Protein AF-A0A349L110-F1 (afdb_monomer)

Mean predicted aligned error: 9.21 Å

Structure (mmCIF, N/CA/C/O backbone):
data_AF-A0A349L110-F1
#
_entry.id   AF-A0A349L110-F1
#
loop_
_atom_site.group_PDB
_atom_site.id
_atom_site.type_symbol
_atom_site.label_atom_id
_atom_site.label_alt_id
_atom_site.label_comp_id
_atom_site.label_asym_id
_atom_site.label_entity_id
_atom_site.label_seq_id
_atom_site.pdbx_PDB_ins_code
_atom_site.Cartn_x
_atom_site.Cartn_y
_atom_site.Cartn_z
_atom_site.occupancy
_atom_site.B_iso_or_equiv
_atom_site.auth_seq_id
_atom_site.auth_comp_id
_atom_site.auth_asym_id
_atom_site.auth_atom_id
_atom_site.pdbx_PDB_model_num
ATOM 1 N N . PHE A 1 1 ? -1.534 -14.654 13.636 1.00 89.44 1 PHE A N 1
ATOM 2 C CA . PHE A 1 1 ? -1.967 -13.451 12.899 1.00 89.44 1 PHE A CA 1
ATOM 3 C C . PHE A 1 1 ? -1.591 -13.484 11.423 1.00 89.44 1 PHE A C 1
ATOM 5 O O . PHE A 1 1 ? -2.491 -13.697 10.633 1.00 89.44 1 PHE A O 1
ATOM 12 N N . VAL A 1 2 ? -0.316 -13.390 11.018 1.00 93.31 2 VAL A N 1
ATOM 13 C CA . VAL A 1 2 ? 0.060 -13.383 9.576 1.00 93.31 2 VAL A CA 1
ATOM 14 C C . VAL A 1 2 ? -0.458 -14.611 8.813 1.00 93.31 2 VAL A C 1
ATOM 16 O O . VAL A 1 2 ? -1.078 -14.467 7.767 1.00 93.31 2 VAL A O 1
ATOM 19 N N . ARG A 1 3 ? -0.292 -15.816 9.376 1.00 94.75 3 ARG A N 1
ATOM 20 C CA . ARG A 1 3 ? -0.841 -17.055 8.791 1.00 94.75 3 ARG A CA 1
ATOM 21 C C . ARG A 1 3 ? -2.373 -17.026 8.672 1.00 94.75 3 ARG A C 1
ATOM 23 O O . ARG A 1 3 ? -2.894 -17.408 7.639 1.00 94.75 3 ARG A O 1
ATOM 30 N N . LEU A 1 4 ? -3.063 -16.496 9.686 1.00 94.38 4 LEU A N 1
ATOM 31 C CA . LEU A 1 4 ? -4.521 -16.337 9.675 1.00 94.38 4 LEU A CA 1
ATOM 32 C C . LEU A 1 4 ? -4.963 -15.340 8.597 1.00 94.38 4 LEU A C 1
ATOM 34 O O . LEU A 1 4 ? -5.902 -15.615 7.868 1.00 94.38 4 LEU A O 1
ATOM 38 N N . MET A 1 5 ? -4.269 -14.206 8.462 1.00 94.25 5 MET A N 1
ATOM 39 C CA . MET A 1 5 ? -4.570 -13.211 7.430 1.00 94.25 5 MET A CA 1
ATOM 40 C C . MET A 1 5 ? -4.403 -13.793 6.026 1.00 94.25 5 MET A C 1
ATOM 42 O O . MET A 1 5 ? -5.220 -13.519 5.156 1.00 94.25 5 MET A O 1
ATOM 46 N N . ARG A 1 6 ? -3.394 -14.647 5.816 1.00 93.94 6 ARG A N 1
ATOM 47 C CA . ARG A 1 6 ? -3.259 -15.414 4.574 1.00 93.94 6 ARG A CA 1
ATOM 48 C C . ARG A 1 6 ? -4.476 -16.303 4.326 1.00 93.94 6 ARG A C 1
ATOM 50 O O . ARG A 1 6 ? -4.965 -16.346 3.204 1.00 93.94 6 ARG A O 1
ATOM 57 N N . ASP A 1 7 ? -4.965 -17.003 5.343 1.00 94.00 7 ASP A N 1
ATOM 58 C CA . ASP A 1 7 ? -6.114 -17.899 5.189 1.00 94.00 7 ASP A CA 1
ATOM 59 C C . ASP A 1 7 ? -7.417 -17.108 4.937 1.00 94.00 7 ASP A C 1
ATOM 61 O O . ASP A 1 7 ? -8.207 -17.496 4.080 1.00 94.00 7 ASP A O 1
ATOM 65 N N . VAL A 1 8 ? -7.594 -15.944 5.577 1.00 92.94 8 VAL A N 1
ATOM 66 C CA . VAL A 1 8 ? -8.698 -14.999 5.308 1.00 92.94 8 VAL A CA 1
ATOM 67 C C . VAL A 1 8 ? -8.614 -14.423 3.891 1.00 92.94 8 VAL A C 1
ATOM 69 O O . VAL A 1 8 ? -9.616 -14.393 3.181 1.00 92.94 8 VAL A O 1
ATOM 72 N N . ALA A 1 9 ? -7.431 -13.996 3.444 1.00 91.50 9 ALA A N 1
ATOM 73 C CA . ALA A 1 9 ? -7.234 -13.512 2.080 1.00 91.50 9 ALA A CA 1
ATOM 74 C C . ALA A 1 9 ? -7.568 -14.610 1.062 1.00 91.50 9 ALA A C 1
ATOM 76 O O . ALA A 1 9 ? -8.348 -14.375 0.145 1.00 91.50 9 ALA A O 1
ATOM 77 N N . ARG A 1 10 ? -7.073 -15.836 1.279 1.00 90.44 10 ARG A N 1
ATOM 78 C CA . ARG A 1 10 ? -7.383 -17.004 0.439 1.00 90.44 10 ARG A CA 1
ATOM 79 C C . ARG A 1 10 ? -8.869 -17.326 0.403 1.00 90.44 10 ARG A C 1
ATOM 81 O O . ARG A 1 10 ? -9.389 -17.628 -0.665 1.00 90.44 10 ARG A O 1
ATOM 88 N N . PHE A 1 11 ? -9.557 -17.244 1.537 1.00 90.62 11 PHE A N 1
ATOM 89 C CA . PHE A 1 11 ? -11.004 -17.418 1.582 1.00 90.62 11 PHE A CA 1
ATOM 90 C C . PHE A 1 11 ? -11.700 -16.468 0.595 1.00 90.62 11 PHE A C 1
ATOM 92 O O . PHE A 1 11 ? -12.427 -16.933 -0.281 1.00 90.62 11 PHE A O 1
ATOM 99 N N . TYR A 1 12 ? -11.386 -15.171 0.631 1.00 87.75 12 TYR A N 1
ATOM 100 C CA . TYR A 1 12 ? -11.969 -14.207 -0.309 1.00 87.75 12 TYR A CA 1
ATOM 101 C C . TYR A 1 12 ? -11.495 -14.393 -1.758 1.00 87.75 12 TYR A C 1
ATOM 103 O O . TYR A 1 12 ? -12.297 -14.254 -2.685 1.00 87.75 12 TYR A O 1
ATOM 111 N N . MET A 1 13 ? -10.232 -14.785 -1.966 1.00 85.62 13 MET A N 1
ATOM 112 C CA . MET A 1 13 ? -9.698 -15.112 -3.295 1.00 85.62 13 MET A CA 1
ATOM 113 C C . MET A 1 13 ? -10.499 -16.223 -3.990 1.00 85.62 13 MET A C 1
ATOM 115 O O . MET A 1 13 ? -10.658 -16.180 -5.211 1.00 85.62 13 MET A O 1
ATOM 119 N N . PHE A 1 14 ? -10.995 -17.217 -3.242 1.00 82.38 14 PHE A N 1
ATOM 120 C CA . PHE A 1 14 ? -11.610 -18.422 -3.813 1.00 82.38 14 PHE A CA 1
ATOM 121 C C . PHE A 1 14 ? -13.139 -18.503 -3.682 1.00 82.38 14 PHE A C 1
ATOM 123 O O . PHE A 1 14 ? -13.755 -19.227 -4.467 1.00 82.38 14 PHE A O 1
ATOM 130 N N . GLN A 1 15 ? -13.758 -17.770 -2.750 1.00 76.25 15 GLN A N 1
ATOM 131 C CA . GLN A 1 15 ? -15.204 -17.839 -2.484 1.00 76.25 15 GLN A CA 1
ATOM 132 C C . GLN A 1 15 ? -16.051 -16.857 -3.323 1.00 76.25 15 GLN A C 1
ATOM 134 O O . GLN A 1 15 ? -17.269 -17.006 -3.401 1.00 76.25 15 GLN A O 1
ATOM 139 N N . THR A 1 16 ? -15.440 -15.858 -3.968 1.00 63.75 16 THR A N 1
ATOM 140 C CA . THR A 1 16 ? -16.182 -14.840 -4.736 1.00 63.75 16 THR A CA 1
ATOM 141 C C . THR A 1 16 ? -16.896 -15.464 -5.961 1.00 63.75 16 THR A C 1
ATOM 143 O O . THR A 1 16 ? -16.294 -16.340 -6.594 1.00 63.75 16 THR A O 1
ATOM 146 N N . PRO A 1 17 ? -18.140 -15.052 -6.328 1.00 52.47 17 PRO A N 1
ATOM 147 C CA . PRO A 1 17 ? -18.959 -15.628 -7.417 1.00 52.47 17 PRO A CA 1
ATOM 148 C C . PRO A 1 17 ? -18.411 -15.380 -8.839 1.00 52.47 17 PRO A C 1
ATOM 150 O O . PRO A 1 17 ? -19.020 -14.730 -9.678 1.00 52.47 17 PRO A O 1
ATOM 153 N N . SER A 1 18 ? -17.216 -15.887 -9.102 1.00 54.91 18 SER A N 1
ATOM 154 C CA . SER A 1 18 ? -16.535 -15.986 -10.397 1.00 54.91 18 SER A CA 1
ATOM 155 C C . SER A 1 18 ? -15.312 -16.906 -10.261 1.00 54.91 18 SER A C 1
ATOM 157 O O . SER A 1 18 ? -14.323 -16.720 -10.967 1.00 54.91 18 SER A O 1
ATOM 159 N N . SER A 1 19 ? -15.383 -17.856 -9.311 1.00 56.88 19 SER A N 1
ATOM 160 C CA . SER A 1 19 ? -14.271 -18.503 -8.603 1.00 56.88 19 SER A CA 1
ATOM 161 C C . SER A 1 19 ? -12.951 -18.537 -9.367 1.00 56.88 19 SER A C 1
ATOM 163 O O . SER A 1 19 ? -12.760 -19.286 -10.328 1.00 56.88 19 SER A O 1
ATOM 165 N N . SER A 1 20 ? -12.006 -17.763 -8.857 1.00 63.50 20 SER A N 1
ATOM 166 C CA . SER A 1 20 ? -10.619 -17.674 -9.293 1.00 63.50 20 SER A CA 1
ATOM 167 C C . SER A 1 20 ? -9.863 -19.007 -9.226 1.00 63.50 20 SER A C 1
ATOM 169 O O . SER A 1 20 ? -8.811 -19.153 -9.841 1.00 63.50 20 SER A O 1
ATOM 171 N N . ALA A 1 21 ? -10.399 -20.002 -8.509 1.00 65.19 21 ALA A N 1
ATOM 172 C CA . ALA A 1 21 ? -9.855 -21.357 -8.496 1.00 65.19 21 ALA A CA 1
ATOM 173 C C . ALA A 1 21 ? -9.944 -22.016 -9.883 1.00 65.19 21 ALA A C 1
ATOM 175 O O . ALA A 1 21 ? -8.985 -22.647 -10.318 1.00 65.19 21 ALA A O 1
ATOM 176 N N . SER A 1 22 ? -11.056 -21.807 -10.603 1.00 70.56 22 SER A N 1
ATOM 177 C CA . SER A 1 22 ? -11.208 -22.289 -11.987 1.00 70.56 22 SER A CA 1
ATOM 178 C C . SER A 1 22 ? -10.214 -21.615 -12.937 1.00 70.56 22 SER A C 1
ATOM 180 O O . SER A 1 22 ? -9.590 -22.293 -13.744 1.00 70.56 22 SER A O 1
ATOM 182 N N . LEU A 1 23 ? -9.970 -20.313 -12.741 1.00 78.56 23 LEU A N 1
ATOM 183 C CA . LEU A 1 23 ? -9.019 -19.521 -13.523 1.00 78.56 23 LEU A CA 1
ATOM 184 C C . LEU A 1 23 ? -7.575 -20.033 -13.408 1.00 78.56 23 LEU A C 1
ATOM 186 O O . LEU A 1 23 ? -6.812 -19.952 -14.366 1.00 78.56 23 LEU A O 1
ATOM 190 N N . LEU A 1 24 ? -7.179 -20.510 -12.224 1.00 81.81 24 LEU A N 1
ATOM 191 C CA . LEU A 1 24 ? -5.843 -21.065 -11.987 1.00 81.81 24 LEU A CA 1
ATOM 192 C C . LEU A 1 24 ? -5.737 -22.535 -12.425 1.00 81.81 24 LEU A C 1
ATOM 194 O O . LEU A 1 24 ? -4.646 -22.986 -12.783 1.00 81.81 24 LEU A O 1
ATOM 198 N N . ALA A 1 25 ? -6.840 -23.285 -12.395 1.00 82.00 25 ALA A N 1
ATOM 199 C CA . ALA A 1 25 ? -6.871 -24.692 -12.785 1.00 82.00 25 ALA A CA 1
ATOM 200 C C . ALA A 1 25 ? -6.833 -24.876 -14.311 1.00 82.00 25 ALA A C 1
ATOM 202 O O . ALA A 1 25 ? -6.045 -25.683 -14.804 1.00 82.00 25 ALA A O 1
ATOM 203 N N . ASP A 1 26 ? -7.636 -24.105 -15.042 1.00 81.94 26 ASP A N 1
ATOM 204 C CA . ASP A 1 26 ? -7.759 -24.175 -16.497 1.00 81.94 26 ASP A CA 1
ATOM 205 C C . ASP A 1 26 ? -6.777 -23.205 -17.173 1.00 81.94 26 ASP A C 1
ATOM 207 O O . ASP A 1 26 ? -6.764 -22.014 -16.872 1.00 81.94 26 ASP A O 1
ATOM 211 N N . ALA A 1 27 ? -5.919 -23.709 -18.064 1.00 82.50 27 ALA A N 1
ATOM 212 C CA . ALA A 1 27 ? -4.953 -22.889 -18.797 1.00 82.50 27 ALA A CA 1
ATOM 213 C C . ALA A 1 27 ? -5.584 -22.130 -19.975 1.00 82.50 27 ALA A C 1
ATOM 215 O O . ALA A 1 27 ? -5.040 -21.100 -20.380 1.00 82.50 27 ALA A O 1
ATOM 216 N N . ASP A 1 28 ? -6.720 -22.615 -20.479 1.00 83.12 28 ASP A N 1
ATOM 217 C CA . ASP A 1 28 ? -7.399 -22.103 -21.670 1.00 83.12 28 ASP A CA 1
ATOM 218 C C . ASP A 1 28 ? -8.573 -21.173 -21.321 1.00 83.12 28 ASP A C 1
ATOM 220 O O . ASP A 1 28 ? -9.251 -20.651 -22.208 1.00 83.12 28 ASP A O 1
ATOM 224 N N . ASP A 1 29 ? -8.787 -20.895 -20.029 1.00 85.00 29 ASP A N 1
ATOM 225 C CA . ASP A 1 29 ? -9.831 -19.981 -19.576 1.00 85.00 29 ASP A CA 1
ATOM 226 C C . ASP A 1 29 ? -9.618 -18.568 -20.169 1.00 85.00 29 ASP A C 1
ATOM 228 O O . ASP A 1 29 ? -8.615 -17.901 -19.869 1.00 85.00 29 ASP A O 1
ATOM 232 N N . PRO A 1 30 ? -10.575 -18.041 -20.959 1.00 85.06 30 PRO A N 1
ATOM 233 C CA . PRO A 1 30 ? -10.424 -16.763 -21.656 1.00 85.06 30 PRO A CA 1
ATOM 234 C C . PRO A 1 30 ? -10.270 -15.571 -20.701 1.00 85.06 30 PRO A C 1
ATOM 236 O O . PRO A 1 30 ? -9.728 -14.525 -21.072 1.00 85.06 30 PRO A O 1
ATOM 239 N N . ARG A 1 31 ? -10.701 -15.703 -19.442 1.00 85.69 31 ARG A N 1
ATOM 240 C CA . ARG A 1 31 ? -10.555 -14.657 -18.423 1.00 85.69 31 ARG A CA 1
ATOM 241 C C . ARG A 1 31 ? -9.091 -14.438 -18.039 1.00 85.69 31 ARG A C 1
ATOM 243 O O . ARG A 1 31 ? -8.759 -13.336 -17.595 1.00 85.69 31 ARG A O 1
ATOM 250 N N . ARG A 1 32 ? -8.200 -15.420 -18.248 1.00 88.19 32 ARG A N 1
ATOM 251 C CA . ARG A 1 32 ? -6.760 -15.296 -17.947 1.00 88.19 32 ARG A CA 1
ATOM 252 C C . ARG A 1 32 ? -6.149 -14.136 -18.709 1.00 88.19 32 ARG A C 1
ATOM 254 O O . ARG A 1 32 ? -5.486 -13.304 -18.100 1.00 88.19 32 ARG A O 1
ATOM 261 N N . ALA A 1 33 ? -6.460 -14.010 -19.998 1.00 87.81 33 ALA A N 1
ATOM 262 C CA . ALA A 1 33 ? -5.972 -12.912 -20.828 1.00 87.81 33 ALA A CA 1
ATOM 263 C C . ALA A 1 33 ? -6.324 -11.536 -20.232 1.00 87.81 33 ALA A C 1
ATOM 265 O O . ALA A 1 33 ? -5.477 -10.645 -20.192 1.00 87.81 33 ALA A O 1
ATOM 266 N N . LYS A 1 34 ? -7.534 -11.376 -19.676 1.00 88.62 34 LYS A N 1
ATOM 267 C CA . LYS A 1 34 ? -7.962 -10.130 -19.018 1.00 88.62 34 LYS A CA 1
ATOM 268 C C . LYS A 1 34 ? -7.175 -9.847 -17.734 1.00 88.62 34 LYS A C 1
ATOM 270 O O . LYS A 1 34 ? -6.810 -8.698 -17.489 1.00 88.62 34 LYS A O 1
ATOM 275 N N . TYR A 1 35 ? -6.912 -10.865 -16.915 1.00 88.25 35 TYR A N 1
ATOM 276 C CA . TYR A 1 35 ? -6.087 -10.710 -15.711 1.00 88.25 35 TYR A CA 1
ATOM 277 C C . TYR A 1 35 ? -4.635 -10.378 -16.061 1.00 88.25 35 TYR A C 1
ATOM 279 O O . TYR A 1 35 ? -4.074 -9.446 -15.494 1.00 88.25 35 TYR A O 1
ATOM 287 N N . LEU A 1 36 ? -4.050 -11.070 -17.038 1.00 90.44 36 LEU A N 1
ATOM 288 C CA . LEU A 1 36 ? -2.688 -10.803 -17.500 1.00 90.44 36 LEU A CA 1
ATOM 289 C C . LEU A 1 36 ? -2.553 -9.397 -18.097 1.00 90.44 36 LEU A C 1
ATOM 291 O O . LEU A 1 36 ? -1.580 -8.709 -17.805 1.00 90.44 36 LEU A O 1
ATOM 295 N N . ALA A 1 37 ? -3.558 -8.920 -18.838 1.00 91.56 37 ALA A N 1
ATOM 296 C CA . ALA A 1 37 ? -3.570 -7.554 -19.358 1.00 91.56 37 ALA A CA 1
ATOM 297 C C . ALA A 1 37 ? -3.652 -6.493 -18.246 1.00 91.56 37 ALA A C 1
ATOM 299 O O . ALA A 1 37 ? -2.944 -5.484 -18.292 1.00 91.56 37 ALA A O 1
ATOM 300 N N . ARG A 1 38 ? -4.472 -6.729 -17.208 1.00 89.81 38 ARG A N 1
ATOM 301 C CA . ARG A 1 38 ? -4.528 -5.868 -16.009 1.00 89.81 38 ARG A CA 1
ATOM 302 C C . ARG A 1 38 ? -3.210 -5.881 -15.240 1.00 89.81 38 ARG A C 1
ATOM 304 O O . ARG A 1 38 ? -2.799 -4.843 -14.732 1.00 89.81 38 ARG A O 1
ATOM 311 N N . PHE A 1 39 ? -2.563 -7.041 -15.151 1.00 90.44 39 PHE A N 1
ATOM 312 C CA . PHE A 1 39 ? -1.262 -7.187 -14.512 1.00 90.44 39 PHE A CA 1
ATOM 313 C C . PHE A 1 39 ? -0.200 -6.377 -15.265 1.00 90.44 39 PHE A C 1
ATOM 315 O O . PHE A 1 39 ? 0.447 -5.526 -14.661 1.00 90.44 39 PHE A O 1
ATOM 322 N N . ALA A 1 40 ? -0.103 -6.570 -16.584 1.00 91.62 40 ALA A N 1
ATOM 323 C CA . ALA A 1 40 ? 0.817 -5.847 -17.457 1.00 91.62 40 ALA A CA 1
ATOM 324 C C . ALA A 1 40 ? 0.621 -4.324 -17.374 1.00 91.62 40 ALA A C 1
ATOM 326 O O . ALA A 1 40 ? 1.592 -3.572 -17.279 1.00 91.62 40 ALA A O 1
ATOM 327 N N . ASP A 1 41 ? -0.633 -3.857 -17.342 1.00 92.25 41 ASP A N 1
ATOM 328 C CA . ASP A 1 41 ? -0.944 -2.435 -17.180 1.00 92.25 41 ASP A CA 1
ATOM 329 C C . ASP A 1 41 ? -0.518 -1.907 -15.803 1.00 92.25 41 ASP A C 1
ATOM 331 O O . ASP A 1 41 ? 0.147 -0.872 -15.723 1.00 92.25 41 ASP A O 1
ATOM 335 N N . LYS A 1 42 ? -0.846 -2.626 -14.721 1.00 90.38 42 LYS A N 1
ATOM 336 C CA . LYS A 1 42 ? -0.484 -2.234 -13.352 1.00 90.38 42 LYS A CA 1
ATOM 337 C C . LYS A 1 42 ? 1.034 -2.179 -13.167 1.00 90.38 42 LYS A C 1
ATOM 339 O O . LYS A 1 42 ? 1.559 -1.129 -12.802 1.00 90.38 42 LYS A O 1
ATOM 344 N N . GLU A 1 43 ? 1.732 -3.279 -13.443 1.00 90.19 43 GLU A N 1
ATOM 345 C CA . GLU A 1 43 ? 3.187 -3.372 -13.282 1.00 90.19 43 GLU A CA 1
ATOM 346 C C . GLU A 1 43 ? 3.895 -2.381 -14.217 1.00 90.19 43 GLU A C 1
ATOM 348 O O . GLU A 1 43 ? 4.796 -1.649 -13.804 1.00 90.19 43 GLU A O 1
ATOM 353 N N . GLY A 1 44 ? 3.430 -2.266 -15.465 1.00 93.81 44 GLY A N 1
ATOM 354 C CA . GLY A 1 44 ? 3.956 -1.296 -16.416 1.00 93.81 44 GLY A CA 1
ATOM 355 C C . GLY A 1 44 ? 3.847 0.148 -15.915 1.00 93.81 44 GLY A C 1
ATOM 356 O O . GLY A 1 44 ? 4.814 0.901 -16.021 1.00 93.81 44 GLY A O 1
ATOM 357 N N . ARG A 1 45 ? 2.720 0.544 -15.307 1.00 95.31 45 ARG A N 1
ATOM 358 C CA . ARG A 1 45 ? 2.553 1.883 -14.707 1.00 95.31 45 ARG A CA 1
ATOM 359 C C . ARG A 1 45 ? 3.489 2.120 -13.524 1.00 95.31 45 ARG A C 1
ATOM 361 O O . ARG A 1 45 ? 4.014 3.224 -13.403 1.00 95.31 45 ARG A O 1
ATOM 368 N N . GLU A 1 46 ? 3.727 1.116 -12.683 1.00 92.94 46 GLU A N 1
ATOM 369 C CA . GLU A 1 46 ? 4.666 1.217 -11.555 1.00 92.94 46 GLU A CA 1
ATOM 370 C C . GLU A 1 46 ? 6.109 1.437 -12.042 1.00 92.94 46 GLU A C 1
ATOM 372 O O . GLU A 1 46 ? 6.815 2.325 -11.549 1.00 92.94 46 GLU A O 1
ATOM 377 N N . PHE A 1 47 ? 6.537 0.691 -13.066 1.00 94.12 47 PHE A N 1
ATOM 378 C CA . PHE A 1 47 ? 7.828 0.909 -13.722 1.00 94.12 47 PHE A CA 1
ATOM 379 C C . PHE A 1 47 ? 7.918 2.304 -14.347 1.00 94.12 47 PHE A C 1
ATOM 381 O O . PHE A 1 47 ? 8.878 3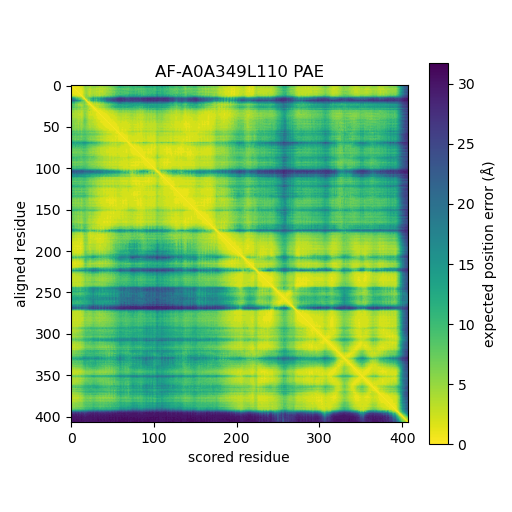.029 -14.078 1.00 94.12 47 PHE A O 1
ATOM 388 N N . LEU A 1 48 ? 6.906 2.719 -15.118 1.00 96.25 48 LEU A N 1
ATOM 389 C CA . LEU A 1 48 ? 6.865 4.057 -15.712 1.00 96.25 48 LEU A CA 1
ATOM 390 C C . LEU A 1 48 ? 6.931 5.144 -14.640 1.00 96.25 48 LEU A C 1
ATOM 392 O O . LEU A 1 48 ? 7.659 6.113 -14.809 1.00 96.25 48 LEU A O 1
ATOM 396 N N . GLN A 1 49 ? 6.230 4.998 -13.515 1.00 95.69 49 GLN A N 1
ATOM 397 C CA . GLN A 1 49 ? 6.282 5.985 -12.440 1.00 95.69 49 GLN A CA 1
ATOM 398 C C . GLN A 1 49 ? 7.706 6.131 -11.901 1.00 95.69 49 GLN A C 1
ATOM 400 O O . GLN A 1 49 ? 8.193 7.252 -11.749 1.00 95.69 49 GLN A O 1
ATOM 405 N N . ARG A 1 50 ? 8.402 5.019 -11.648 1.00 92.94 50 ARG A N 1
ATOM 406 C CA . ARG A 1 50 ? 9.801 5.036 -11.197 1.00 92.94 50 ARG A CA 1
ATOM 407 C C . ARG A 1 50 ? 10.726 5.703 -12.215 1.00 92.94 50 ARG A C 1
ATOM 409 O O . ARG A 1 50 ? 11.515 6.567 -11.835 1.00 92.94 50 ARG A O 1
ATOM 416 N N . PHE A 1 51 ? 10.618 5.342 -13.493 1.00 95.12 51 PHE A N 1
ATOM 417 C CA . PHE A 1 51 ? 11.435 5.945 -14.550 1.00 95.12 51 PHE A CA 1
ATOM 418 C C . PHE A 1 51 ? 11.111 7.431 -14.732 1.00 95.12 51 PHE A C 1
ATOM 420 O O . PHE A 1 51 ? 12.019 8.249 -14.829 1.00 95.12 51 PHE A O 1
ATOM 427 N N . TYR A 1 52 ? 9.843 7.826 -14.644 1.00 95.00 52 TYR A N 1
ATOM 428 C CA . TYR A 1 52 ? 9.456 9.229 -14.737 1.00 95.00 52 TYR A CA 1
ATOM 429 C C . TYR A 1 52 ? 10.135 10.071 -13.653 1.00 95.00 52 TYR A C 1
ATOM 431 O O . TYR A 1 52 ? 10.683 11.124 -13.956 1.00 95.00 52 TYR A O 1
ATOM 439 N N . HIS A 1 53 ? 10.197 9.588 -12.408 1.00 94.12 53 HIS A N 1
ATOM 440 C CA . HIS A 1 53 ? 10.940 10.280 -11.347 1.00 94.12 53 HIS A CA 1
ATOM 441 C C . HIS A 1 53 ? 12.452 10.343 -11.621 1.00 94.12 53 HIS A C 1
ATOM 443 O O . HIS A 1 53 ? 13.086 11.328 -11.253 1.00 94.12 53 HIS A O 1
ATOM 449 N N . LYS A 1 54 ? 13.024 9.330 -12.288 1.00 93.38 54 LYS A N 1
ATOM 450 C CA . LYS A 1 54 ? 14.440 9.304 -12.700 1.00 93.38 54 LYS A CA 1
ATOM 451 C C . LYS A 1 54 ? 14.758 10.367 -13.766 1.00 93.38 54 LYS A C 1
ATOM 453 O O . LYS A 1 54 ? 15.848 10.938 -13.728 1.00 93.38 54 LYS A O 1
ATOM 458 N N . TYR A 1 55 ? 13.828 10.654 -14.683 1.00 94.81 55 TYR A N 1
ATOM 459 C CA . TYR A 1 55 ? 14.071 11.506 -15.861 1.00 94.81 55 TYR A CA 1
ATOM 460 C C . TYR A 1 55 ? 13.394 12.886 -15.845 1.00 94.81 55 TYR A C 1
ATOM 462 O O . TYR A 1 55 ? 13.815 13.774 -16.586 1.00 94.81 55 TYR A O 1
ATOM 470 N N . LYS A 1 56 ? 12.362 13.108 -15.021 1.00 91.75 56 LYS A N 1
ATOM 471 C CA . LYS A 1 56 ? 11.611 14.374 -14.983 1.00 91.75 56 LYS A CA 1
ATOM 472 C C . LYS A 1 56 ? 12.537 15.568 -14.722 1.00 91.75 56 LYS A C 1
ATOM 474 O O . LYS A 1 56 ? 13.302 15.572 -13.763 1.00 91.75 56 LYS A O 1
ATOM 479 N N . GLY A 1 57 ? 12.398 16.605 -15.549 1.00 90.06 57 GLY A N 1
ATOM 480 C CA . GLY A 1 57 ? 13.156 17.855 -15.435 1.00 90.06 57 GLY A CA 1
ATOM 481 C C . GLY A 1 57 ? 14.556 17.817 -16.052 1.00 90.06 57 GLY A C 1
ATOM 482 O O . GLY A 1 57 ? 15.248 18.824 -15.982 1.00 90.06 57 GLY A O 1
ATOM 483 N N . LYS A 1 58 ? 14.963 16.691 -16.655 1.00 94.31 58 LYS A N 1
ATOM 484 C CA . LYS A 1 58 ? 16.249 16.548 -17.349 1.00 94.31 58 LYS A CA 1
ATOM 485 C C . LYS A 1 58 ? 16.141 16.906 -18.828 1.00 94.31 58 LYS A C 1
ATOM 487 O O . LYS A 1 58 ? 15.126 16.588 -19.454 1.00 94.31 58 LYS A O 1
ATOM 492 N N . THR A 1 59 ? 17.193 17.496 -19.389 1.00 94.38 59 THR A N 1
ATOM 493 C CA . THR A 1 59 ? 17.326 17.732 -20.838 1.00 94.38 59 THR A CA 1
ATOM 494 C C . THR A 1 59 ? 17.546 16.421 -21.602 1.00 94.38 59 THR A C 1
ATOM 496 O O . THR A 1 59 ? 17.864 15.391 -21.009 1.00 94.38 59 THR A O 1
ATOM 499 N N . THR A 1 60 ? 17.397 16.439 -22.929 1.00 92.00 60 THR A N 1
ATOM 500 C CA . THR A 1 60 ? 17.620 15.264 -23.792 1.00 92.00 60 THR A CA 1
ATOM 501 C C . THR A 1 60 ? 18.993 14.612 -23.583 1.00 92.00 60 THR A C 1
ATOM 503 O O . THR A 1 60 ? 19.081 13.383 -23.488 1.00 92.00 60 THR A O 1
ATOM 506 N N . ASP A 1 61 ? 20.044 15.422 -23.451 1.00 91.94 61 ASP A N 1
ATOM 507 C CA . ASP A 1 61 ? 21.419 14.948 -23.256 1.00 91.94 61 ASP A CA 1
ATOM 508 C C . ASP A 1 61 ? 21.616 14.370 -21.851 1.00 91.94 61 ASP A C 1
ATOM 510 O O . ASP A 1 61 ? 22.273 13.346 -21.660 1.00 91.94 61 ASP A O 1
ATOM 514 N N . GLU A 1 62 ? 21.011 14.994 -20.839 1.00 94.69 62 GLU A N 1
ATOM 515 C CA . GLU A 1 62 ? 21.040 14.483 -19.469 1.00 94.69 62 GLU A CA 1
ATOM 516 C C . GLU A 1 62 ? 20.290 13.154 -19.341 1.00 94.69 62 GLU A C 1
ATOM 518 O O . GLU A 1 62 ? 20.745 12.258 -18.630 1.00 94.69 62 GLU A O 1
ATOM 523 N N . GLN A 1 63 ? 19.154 13.001 -20.029 1.00 94.44 63 GLN A N 1
ATOM 524 C CA . GLN A 1 63 ? 18.408 11.743 -20.070 1.00 94.44 63 GLN A CA 1
ATOM 525 C C . GLN A 1 63 ? 19.243 10.626 -20.708 1.00 94.44 63 GLN A C 1
ATOM 527 O O . GLN A 1 63 ? 19.267 9.516 -20.176 1.00 94.44 63 GLN A O 1
ATOM 532 N N . GLU A 1 64 ? 19.970 10.919 -21.793 1.00 94.62 64 GLU A N 1
ATOM 533 C CA . GLU A 1 64 ? 20.882 9.960 -22.429 1.00 94.62 64 GLU A CA 1
ATOM 534 C C . GLU A 1 64 ? 21.976 9.508 -21.466 1.00 94.62 64 GLU A C 1
ATOM 536 O O . GLU A 1 64 ? 22.124 8.315 -21.204 1.00 94.62 64 GLU A O 1
ATOM 541 N N . LYS A 1 65 ? 22.683 10.464 -20.855 1.00 94.31 65 LYS A N 1
ATOM 542 C CA . LYS A 1 65 ? 23.755 10.182 -19.893 1.00 94.31 65 LYS A CA 1
ATOM 543 C C . LYS A 1 65 ? 23.255 9.338 -18.725 1.00 94.31 65 LYS A C 1
ATOM 545 O O . LYS A 1 65 ? 23.909 8.381 -18.324 1.00 94.31 65 LYS A O 1
ATOM 550 N N . VAL A 1 66 ? 22.074 9.657 -18.194 1.00 94.88 66 VAL A N 1
ATOM 551 C CA . VAL A 1 66 ? 21.452 8.911 -17.092 1.00 94.88 66 VAL A CA 1
ATOM 552 C C . VAL A 1 66 ? 21.041 7.494 -17.508 1.00 94.88 66 VAL A C 1
ATOM 554 O O . VAL A 1 66 ? 21.121 6.575 -16.691 1.00 94.88 66 VAL A O 1
ATOM 557 N N . LEU A 1 67 ? 20.601 7.295 -18.752 1.00 94.31 67 LEU A N 1
ATOM 558 C CA . LEU A 1 67 ? 20.303 5.967 -19.289 1.00 94.31 67 LEU A CA 1
ATOM 559 C C . LEU A 1 67 ? 21.583 5.126 -19.442 1.00 94.31 67 LEU A C 1
ATOM 561 O O . LEU A 1 67 ? 21.622 3.971 -19.011 1.00 94.31 67 LEU A O 1
ATOM 565 N N . LEU A 1 68 ? 22.643 5.724 -19.989 1.00 94.38 68 LEU A N 1
ATOM 566 C CA . LEU A 1 68 ? 23.926 5.061 -20.230 1.00 94.38 68 LEU A CA 1
ATOM 567 C C . LEU A 1 68 ? 24.720 4.784 -18.948 1.00 94.38 68 LEU A C 1
ATOM 569 O O . LEU A 1 68 ? 25.413 3.776 -18.869 1.00 94.38 68 LEU A O 1
ATOM 573 N N . ALA A 1 69 ? 24.571 5.601 -17.904 1.00 91.19 69 ALA A N 1
ATOM 574 C CA . ALA A 1 69 ? 25.262 5.394 -16.628 1.00 91.19 69 ALA A CA 1
ATOM 575 C C . ALA A 1 69 ? 24.931 4.045 -15.957 1.00 91.19 69 ALA A C 1
ATOM 577 O O . ALA A 1 69 ? 25.711 3.544 -15.149 1.00 91.19 69 ALA A O 1
ATOM 578 N N . SER A 1 70 ? 23.776 3.452 -16.275 1.00 79.44 70 SER A N 1
ATOM 579 C CA . SER A 1 70 ? 23.326 2.167 -15.723 1.00 79.44 70 SER A CA 1
ATOM 580 C C . SER A 1 70 ? 23.737 0.934 -16.536 1.00 79.44 70 SER A C 1
ATOM 582 O O . SER A 1 70 ? 23.415 -0.181 -16.124 1.00 79.44 70 SER A O 1
ATOM 584 N N . ILE A 1 71 ? 24.425 1.095 -17.672 1.00 89.88 71 ILE A N 1
ATOM 585 C CA . ILE A 1 71 ? 24.750 -0.020 -18.572 1.00 89.88 71 ILE A CA 1
ATOM 586 C C . ILE A 1 71 ? 26.246 -0.119 -18.851 1.00 89.88 71 ILE A C 1
ATOM 588 O O . ILE A 1 71 ? 26.964 0.872 -18.886 1.00 89.88 71 ILE A O 1
ATOM 592 N N . HIS A 1 72 ? 26.720 -1.341 -19.095 1.00 90.12 72 HIS A N 1
ATOM 593 C CA . HIS A 1 72 ? 28.066 -1.548 -19.624 1.00 90.12 72 HIS A CA 1
ATOM 594 C C . HIS A 1 72 ? 28.047 -1.381 -21.157 1.00 90.12 72 HIS A C 1
ATOM 596 O O . HIS A 1 72 ? 27.358 -2.181 -21.815 1.00 90.12 72 HIS A O 1
ATOM 602 N N . PRO A 1 73 ? 28.750 -0.377 -21.725 1.00 92.44 73 PRO A N 1
ATOM 603 C CA . PRO A 1 73 ? 28.674 -0.052 -23.147 1.00 92.44 73 PR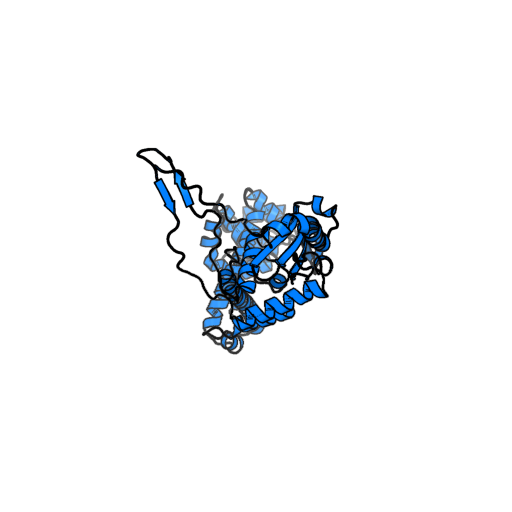O A CA 1
ATOM 604 C C . PRO A 1 73 ? 29.255 -1.157 -24.030 1.00 92.44 73 PRO A C 1
ATOM 606 O O . PRO A 1 73 ? 30.378 -1.610 -23.837 1.00 92.44 73 PRO A O 1
ATOM 609 N N . THR A 1 74 ? 28.483 -1.577 -25.029 1.00 94.12 74 THR A N 1
ATOM 610 C CA . THR A 1 74 ? 28.930 -2.478 -26.102 1.00 94.12 74 THR A CA 1
ATOM 611 C C . THR A 1 74 ? 28.304 -2.012 -27.412 1.00 94.12 74 THR A C 1
ATOM 613 O O . THR A 1 74 ? 27.240 -1.380 -27.357 1.00 94.12 74 THR A O 1
ATOM 616 N N . PRO A 1 75 ? 28.875 -2.355 -28.582 1.00 94.38 75 PRO A N 1
ATOM 617 C CA . PRO A 1 75 ? 28.310 -1.950 -29.866 1.00 94.38 75 PRO A CA 1
ATOM 618 C C . PRO A 1 75 ? 26.827 -2.306 -29.997 1.00 94.38 75 PRO A C 1
ATOM 620 O O . PRO A 1 75 ? 26.020 -1.452 -30.340 1.00 94.38 75 PRO A O 1
ATOM 623 N N . VAL A 1 76 ? 26.436 -3.532 -29.630 1.00 94.44 76 VAL A N 1
ATOM 624 C CA . VAL A 1 76 ? 25.038 -3.995 -29.700 1.00 94.44 76 VAL A CA 1
ATOM 625 C C . VAL A 1 76 ? 24.123 -3.192 -28.775 1.00 94.44 76 VAL A C 1
ATOM 627 O O . VAL A 1 76 ? 23.065 -2.738 -29.211 1.00 94.44 76 VAL A O 1
ATOM 630 N N . ARG A 1 77 ? 24.525 -2.983 -27.515 1.00 95.88 77 ARG A N 1
ATOM 631 C CA . ARG A 1 77 ? 23.695 -2.269 -26.531 1.00 95.88 77 ARG A CA 1
ATOM 632 C C . ARG A 1 77 ? 23.486 -0.816 -26.921 1.00 95.88 77 ARG A C 1
ATOM 634 O O . ARG A 1 77 ? 22.352 -0.357 -26.954 1.00 95.88 77 ARG A O 1
ATOM 641 N N . LEU A 1 78 ? 24.569 -0.120 -27.256 1.00 96.19 78 LEU A N 1
ATOM 642 C CA . LEU A 1 78 ? 24.515 1.276 -27.678 1.00 96.19 78 LEU A CA 1
ATOM 643 C C . LEU A 1 78 ? 23.711 1.440 -28.971 1.00 96.19 78 LEU A C 1
ATOM 645 O O . LEU A 1 78 ? 22.907 2.363 -29.063 1.00 96.19 78 LEU A O 1
ATOM 649 N N . SER A 1 79 ? 23.844 0.500 -29.914 1.00 96.44 79 SER A N 1
ATOM 650 C CA . SER A 1 79 ? 23.022 0.477 -31.129 1.00 96.44 79 SER A CA 1
ATOM 651 C C . SER A 1 79 ? 21.534 0.389 -30.810 1.00 96.44 79 SER A C 1
ATOM 653 O O . SER A 1 79 ? 20.762 1.232 -31.254 1.00 96.44 79 SER A O 1
ATOM 655 N N . ASN A 1 80 ? 21.132 -0.579 -29.983 1.00 97.12 80 ASN A N 1
ATOM 656 C CA . ASN A 1 80 ? 19.730 -0.744 -29.596 1.00 97.12 80 ASN A CA 1
ATOM 657 C C . ASN A 1 80 ? 19.197 0.454 -28.806 1.00 97.12 80 ASN A C 1
ATOM 659 O O . ASN A 1 80 ? 18.052 0.854 -29.016 1.00 97.12 80 ASN A O 1
ATOM 663 N N . ILE A 1 81 ? 20.013 1.041 -27.924 1.00 96.88 81 ILE A N 1
ATOM 664 C CA . ILE A 1 81 ? 19.632 2.229 -27.157 1.00 96.88 81 ILE A CA 1
ATOM 665 C C . ILE A 1 81 ? 19.385 3.399 -28.106 1.00 96.88 81 ILE A C 1
ATOM 667 O O . ILE A 1 81 ? 18.265 3.905 -28.162 1.00 96.88 81 ILE A O 1
ATOM 671 N N . TYR A 1 82 ? 20.392 3.791 -28.887 1.00 96.81 82 TYR A N 1
ATOM 672 C CA . TYR A 1 82 ? 20.325 4.995 -29.712 1.00 96.81 82 TYR A CA 1
ATOM 673 C C . TYR A 1 82 ? 19.252 4.902 -30.791 1.00 96.81 82 TYR A C 1
ATOM 675 O O . TYR A 1 82 ? 18.427 5.803 -30.918 1.00 96.81 82 TYR A O 1
ATOM 683 N N . ARG A 1 83 ? 19.185 3.769 -31.502 1.00 97.00 83 ARG A N 1
ATOM 684 C CA . ARG A 1 83 ? 18.172 3.541 -32.543 1.00 97.00 83 ARG A CA 1
ATOM 685 C C . ARG A 1 83 ? 16.749 3.432 -31.982 1.00 97.00 83 ARG A C 1
ATOM 687 O O . ARG A 1 83 ? 15.793 3.563 -32.739 1.00 97.00 83 ARG A O 1
ATOM 694 N N . SER A 1 84 ? 16.589 3.240 -30.668 1.00 96.12 84 SER A N 1
ATOM 695 C CA . SER A 1 84 ? 15.281 3.280 -30.002 1.00 96.12 84 SER A CA 1
ATOM 696 C C . SER A 1 84 ? 14.885 4.669 -29.514 1.00 96.12 84 SER A C 1
ATOM 698 O O . SER A 1 84 ? 13.713 5.021 -29.611 1.00 96.12 84 SER A O 1
ATOM 700 N N . ILE A 1 85 ? 15.826 5.445 -28.966 1.00 95.75 85 ILE A N 1
ATOM 701 C CA . ILE A 1 85 ? 15.532 6.770 -28.395 1.00 95.75 85 ILE A CA 1
ATOM 702 C C . ILE A 1 85 ? 15.618 7.898 -29.432 1.00 95.75 85 ILE A C 1
ATOM 704 O O . ILE A 1 85 ? 15.051 8.966 -29.222 1.00 95.75 85 ILE A O 1
ATOM 708 N N . ALA A 1 86 ? 16.316 7.673 -30.544 1.00 95.19 86 ALA A N 1
ATOM 709 C CA . ALA A 1 86 ? 16.457 8.600 -31.662 1.00 95.19 86 ALA A CA 1
ATOM 710 C C . ALA A 1 86 ? 16.296 7.853 -33.005 1.00 95.19 86 ALA A C 1
ATOM 712 O O . ALA A 1 86 ? 17.262 7.714 -33.758 1.00 95.19 86 ALA A O 1
ATOM 713 N N . PRO A 1 87 ? 15.089 7.339 -33.317 1.00 94.00 87 PRO A N 1
ATOM 714 C CA . PRO A 1 87 ? 14.861 6.531 -34.520 1.00 94.00 87 PRO A CA 1
ATOM 715 C C . PRO A 1 87 ? 15.142 7.288 -35.829 1.00 94.00 87 PRO A C 1
ATOM 717 O O . PRO A 1 87 ? 15.620 6.684 -36.787 1.00 94.00 87 PRO A O 1
ATOM 720 N N . GLU A 1 88 ? 14.927 8.606 -35.835 1.00 93.38 88 GLU A N 1
ATOM 721 C CA . GLU A 1 88 ? 15.138 9.487 -36.995 1.00 93.38 88 GLU A CA 1
ATOM 722 C C . GLU A 1 88 ? 16.582 10.009 -37.124 1.00 93.38 88 GLU A C 1
ATOM 724 O O . GLU A 1 88 ? 16.885 10.769 -38.043 1.00 93.38 88 GLU A O 1
ATOM 729 N N . ALA A 1 89 ? 17.482 9.653 -36.198 1.00 95.00 89 ALA A N 1
ATOM 730 C CA . ALA A 1 89 ? 18.869 10.104 -36.262 1.00 95.00 89 ALA A CA 1
ATOM 731 C C . ALA A 1 89 ? 19.590 9.497 -37.469 1.00 95.00 89 ALA A C 1
ATOM 733 O O . ALA A 1 89 ? 19.416 8.313 -37.762 1.00 95.00 89 ALA A O 1
ATOM 734 N N . THR A 1 90 ? 20.430 10.295 -38.129 1.00 96.94 90 THR A N 1
ATOM 735 C CA . THR A 1 90 ? 21.187 9.877 -39.313 1.00 96.94 90 THR A CA 1
ATOM 736 C C . THR A 1 90 ? 22.294 8.882 -38.961 1.00 96.94 90 THR A C 1
ATOM 738 O O . THR A 1 90 ? 22.721 8.772 -37.807 1.00 96.94 90 THR A O 1
ATOM 741 N N . LEU A 1 91 ? 22.813 8.175 -39.971 1.00 96.19 91 LEU A N 1
ATOM 742 C CA . LEU A 1 91 ? 23.972 7.292 -39.803 1.00 96.19 91 LEU A CA 1
ATOM 743 C C . LEU A 1 91 ? 25.192 8.040 -39.237 1.00 96.19 91 LEU A C 1
ATOM 745 O O . LEU A 1 91 ? 25.910 7.493 -38.405 1.00 96.19 91 LEU A O 1
ATOM 749 N N . GLU A 1 92 ? 25.390 9.298 -39.636 1.00 95.69 92 GLU A N 1
ATOM 750 C CA . GLU A 1 92 ? 26.468 10.152 -39.127 1.00 95.69 92 GLU A CA 1
ATOM 751 C C . GLU A 1 92 ? 26.307 10.433 -37.630 1.00 95.69 92 GLU A C 1
ATOM 753 O O . GLU A 1 92 ? 27.229 10.195 -36.854 1.00 95.69 92 GLU A O 1
ATOM 758 N N . GLN A 1 93 ? 25.109 10.843 -37.199 1.00 96.19 93 GLN A N 1
ATOM 759 C CA . GLN A 1 93 ? 24.809 11.083 -35.782 1.00 96.19 93 GLN A CA 1
ATOM 760 C C . GLN A 1 93 ? 24.974 9.809 -34.943 1.00 96.19 93 GLN A C 1
ATOM 762 O O . GLN A 1 93 ? 25.516 9.844 -33.839 1.00 96.19 93 GLN A O 1
ATOM 767 N N . PHE A 1 94 ? 24.561 8.665 -35.492 1.00 96.81 94 PHE A N 1
ATOM 768 C CA . PHE A 1 94 ? 24.763 7.368 -34.863 1.00 96.81 94 PHE A CA 1
ATOM 769 C C . PHE A 1 94 ? 26.243 6.983 -34.742 1.00 96.81 94 PHE A C 1
ATOM 771 O O . PHE A 1 94 ? 26.658 6.471 -33.700 1.00 96.81 94 PHE A O 1
ATOM 778 N N . ARG A 1 95 ? 27.053 7.243 -35.778 1.00 95.12 95 ARG A N 1
ATOM 779 C CA . ARG A 1 95 ? 28.501 6.998 -35.744 1.00 95.12 95 ARG A CA 1
ATOM 780 C C . ARG A 1 95 ? 29.161 7.835 -34.654 1.00 95.12 95 ARG A C 1
ATOM 782 O O . ARG A 1 95 ? 29.915 7.280 -33.857 1.00 95.12 95 ARG A O 1
ATOM 789 N N . THR A 1 96 ? 28.842 9.128 -34.587 1.00 94.62 96 THR A N 1
ATOM 790 C CA . THR A 1 96 ? 29.337 10.028 -33.536 1.00 94.62 96 THR A CA 1
ATOM 791 C C . THR A 1 96 ? 28.966 9.504 -32.153 1.00 94.62 96 THR A C 1
ATOM 793 O O . THR A 1 96 ? 29.842 9.339 -31.308 1.00 94.62 96 THR A O 1
ATOM 796 N N . PHE A 1 97 ? 27.703 9.122 -31.949 1.00 95.19 97 PHE A N 1
ATOM 797 C CA . PHE A 1 97 ? 27.249 8.559 -30.680 1.00 95.19 97 PHE A CA 1
ATOM 798 C C . PHE A 1 97 ? 28.022 7.294 -30.272 1.00 95.19 97 PHE A C 1
ATOM 800 O O . PHE A 1 97 ? 28.410 7.156 -29.111 1.00 95.19 97 PHE A O 1
ATOM 807 N N . LEU A 1 98 ? 28.263 6.361 -31.201 1.00 94.62 98 LEU A N 1
ATOM 808 C CA . LEU A 1 98 ? 29.050 5.163 -30.900 1.00 94.62 98 LEU A CA 1
ATOM 809 C C . LEU A 1 98 ? 30.498 5.507 -30.536 1.00 94.62 98 LEU A C 1
ATOM 811 O O . LEU A 1 98 ? 31.014 4.941 -29.576 1.00 94.62 98 LEU A O 1
ATOM 815 N N . ALA A 1 99 ? 31.134 6.424 -31.267 1.00 91.25 99 ALA A N 1
ATOM 816 C CA . ALA A 1 99 ? 32.516 6.831 -31.015 1.00 91.25 99 ALA A CA 1
ATOM 817 C C . ALA A 1 99 ? 32.686 7.515 -29.647 1.00 91.25 99 ALA A C 1
ATOM 819 O O . ALA A 1 99 ? 33.672 7.277 -28.959 1.00 91.25 99 ALA A O 1
ATOM 820 N N . GLU A 1 100 ? 31.706 8.316 -29.222 1.00 92.12 100 GLU A N 1
ATOM 821 C CA . GLU A 1 100 ? 31.735 9.016 -27.931 1.00 92.12 100 GLU A CA 1
ATOM 822 C C . GLU A 1 100 ? 31.490 8.094 -26.726 1.00 92.12 100 GLU A C 1
ATOM 824 O O . GLU A 1 100 ? 31.928 8.396 -25.616 1.00 92.12 100 GLU A O 1
ATOM 829 N N . ASN A 1 101 ? 30.782 6.976 -26.924 1.00 92.00 101 ASN A N 1
ATOM 830 C CA . ASN A 1 101 ? 30.289 6.134 -25.828 1.00 92.00 101 ASN A CA 1
ATOM 831 C C . ASN A 1 101 ? 30.919 4.731 -25.771 1.00 92.00 101 ASN A C 1
ATOM 833 O O . ASN A 1 101 ? 30.699 3.996 -24.802 1.00 92.00 101 ASN A O 1
ATOM 837 N N . LEU A 1 102 ? 31.702 4.333 -26.777 1.00 90.75 102 LEU A N 1
ATOM 838 C CA . LEU A 1 102 ? 32.518 3.119 -26.742 1.00 90.75 102 LEU A CA 1
ATOM 839 C C . LEU A 1 102 ? 33.922 3.438 -26.226 1.00 90.75 102 LEU A C 1
ATOM 841 O O . LEU A 1 102 ? 34.552 4.405 -26.633 1.00 90.75 102 LEU A O 1
ATOM 845 N N . GLY A 1 103 ? 34.446 2.583 -25.345 1.00 81.19 103 GLY A N 1
ATOM 846 C CA . GLY A 1 103 ? 35.873 2.615 -25.024 1.00 81.19 103 GLY A CA 1
ATOM 847 C C . GLY A 1 103 ? 36.712 2.173 -26.228 1.00 81.19 103 GLY A C 1
ATOM 848 O O . GLY A 1 103 ? 36.248 1.361 -27.028 1.00 81.19 103 GLY A O 1
ATOM 849 N N . SER A 1 104 ? 37.963 2.632 -26.305 1.00 73.06 104 SER A N 1
ATOM 850 C CA . SER A 1 104 ? 38.894 2.363 -27.420 1.00 73.06 104 SER A CA 1
ATOM 851 C C . SER A 1 104 ? 39.065 0.878 -27.774 1.00 73.06 104 SER A C 1
ATOM 853 O O . SER A 1 104 ? 39.338 0.529 -28.915 1.00 73.06 104 SER A O 1
ATOM 855 N N . GLN A 1 105 ? 38.853 -0.032 -26.819 1.00 68.25 105 GLN A N 1
ATOM 856 C CA . GLN A 1 105 ? 38.950 -1.482 -27.047 1.00 68.25 105 GLN A CA 1
ATOM 857 C C . GLN A 1 105 ? 37.726 -2.095 -27.752 1.00 68.25 105 GLN A C 1
ATOM 859 O O . GLN A 1 105 ? 37.758 -3.262 -28.132 1.00 68.25 105 GLN A O 1
ATOM 864 N N . ASN A 1 106 ? 36.646 -1.327 -27.917 1.00 75.44 106 ASN A N 1
ATOM 865 C CA . ASN A 1 106 ? 35.395 -1.748 -28.547 1.00 75.44 106 ASN A CA 1
ATOM 866 C C . ASN A 1 106 ? 35.087 -0.946 -29.822 1.00 75.44 106 ASN A C 1
ATOM 868 O O . ASN A 1 106 ? 33.927 -0.901 -30.238 1.00 75.44 106 ASN A O 1
ATOM 872 N N . GLU A 1 107 ? 36.094 -0.307 -30.427 1.00 77.25 107 GLU A N 1
ATOM 873 C CA . GLU A 1 107 ? 35.928 0.422 -31.684 1.00 77.25 107 GLU A CA 1
ATOM 874 C C . GLU A 1 107 ? 35.365 -0.481 -32.788 1.00 77.25 107 GLU A C 1
ATOM 876 O O . GLU A 1 107 ? 35.693 -1.664 -32.921 1.00 77.25 107 GLU A O 1
ATOM 881 N N . VAL A 1 108 ? 34.459 0.091 -33.576 1.00 83.19 108 VAL A N 1
ATOM 882 C CA . VAL A 1 108 ? 33.713 -0.625 -34.606 1.00 83.19 108 VAL A CA 1
ATOM 883 C C . VAL A 1 108 ? 34.132 -0.073 -35.967 1.00 83.19 108 VAL A C 1
ATOM 885 O O . VAL A 1 108 ? 33.971 1.127 -36.183 1.00 83.19 108 VAL A O 1
ATOM 888 N N . PRO A 1 109 ? 34.616 -0.913 -36.904 1.00 87.75 109 PRO A N 1
ATOM 889 C CA . PRO A 1 109 ? 34.922 -0.471 -38.265 1.00 87.75 109 PRO A CA 1
ATOM 890 C C . PRO A 1 109 ? 33.702 0.162 -38.942 1.00 87.75 109 PRO A C 1
ATOM 892 O O . PRO A 1 109 ? 32.575 -0.287 -38.712 1.00 87.75 109 PRO A O 1
ATOM 895 N N . GLU A 1 110 ? 33.909 1.145 -39.821 1.00 85.00 110 GLU A N 1
ATOM 896 C CA . GLU A 1 110 ? 32.817 1.907 -40.451 1.00 85.00 110 GLU A CA 1
ATOM 897 C C . GLU A 1 110 ? 31.772 1.020 -41.144 1.00 85.00 110 GLU A C 1
ATOM 899 O O . GLU A 1 110 ? 30.568 1.216 -40.965 1.00 85.00 110 GLU A O 1
ATOM 904 N N . GLU A 1 111 ? 32.213 -0.023 -41.852 1.00 86.88 111 GLU A N 1
ATOM 905 C CA . GLU A 1 111 ? 31.318 -0.992 -42.499 1.00 86.88 111 GLU A CA 1
ATOM 906 C C . GLU A 1 111 ? 30.395 -1.705 -41.501 1.00 86.88 111 GLU A C 1
ATOM 908 O O . GLU A 1 111 ? 29.243 -2.028 -41.804 1.00 86.88 111 GLU A O 1
ATOM 913 N N . ARG A 1 112 ? 30.889 -1.967 -40.286 1.00 91.94 112 ARG A N 1
ATOM 914 C CA . ARG A 1 112 ? 30.111 -2.612 -39.226 1.00 91.94 112 ARG A CA 1
ATOM 915 C C . ARG A 1 112 ? 29.182 -1.617 -38.531 1.00 91.94 112 ARG A C 1
ATOM 917 O O . ARG A 1 112 ? 28.103 -2.034 -38.121 1.00 91.94 112 ARG A O 1
ATOM 924 N N . VAL A 1 113 ? 29.535 -0.332 -38.452 1.00 93.69 113 VAL A N 1
ATOM 925 C CA . VAL A 1 113 ? 28.633 0.725 -37.952 1.00 93.69 113 VAL A CA 1
ATOM 926 C C . VAL A 1 113 ? 27.377 0.819 -38.820 1.00 93.69 113 VAL A C 1
ATOM 928 O O . VAL A 1 113 ? 26.273 0.790 -38.278 1.00 93.69 113 VAL A O 1
ATOM 931 N N . ALA A 1 114 ? 27.524 0.835 -40.149 1.00 94.06 114 ALA A N 1
ATOM 932 C CA . ALA A 1 114 ? 26.383 0.845 -41.071 1.00 94.06 114 ALA A CA 1
ATOM 933 C C . ALA A 1 114 ? 25.479 -0.389 -40.884 1.00 94.06 114 ALA A C 1
ATOM 935 O O . ALA A 1 114 ? 24.268 -0.258 -40.727 1.00 94.06 114 ALA A O 1
ATOM 936 N N . LYS A 1 115 ? 26.069 -1.589 -40.766 1.00 95.94 115 LYS A N 1
ATOM 937 C CA . LYS A 1 115 ? 25.305 -2.822 -40.492 1.00 95.94 115 LYS A CA 1
ATOM 938 C C . LYS A 1 115 ? 24.525 -2.755 -39.178 1.00 95.94 115 LYS A C 1
ATOM 940 O O . LYS A 1 115 ? 23.378 -3.185 -39.137 1.00 95.94 115 LYS A O 1
ATOM 945 N N . LEU A 1 116 ? 25.128 -2.234 -38.107 1.00 95.88 116 LEU A N 1
ATOM 946 C CA . LEU A 1 116 ? 24.459 -2.083 -36.809 1.00 95.88 116 LEU A CA 1
ATOM 947 C C . LEU A 1 116 ? 23.303 -1.072 -36.873 1.00 95.88 116 LEU A C 1
ATOM 949 O O . LEU A 1 116 ? 22.258 -1.308 -36.266 1.00 95.88 116 LEU A O 1
ATOM 953 N N . TYR A 1 117 ? 23.484 0.028 -37.610 1.00 96.69 117 TYR A N 1
ATOM 954 C CA . TYR A 1 117 ? 22.470 1.064 -37.808 1.00 96.69 117 TYR A CA 1
ATOM 955 C C . TYR A 1 117 ? 21.198 0.506 -38.459 1.00 96.69 117 TYR A C 1
ATOM 957 O O . TYR A 1 117 ? 20.091 0.758 -37.964 1.00 96.69 117 TYR A O 1
ATOM 965 N N . ASP A 1 118 ? 21.371 -0.288 -39.519 1.00 95.81 118 ASP A N 1
ATOM 966 C CA . ASP A 1 118 ? 20.272 -0.931 -40.239 1.00 95.81 118 ASP A CA 1
ATOM 967 C C . ASP A 1 118 ? 19.669 -2.077 -39.426 1.00 95.81 118 ASP A C 1
ATOM 969 O O . ASP A 1 118 ? 18.454 -2.145 -39.255 1.00 95.81 118 ASP A O 1
ATOM 973 N N . GLN A 1 119 ? 20.508 -2.956 -38.866 1.00 96.62 119 GLN A N 1
ATOM 974 C CA . GLN A 1 119 ? 20.066 -4.134 -38.118 1.00 96.62 119 GLN A CA 1
ATOM 975 C C . GLN A 1 119 ? 19.186 -3.764 -36.920 1.00 96.62 119 GLN A C 1
ATOM 977 O O . GLN A 1 119 ? 18.188 -4.443 -36.667 1.00 96.62 119 GLN A O 1
ATOM 982 N N . TYR A 1 120 ? 19.539 -2.704 -36.189 1.00 96.69 120 TYR A N 1
ATOM 983 C CA . TYR A 1 120 ? 18.841 -2.284 -34.972 1.00 96.69 120 TYR A CA 1
ATOM 984 C C . TYR A 1 120 ? 17.886 -1.107 -35.183 1.00 96.69 120 TYR A C 1
ATOM 986 O O . TYR A 1 120 ? 17.509 -0.450 -34.214 1.00 96.69 120 TYR A O 1
ATOM 994 N N . ALA A 1 121 ? 17.458 -0.843 -36.422 1.00 95.06 121 ALA A N 1
ATOM 995 C CA . ALA A 1 121 ? 16.371 0.094 -36.682 1.00 95.06 121 ALA A CA 1
ATOM 996 C C . ALA A 1 121 ? 15.114 -0.265 -35.864 1.00 95.06 121 ALA A C 1
ATOM 998 O O . ALA A 1 121 ? 14.800 -1.439 -35.652 1.00 95.06 121 ALA A O 1
ATOM 999 N N . ILE A 1 122 ? 14.380 0.760 -35.416 1.00 93.00 122 ILE A N 1
ATOM 1000 C CA . ILE A 1 122 ? 13.290 0.638 -34.435 1.00 93.00 122 ILE A CA 1
ATOM 1001 C C . ILE A 1 122 ? 12.202 -0.384 -34.808 1.00 93.00 122 ILE A C 1
ATOM 1003 O O . ILE A 1 122 ? 11.623 -0.997 -33.916 1.00 93.00 122 ILE A O 1
ATOM 1007 N N . GLY A 1 123 ? 11.940 -0.584 -36.104 1.00 92.06 123 GLY A N 1
ATOM 1008 C CA . GLY A 1 123 ? 10.915 -1.504 -36.608 1.00 92.06 123 GLY A CA 1
ATOM 1009 C C . GLY A 1 123 ? 11.349 -2.969 -36.732 1.00 92.06 123 GLY A C 1
ATOM 1010 O O . GLY A 1 123 ? 10.495 -3.829 -36.921 1.00 92.06 123 GLY A O 1
ATOM 1011 N N . ASN A 1 124 ? 12.646 -3.273 -36.618 1.00 95.44 124 ASN A N 1
ATOM 1012 C CA . ASN A 1 124 ? 13.160 -4.631 -36.837 1.00 95.44 124 ASN A CA 1
ATOM 1013 C C . ASN A 1 124 ? 12.987 -5.548 -35.621 1.00 95.44 124 ASN A C 1
ATOM 1015 O O . ASN A 1 124 ? 13.015 -6.769 -35.758 1.00 95.44 124 ASN A O 1
ATOM 1019 N N . TRP A 1 125 ? 12.835 -4.963 -34.434 1.00 93.94 125 TRP A N 1
ATOM 1020 C CA . TRP A 1 125 ? 12.810 -5.674 -33.160 1.00 93.94 125 TRP A CA 1
ATOM 1021 C C . TRP A 1 125 ? 11.673 -5.148 -32.292 1.00 93.94 125 TRP A C 1
ATOM 1023 O O . TRP A 1 125 ? 11.441 -3.937 -32.225 1.00 93.94 125 TRP A O 1
ATOM 1033 N N . SER A 1 126 ? 10.989 -6.047 -31.580 1.00 94.25 126 SER A N 1
ATOM 1034 C CA . SER A 1 126 ? 9.954 -5.637 -30.626 1.00 94.25 126 SER A CA 1
ATOM 1035 C C . SER A 1 126 ? 10.551 -4.776 -29.510 1.00 94.25 126 SER A C 1
ATOM 1037 O O . SER A 1 126 ? 11.757 -4.804 -29.252 1.00 94.25 126 SER A O 1
ATOM 1039 N N . LEU A 1 127 ? 9.725 -4.007 -28.803 1.00 95.44 127 LEU A N 1
ATOM 1040 C CA . LEU A 1 127 ? 10.191 -3.215 -27.665 1.00 95.44 127 LEU A CA 1
ATOM 1041 C C . LEU A 1 127 ? 10.852 -4.094 -26.586 1.00 95.44 127 LEU A C 1
ATOM 1043 O O . LEU A 1 127 ? 11.859 -3.699 -25.994 1.00 95.44 127 LEU A O 1
ATOM 1047 N N . ALA A 1 128 ? 10.313 -5.296 -26.365 1.00 92.44 128 ALA A N 1
ATOM 1048 C CA . ALA A 1 128 ? 10.877 -6.273 -25.440 1.00 92.44 128 ALA A CA 1
ATOM 1049 C C . ALA A 1 128 ? 12.283 -6.726 -25.870 1.00 92.44 128 ALA A C 1
ATOM 1051 O O . ALA A 1 128 ? 13.205 -6.710 -25.051 1.00 92.44 128 ALA A O 1
ATOM 1052 N N . ASP A 1 129 ? 12.464 -7.054 -27.153 1.00 93.81 129 ASP A N 1
ATOM 1053 C CA . ASP A 1 129 ? 13.758 -7.478 -27.703 1.00 93.81 129 ASP A CA 1
ATOM 1054 C C . ASP A 1 129 ? 14.791 -6.351 -27.636 1.00 93.81 129 ASP A C 1
ATOM 1056 O O . ASP A 1 129 ? 15.926 -6.570 -27.213 1.00 93.81 129 ASP A O 1
ATOM 1060 N N . ARG A 1 130 ? 14.388 -5.120 -27.980 1.00 95.62 130 ARG A N 1
ATOM 1061 C CA . ARG A 1 130 ? 15.258 -3.937 -27.904 1.00 95.62 130 ARG A CA 1
ATOM 1062 C C . ARG A 1 130 ? 15.745 -3.692 -26.480 1.00 95.62 130 ARG A C 1
ATOM 1064 O O . ARG A 1 130 ? 16.935 -3.460 -26.279 1.00 95.62 130 ARG A O 1
ATOM 1071 N N . GLY A 1 131 ? 14.863 -3.800 -25.484 1.00 93.62 131 GLY A N 1
ATOM 1072 C CA . GLY A 1 131 ? 15.252 -3.703 -24.074 1.00 93.62 131 GLY A CA 1
ATOM 1073 C C . GLY A 1 131 ? 16.194 -4.832 -23.639 1.00 93.62 131 GLY A C 1
ATOM 1074 O O . GLY A 1 131 ? 17.217 -4.569 -23.006 1.00 93.62 131 GLY A O 1
ATOM 1075 N N . TYR A 1 132 ? 15.911 -6.076 -24.042 1.00 92.38 132 TYR A N 1
ATOM 1076 C CA . TYR A 1 132 ? 16.777 -7.225 -23.762 1.00 92.38 132 TYR A CA 1
ATOM 1077 C C . TYR A 1 132 ? 18.191 -7.037 -24.337 1.00 92.38 132 TYR A C 1
ATOM 1079 O O . TYR A 1 132 ? 19.176 -7.143 -23.606 1.00 92.38 132 TYR A O 1
ATOM 1087 N N . LEU A 1 133 ? 18.299 -6.682 -25.621 1.00 94.88 133 LEU A N 1
ATOM 1088 C CA . LEU A 1 133 ? 19.574 -6.451 -26.306 1.00 94.88 133 LEU A CA 1
ATOM 1089 C C . LEU A 1 133 ? 20.330 -5.236 -25.750 1.00 94.88 133 LEU A C 1
ATOM 1091 O O . LEU A 1 133 ? 21.559 -5.260 -25.678 1.00 94.88 133 LEU A O 1
ATOM 1095 N N . ALA A 1 134 ? 19.610 -4.195 -25.321 1.00 94.44 134 ALA A N 1
ATOM 1096 C CA . ALA A 1 134 ? 20.169 -3.029 -24.638 1.00 94.44 134 ALA A CA 1
ATOM 1097 C C . ALA A 1 134 ? 20.602 -3.314 -23.189 1.00 94.44 134 ALA A C 1
ATOM 1099 O O . ALA A 1 134 ? 21.397 -2.556 -22.633 1.00 94.44 134 ALA A O 1
ATOM 1100 N N . ASN A 1 135 ? 20.111 -4.400 -22.580 1.00 93.06 135 ASN A N 1
ATOM 1101 C CA . ASN A 1 135 ? 20.167 -4.643 -21.138 1.00 93.06 135 ASN A CA 1
ATOM 1102 C C . ASN A 1 135 ? 19.561 -3.476 -20.325 1.00 93.06 135 ASN A C 1
ATOM 1104 O O . ASN A 1 135 ? 20.116 -3.037 -19.318 1.00 93.06 135 ASN A O 1
ATOM 1108 N N . VAL A 1 136 ? 18.425 -2.965 -20.806 1.00 94.06 136 VAL A N 1
ATOM 1109 C CA . VAL A 1 136 ? 17.642 -1.860 -20.235 1.00 94.06 136 VAL A CA 1
ATOM 1110 C C . VAL A 1 136 ? 16.188 -2.309 -20.141 1.00 94.06 136 VAL A C 1
ATOM 1112 O O . VAL A 1 136 ? 15.706 -3.053 -20.995 1.00 94.06 136 VAL A O 1
ATOM 1115 N N . HIS A 1 137 ? 15.451 -1.847 -19.129 1.00 94.88 137 HIS A N 1
ATOM 1116 C CA . HIS A 1 137 ? 14.030 -2.164 -19.062 1.00 94.88 137 HIS A CA 1
ATOM 1117 C C . HIS A 1 137 ? 13.297 -1.611 -20.307 1.00 94.88 137 HIS A C 1
ATOM 1119 O O . HIS A 1 137 ? 13.384 -0.411 -20.571 1.00 94.88 137 HIS A O 1
ATOM 1125 N N . PRO A 1 138 ? 12.515 -2.418 -21.047 1.00 96.50 138 PRO A N 1
ATOM 1126 C CA . PRO A 1 138 ? 11.861 -1.978 -22.282 1.00 96.50 138 PRO A CA 1
ATOM 1127 C C . PRO A 1 138 ? 11.046 -0.674 -22.151 1.00 96.50 138 PRO A C 1
ATOM 1129 O O . PRO A 1 138 ? 11.183 0.235 -22.963 1.00 96.50 138 PRO A O 1
ATOM 1132 N N . LEU A 1 139 ? 10.258 -0.523 -21.077 1.00 97.44 139 LEU A N 1
ATOM 1133 C CA . LEU A 1 139 ? 9.495 0.713 -20.814 1.00 97.44 139 LEU A CA 1
A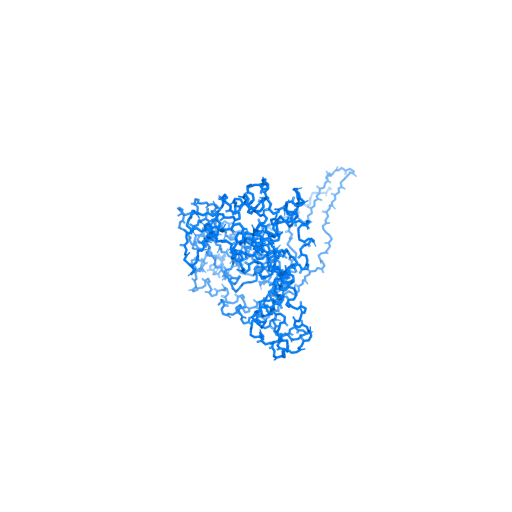TOM 1134 C C . LEU A 1 139 ? 10.364 1.930 -20.454 1.00 97.44 139 LEU A C 1
ATOM 1136 O O . LEU A 1 139 ? 9.933 3.058 -20.667 1.00 97.44 139 LEU A O 1
ATOM 1140 N N . GLU A 1 140 ? 11.566 1.724 -19.909 1.00 96.81 140 GLU A N 1
ATOM 1141 C CA . GLU A 1 140 ? 12.518 2.816 -19.674 1.00 96.81 140 GLU A CA 1
ATOM 1142 C C . GLU A 1 140 ? 13.045 3.337 -21.010 1.00 96.81 140 GLU A C 1
ATOM 1144 O O . GLU A 1 140 ? 13.034 4.540 -21.260 1.00 96.81 140 GLU A O 1
ATOM 1149 N N . LEU A 1 141 ? 13.416 2.411 -21.899 1.00 95.94 141 LEU A N 1
ATOM 1150 C CA . LEU A 1 141 ? 13.884 2.722 -23.242 1.00 95.94 141 LEU A CA 1
ATOM 1151 C C . LEU A 1 141 ? 12.814 3.457 -24.062 1.00 95.94 141 LEU A C 1
ATOM 1153 O O . LEU A 1 141 ? 13.100 4.493 -24.662 1.00 95.94 141 LEU A O 1
ATOM 1157 N N . TRP A 1 142 ? 11.571 2.964 -24.032 1.00 97.38 142 TRP A N 1
ATOM 1158 C CA . TRP A 1 142 ? 10.431 3.644 -24.651 1.00 97.38 142 TRP A CA 1
ATOM 1159 C C . TRP A 1 142 ? 10.209 5.041 -24.061 1.00 97.38 142 TRP A C 1
ATOM 1161 O O . TRP A 1 142 ? 10.050 5.998 -24.814 1.00 97.38 142 TRP A O 1
ATOM 1171 N N . MET A 1 143 ? 10.249 5.186 -22.729 1.00 96.62 143 MET A N 1
ATOM 1172 C CA . MET A 1 143 ? 9.998 6.469 -22.065 1.00 96.62 143 MET A CA 1
ATOM 1173 C C . MET A 1 143 ? 11.016 7.535 -22.468 1.00 96.62 143 MET A C 1
ATOM 1175 O O . MET A 1 143 ? 10.628 8.677 -22.708 1.00 96.62 143 MET A O 1
ATOM 1179 N N . VAL A 1 144 ? 12.303 7.186 -22.539 1.00 95.88 144 VAL A N 1
ATOM 1180 C CA . VAL A 1 144 ? 13.348 8.138 -22.945 1.00 95.88 144 VAL A CA 1
ATOM 1181 C C . VAL A 1 144 ? 13.145 8.570 -24.400 1.00 95.88 144 VAL A C 1
ATOM 1183 O O . VAL A 1 144 ? 13.216 9.762 -24.690 1.00 95.88 144 VAL A O 1
ATOM 1186 N N . GLY A 1 145 ? 12.808 7.645 -25.306 1.00 95.31 145 GLY A N 1
ATOM 1187 C CA . GLY A 1 145 ? 12.445 7.997 -26.684 1.00 95.31 145 GLY A CA 1
ATOM 1188 C C . GLY A 1 145 ? 11.208 8.900 -26.762 1.00 95.31 145 GLY A C 1
ATOM 1189 O O . GLY A 1 145 ? 11.211 9.909 -27.467 1.00 95.31 145 GLY A O 1
ATOM 1190 N N . PHE A 1 146 ? 10.175 8.599 -25.972 1.00 95.88 146 PHE A N 1
ATOM 1191 C CA . PHE A 1 146 ? 8.952 9.398 -25.906 1.00 95.88 146 PHE A CA 1
ATOM 1192 C C . PHE A 1 146 ? 9.215 10.824 -25.399 1.00 95.88 146 PHE A C 1
ATOM 1194 O O . PHE A 1 146 ? 8.727 11.787 -25.991 1.00 95.88 146 PHE A O 1
ATOM 1201 N N . LEU A 1 147 ? 10.024 10.974 -24.343 1.00 94.94 147 LEU A N 1
ATOM 1202 C CA . LEU A 1 147 ? 10.412 12.267 -23.767 1.00 94.94 147 LEU A CA 1
ATOM 1203 C C . LEU A 1 147 ? 11.200 13.152 -24.734 1.00 94.94 147 LEU A C 1
ATOM 1205 O O . LEU A 1 147 ? 11.046 14.372 -24.692 1.00 94.94 147 LEU A O 1
ATOM 1209 N N . ARG A 1 148 ? 12.018 12.554 -25.604 1.00 93.19 148 ARG A N 1
ATOM 1210 C CA . ARG A 1 148 ? 12.749 13.286 -26.648 1.00 93.19 148 ARG A CA 1
ATOM 1211 C C . ARG A 1 148 ? 11.817 13.907 -27.676 1.00 93.19 148 ARG A C 1
ATOM 1213 O O . ARG A 1 148 ? 12.016 15.050 -28.069 1.00 93.19 148 ARG A O 1
ATOM 1220 N N . GLN A 1 149 ? 10.802 13.157 -28.092 1.00 92.56 149 GLN A N 1
ATOM 1221 C CA . GLN A 1 149 ? 9.803 13.622 -29.056 1.00 92.56 149 GLN A CA 1
ATOM 1222 C C . GLN A 1 149 ? 8.778 14.573 -28.421 1.00 92.56 149 GLN A C 1
ATOM 1224 O O . GLN A 1 149 ? 8.220 15.424 -29.108 1.00 92.56 149 GLN A O 1
ATOM 1229 N N . HIS A 1 150 ? 8.553 14.454 -27.109 1.00 93.75 150 HIS A N 1
ATOM 1230 C CA . HIS A 1 150 ? 7.566 15.235 -26.363 1.00 93.75 150 HIS A CA 1
ATOM 1231 C C . HIS A 1 150 ? 8.203 15.893 -25.126 1.00 93.75 150 HIS A C 1
ATOM 1233 O O . HIS A 1 150 ? 7.925 15.483 -23.988 1.00 93.75 150 HIS A O 1
ATOM 1239 N N . PRO A 1 151 ? 9.057 16.921 -25.311 1.00 90.75 151 PRO A N 1
ATOM 1240 C CA . PRO A 1 151 ? 9.671 17.627 -24.195 1.00 90.75 151 PRO A CA 1
ATOM 1241 C C . PRO A 1 151 ? 8.614 18.175 -23.231 1.00 90.75 151 PRO A C 1
ATOM 1243 O O . PRO A 1 151 ? 7.649 18.819 -23.636 1.00 90.75 151 PRO A O 1
ATOM 1246 N N . GLY A 1 152 ? 8.787 17.910 -21.936 1.00 88.50 152 GLY A N 1
ATOM 1247 C CA . GLY A 1 152 ? 7.852 18.367 -20.903 1.00 88.50 152 GLY A CA 1
ATOM 1248 C C . GLY A 1 152 ? 6.582 17.522 -20.747 1.00 88.50 152 GLY A C 1
ATOM 1249 O O . GLY A 1 152 ? 5.702 17.916 -19.980 1.00 88.50 152 GLY A O 1
ATOM 1250 N N . ALA A 1 153 ? 6.482 16.359 -21.405 1.00 94.56 153 ALA A N 1
ATOM 1251 C CA . ALA A 1 153 ? 5.346 15.459 -21.228 1.00 94.56 153 ALA A CA 1
ATOM 1252 C C . ALA A 1 153 ? 5.086 15.123 -19.748 1.00 94.56 153 ALA A C 1
ATOM 1254 O O . ALA A 1 153 ? 5.982 14.806 -18.954 1.00 94.56 153 ALA A O 1
ATOM 1255 N N . THR A 1 154 ? 3.813 15.177 -19.373 1.00 95.25 154 THR A N 1
ATOM 1256 C CA . THR A 1 154 ? 3.353 14.812 -18.034 1.00 95.25 154 THR A CA 1
ATOM 1257 C C . THR A 1 154 ? 3.308 13.294 -17.869 1.00 95.25 154 THR A C 1
ATOM 1259 O O . THR A 1 154 ? 3.158 12.545 -18.836 1.00 95.25 154 THR A O 1
ATOM 1262 N N . PHE A 1 155 ? 3.363 12.823 -16.621 1.00 95.12 155 PHE A N 1
ATOM 1263 C CA . PHE A 1 155 ? 3.193 11.399 -16.324 1.00 95.12 155 PHE A CA 1
ATOM 1264 C C . PHE A 1 155 ? 1.868 10.842 -16.873 1.00 95.12 155 PHE A C 1
ATOM 1266 O O . PHE A 1 155 ? 1.840 9.744 -17.420 1.00 95.12 155 PHE A O 1
ATOM 1273 N N . ALA A 1 156 ? 0.781 11.617 -16.787 1.00 95.81 156 ALA A N 1
ATOM 1274 C CA . ALA A 1 156 ? -0.523 11.212 -17.308 1.00 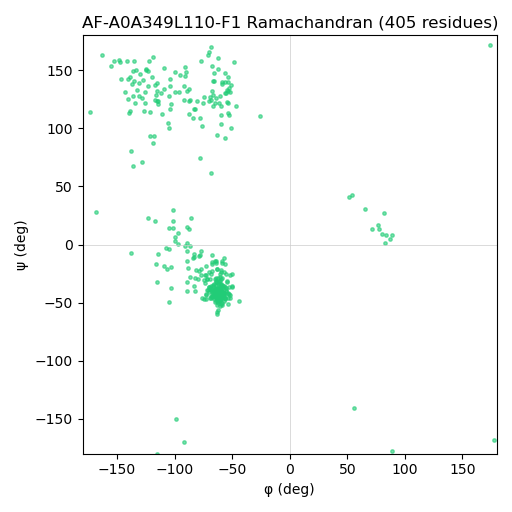95.81 156 ALA A CA 1
ATOM 1275 C C . ALA A 1 156 ? -0.496 10.986 -18.830 1.00 95.81 156 ALA A C 1
ATOM 1277 O O . ALA A 1 156 ? -1.018 9.979 -19.304 1.00 95.81 156 ALA A O 1
ATOM 1278 N N . GLN A 1 157 ? 0.164 11.871 -19.585 1.00 96.00 157 GLN A N 1
ATOM 1279 C CA . GLN A 1 157 ? 0.338 11.708 -21.033 1.00 96.00 157 GLN A CA 1
ATOM 1280 C C . GLN A 1 157 ? 1.174 10.469 -21.370 1.00 96.00 157 GLN A C 1
ATOM 1282 O O . GLN A 1 157 ? 0.813 9.734 -22.281 1.00 96.00 157 GLN A O 1
ATOM 1287 N N . MET A 1 158 ? 2.235 10.182 -20.608 1.00 95.25 158 MET A N 1
ATOM 1288 C CA . MET A 1 158 ? 3.029 8.964 -20.813 1.00 95.25 158 MET A CA 1
ATOM 1289 C C . MET A 1 158 ? 2.228 7.695 -20.545 1.00 95.25 158 MET A C 1
ATOM 1291 O O . MET A 1 158 ? 2.319 6.743 -21.315 1.00 95.25 158 MET A O 1
ATOM 1295 N N . VAL A 1 159 ? 1.438 7.665 -19.469 1.00 95.38 159 VAL A N 1
ATOM 1296 C CA . VAL A 1 159 ? 0.567 6.521 -19.160 1.00 95.38 159 VAL A CA 1
ATOM 1297 C C . VAL A 1 159 ? -0.488 6.340 -20.251 1.00 95.38 159 VAL A C 1
ATOM 1299 O O . VAL A 1 159 ? -0.747 5.211 -20.655 1.00 95.38 159 VAL A O 1
ATOM 1302 N N . ALA A 1 160 ? -1.064 7.418 -20.780 1.00 96.25 160 ALA A N 1
ATOM 1303 C CA . ALA A 1 160 ? -1.994 7.313 -21.900 1.00 96.25 160 ALA A CA 1
ATOM 1304 C C . ALA A 1 160 ? -1.306 6.784 -23.174 1.00 96.25 160 ALA A C 1
ATOM 1306 O O . ALA A 1 160 ? -1.831 5.886 -23.823 1.00 96.25 160 ALA A O 1
ATOM 1307 N N . ALA A 1 161 ? -0.117 7.298 -23.502 1.00 96.94 161 ALA A N 1
ATOM 1308 C CA . ALA A 1 161 ? 0.601 6.946 -24.726 1.00 96.94 161 ALA A CA 1
ATOM 1309 C C . ALA A 1 161 ? 1.199 5.529 -24.715 1.00 96.94 161 ALA A C 1
ATOM 1311 O O . ALA A 1 161 ? 1.283 4.923 -25.771 1.00 96.94 161 ALA A O 1
ATOM 1312 N N . SER A 1 162 ? 1.572 4.992 -23.547 1.00 96.69 162 SER A N 1
ATOM 1313 C CA . SER A 1 162 ? 2.218 3.669 -23.422 1.00 96.69 162 SER A CA 1
ATOM 1314 C C . SER A 1 162 ? 1.255 2.491 -23.257 1.00 96.69 162 SER A C 1
ATOM 1316 O O . SER A 1 162 ? 1.670 1.428 -22.795 1.00 96.69 162 SER A O 1
ATOM 1318 N N . ASP A 1 163 ? -0.042 2.656 -23.527 1.00 95.12 163 ASP A N 1
ATOM 1319 C CA . ASP A 1 163 ? -1.025 1.590 -23.289 1.00 95.12 163 ASP A CA 1
ATOM 1320 C C . ASP A 1 163 ? -0.662 0.285 -24.012 1.00 95.12 163 ASP A C 1
ATOM 1322 O O . ASP A 1 163 ? -0.615 -0.780 -23.392 1.00 95.12 163 ASP A O 1
ATOM 1326 N N . LYS A 1 164 ? -0.287 0.377 -25.292 1.00 95.25 164 LYS A N 1
ATOM 1327 C CA . LYS A 1 164 ? 0.108 -0.785 -26.098 1.00 95.25 164 LYS A CA 1
ATOM 1328 C C . LYS A 1 164 ? 1.459 -1.341 -25.669 1.00 95.25 164 LYS A C 1
ATOM 1330 O O . LYS A 1 164 ? 1.636 -2.551 -25.601 1.00 95.25 164 LYS A O 1
ATOM 1335 N N . GLU A 1 165 ? 2.391 -0.469 -25.331 1.00 96.06 165 GLU A N 1
ATOM 1336 C CA . GLU A 1 165 ? 3.764 -0.799 -24.976 1.00 96.06 165 GLU A CA 1
ATOM 1337 C C . GLU A 1 165 ? 3.829 -1.508 -23.629 1.00 96.06 165 GLU A C 1
ATOM 1339 O O . GLU A 1 165 ? 4.572 -2.476 -23.480 1.00 96.06 165 GLU A O 1
ATOM 1344 N N . ARG A 1 166 ? 2.982 -1.116 -22.668 1.00 95.12 166 ARG A N 1
ATOM 1345 C CA . ARG A 1 166 ? 2.806 -1.870 -21.420 1.00 95.12 166 ARG A CA 1
ATOM 1346 C C . ARG A 1 166 ? 2.327 -3.291 -21.689 1.00 95.12 166 ARG A C 1
ATOM 1348 O O . ARG A 1 166 ? 2.811 -4.201 -21.032 1.00 95.12 166 ARG A O 1
ATOM 1355 N N . GLN A 1 167 ? 1.439 -3.510 -22.658 1.00 94.12 167 GLN A N 1
ATOM 1356 C CA . GLN A 1 167 ? 1.009 -4.866 -23.026 1.00 94.12 167 GLN A CA 1
ATOM 1357 C C . GLN A 1 167 ? 2.108 -5.636 -23.778 1.00 94.12 167 GLN A C 1
ATOM 1359 O O . GLN A 1 167 ? 2.359 -6.806 -23.486 1.00 94.12 167 GLN A O 1
ATOM 1364 N N . GLU A 1 168 ? 2.799 -4.984 -24.718 1.00 91.75 168 GLU A N 1
ATOM 1365 C CA . GLU A 1 168 ? 3.831 -5.591 -25.569 1.00 91.75 168 GLU A CA 1
ATOM 1366 C C . GLU A 1 168 ? 5.012 -6.140 -24.761 1.00 91.75 168 GLU A C 1
ATOM 1368 O O . GLU A 1 168 ? 5.479 -7.250 -25.023 1.00 91.75 168 GLU A O 1
ATOM 1373 N N . VAL A 1 169 ? 5.464 -5.412 -23.738 1.00 91.31 169 VAL A N 1
ATOM 1374 C CA . VAL A 1 169 ? 6.590 -5.830 -22.882 1.00 91.31 169 VAL A CA 1
ATOM 1375 C C . VAL A 1 169 ? 6.308 -7.153 -22.162 1.00 91.31 169 VAL A C 1
ATOM 1377 O O . VAL A 1 169 ? 7.225 -7.938 -21.917 1.00 91.31 169 VAL A O 1
ATOM 1380 N N . TYR A 1 170 ? 5.034 -7.452 -21.903 1.00 88.62 170 TYR A N 1
ATOM 1381 C CA . TYR A 1 170 ? 4.589 -8.715 -21.320 1.00 88.62 170 TYR A CA 1
ATOM 1382 C C . TYR A 1 170 ? 4.008 -9.684 -22.353 1.00 88.62 170 TYR A C 1
ATOM 1384 O O . TYR A 1 170 ? 3.420 -10.686 -21.964 1.00 88.62 170 TYR A O 1
ATOM 1392 N N . LYS A 1 171 ? 4.202 -9.474 -23.665 1.00 86.62 171 LYS A N 1
ATOM 1393 C CA . LYS A 1 171 ? 3.674 -10.370 -24.715 1.00 86.62 171 LYS A CA 1
ATOM 1394 C C . LYS A 1 171 ? 4.067 -11.836 -24.492 1.00 86.62 171 LYS A C 1
ATOM 1396 O O . LYS A 1 171 ? 3.260 -12.736 -24.713 1.00 86.62 171 LYS A O 1
ATOM 1401 N N . TRP A 1 172 ? 5.278 -12.076 -23.988 1.00 82.75 172 TRP A N 1
ATOM 1402 C CA . TRP A 1 172 ? 5.771 -13.411 -23.635 1.00 82.75 172 TRP A CA 1
ATOM 1403 C C . TRP A 1 172 ? 4.903 -14.122 -22.578 1.00 82.75 172 TRP A C 1
ATOM 1405 O O . TRP A 1 172 ? 4.823 -15.352 -22.580 1.00 82.75 172 TRP A O 1
ATOM 1415 N N . LEU A 1 173 ? 4.237 -13.363 -21.700 1.00 83.25 173 LEU A N 1
ATOM 1416 C CA . LEU A 1 173 ? 3.380 -13.868 -20.628 1.00 83.25 173 LEU A CA 1
ATOM 1417 C C . LEU A 1 173 ? 2.063 -14.430 -21.169 1.00 83.25 173 LEU A C 1
ATOM 1419 O O . LEU A 1 173 ? 1.499 -15.328 -20.558 1.00 83.25 173 LEU A O 1
ATOM 1423 N N . PHE A 1 174 ? 1.590 -13.968 -22.328 1.00 82.00 174 PHE A N 1
ATOM 1424 C CA . PHE A 1 174 ? 0.341 -14.444 -22.934 1.00 82.00 174 PHE A CA 1
ATOM 1425 C C . PHE A 1 174 ? 0.475 -15.820 -23.616 1.00 82.00 174 PHE A C 1
ATOM 1427 O O . PHE A 1 174 ? -0.528 -16.395 -24.027 1.00 82.00 174 PHE A O 1
ATOM 1434 N N . SER A 1 175 ? 1.684 -16.387 -23.709 1.00 78.50 175 SER A N 1
ATOM 1435 C CA . SER A 1 175 ? 1.896 -17.740 -24.247 1.00 78.50 175 SER A CA 1
ATOM 1436 C C . SER A 1 175 ? 1.446 -18.826 -23.260 1.00 78.50 175 SER A C 1
ATOM 1438 O O . SER A 1 175 ? 1.912 -18.868 -22.121 1.00 78.50 175 SER A O 1
ATOM 1440 N N . THR A 1 176 ? 0.592 -19.751 -23.709 1.00 68.25 176 THR A N 1
ATOM 1441 C CA . THR A 1 176 ? -0.008 -20.835 -22.896 1.00 68.25 176 THR A CA 1
ATOM 1442 C C . THR A 1 176 ? 1.023 -21.785 -22.272 1.00 68.25 176 THR A C 1
ATOM 1444 O O . THR A 1 176 ? 0.843 -22.255 -21.149 1.00 68.25 176 THR A O 1
ATOM 1447 N N . HIS A 1 177 ? 2.179 -21.982 -22.915 1.00 79.94 177 HIS A N 1
ATOM 1448 C CA . HIS A 1 177 ? 3.287 -22.799 -22.393 1.00 79.94 177 HIS A CA 1
ATOM 1449 C C . HIS A 1 177 ? 3.960 -22.192 -21.144 1.00 79.94 177 HIS A C 1
ATOM 1451 O O . HIS A 1 177 ? 4.786 -22.836 -20.498 1.00 79.94 177 HIS A O 1
ATOM 1457 N N . ARG A 1 178 ? 3.620 -20.948 -20.777 1.00 82.75 178 ARG A N 1
ATOM 1458 C CA . ARG A 1 178 ? 4.099 -20.255 -19.570 1.00 82.75 178 ARG A CA 1
ATOM 1459 C C . ARG A 1 178 ? 3.064 -20.266 -18.441 1.00 82.75 178 ARG A C 1
ATOM 1461 O O . ARG A 1 178 ? 3.073 -19.361 -17.608 1.00 82.75 178 ARG A O 1
ATOM 1468 N N . LYS A 1 179 ? 2.211 -21.298 -18.371 1.00 84.50 179 LYS A N 1
ATOM 1469 C CA . LYS A 1 179 ? 1.131 -21.430 -17.376 1.00 84.50 179 LYS A CA 1
ATOM 1470 C C . LYS A 1 179 ? 1.568 -21.075 -15.951 1.00 84.50 179 LYS A C 1
ATOM 1472 O O . LYS A 1 179 ? 0.918 -20.262 -15.313 1.00 84.50 179 LYS A O 1
ATOM 1477 N N . HIS A 1 180 ? 2.696 -21.607 -15.474 1.00 87.00 180 HIS A N 1
ATOM 1478 C CA . HIS A 1 180 ? 3.172 -21.314 -14.117 1.00 87.00 180 HIS A CA 1
ATOM 1479 C C . HIS A 1 180 ? 3.464 -19.818 -13.890 1.00 87.00 180 HIS A C 1
ATOM 1481 O O . HIS A 1 180 ? 3.061 -19.262 -12.873 1.00 87.00 180 HIS A O 1
ATOM 1487 N N . ALA A 1 181 ? 4.113 -19.145 -14.847 1.00 86.12 181 ALA A N 1
ATOM 1488 C CA . ALA A 1 181 ? 4.384 -17.710 -14.748 1.00 86.12 181 ALA A CA 1
ATOM 1489 C C . ALA A 1 181 ? 3.085 -16.889 -14.768 1.00 86.12 181 ALA A C 1
ATOM 1491 O O . ALA A 1 181 ? 2.944 -15.944 -13.996 1.00 86.12 181 ALA A O 1
ATOM 1492 N N . GLN A 1 182 ? 2.118 -17.280 -15.603 1.00 87.56 182 GLN A N 1
ATOM 1493 C CA . GLN A 1 182 ? 0.787 -16.673 -15.621 1.00 87.56 182 GLN A CA 1
ATOM 1494 C C . GLN A 1 182 ? 0.058 -16.867 -14.286 1.00 87.56 182 GLN A C 1
ATOM 1496 O O . GLN A 1 182 ? -0.477 -15.905 -13.747 1.00 87.56 182 GLN A O 1
ATOM 1501 N N . ASP A 1 183 ? 0.068 -18.083 -13.734 1.00 89.19 183 ASP A N 1
ATOM 1502 C CA . ASP A 1 183 ? -0.621 -18.417 -12.484 1.00 89.19 183 ASP A CA 1
ATOM 1503 C C . ASP A 1 183 ? -0.104 -17.579 -11.313 1.00 89.19 183 ASP A C 1
ATOM 1505 O O . ASP A 1 183 ? -0.904 -17.105 -10.511 1.00 89.19 183 ASP A O 1
ATOM 1509 N N . VAL A 1 184 ? 1.210 -17.340 -11.237 1.00 88.38 184 VAL A N 1
ATOM 1510 C CA . VAL A 1 184 ? 1.802 -16.465 -10.213 1.00 88.38 184 VAL A CA 1
ATOM 1511 C C . VAL A 1 184 ? 1.242 -15.043 -10.324 1.00 88.38 184 VAL A C 1
ATOM 1513 O O . VAL A 1 184 ? 0.760 -14.502 -9.332 1.00 88.38 184 VAL A O 1
ATOM 1516 N N . ARG A 1 185 ? 1.221 -14.453 -11.527 1.00 88.06 185 ARG A N 1
ATOM 1517 C CA . ARG A 1 185 ? 0.732 -13.072 -11.733 1.00 88.06 185 ARG A CA 1
ATOM 1518 C C . ARG A 1 185 ? -0.769 -12.934 -11.542 1.00 88.06 185 ARG A C 1
ATOM 1520 O O . ARG A 1 185 ? -1.247 -11.954 -10.975 1.00 88.06 185 ARG A O 1
ATOM 1527 N N . ILE A 1 186 ? -1.519 -13.937 -11.986 1.00 87.38 186 ILE A N 1
ATOM 1528 C CA . ILE A 1 186 ? -2.954 -14.022 -11.738 1.00 87.38 186 ILE A CA 1
ATOM 1529 C C . ILE A 1 186 ? -3.193 -14.111 -10.228 1.00 87.38 186 ILE A C 1
ATOM 1531 O O . ILE A 1 186 ? -3.968 -13.323 -9.698 1.00 87.38 186 ILE A O 1
ATOM 1535 N N . SER A 1 187 ? -2.485 -14.991 -9.514 1.00 87.81 187 SER A N 1
ATOM 1536 C CA . SER A 1 187 ? -2.614 -15.136 -8.060 1.00 87.81 187 SER A CA 1
ATOM 1537 C C . SER A 1 187 ? -2.293 -13.844 -7.305 1.00 87.81 187 SER A C 1
ATOM 1539 O O . SER A 1 187 ? -2.975 -13.547 -6.328 1.00 87.81 187 SER A O 1
ATOM 1541 N N . GLU A 1 188 ? -1.303 -13.063 -7.746 1.00 86.19 188 GLU A N 1
ATOM 1542 C CA . GLU A 1 188 ? -0.994 -11.746 -7.167 1.00 86.19 188 GLU A CA 1
ATOM 1543 C C . GLU A 1 188 ? -2.177 -10.773 -7.296 1.00 86.19 188 GLU A C 1
ATOM 1545 O O . GLU A 1 188 ? -2.540 -10.101 -6.330 1.00 86.19 188 GLU A O 1
ATOM 1550 N N . LEU A 1 189 ? -2.825 -10.708 -8.466 1.00 86.31 189 LEU A N 1
ATOM 1551 C CA . LEU A 1 189 ? -4.011 -9.864 -8.650 1.00 86.31 189 LEU A CA 1
ATOM 1552 C C . LEU A 1 189 ? -5.213 -10.359 -7.845 1.00 86.31 189 LEU A C 1
ATOM 1554 O O . LEU A 1 189 ? -5.937 -9.547 -7.272 1.00 86.31 189 LEU A O 1
ATOM 1558 N N . LEU A 1 190 ? -5.413 -11.674 -7.781 1.00 87.44 190 LEU A N 1
ATOM 1559 C CA . LEU A 1 190 ? -6.477 -12.276 -6.982 1.00 87.44 190 LEU A CA 1
ATOM 1560 C C . LEU A 1 190 ? -6.296 -11.981 -5.496 1.00 87.44 190 LEU A C 1
ATOM 1562 O O . LEU A 1 190 ? -7.268 -11.683 -4.809 1.00 87.44 190 LEU A O 1
ATOM 1566 N N . GLU A 1 191 ? -5.061 -12.025 -4.998 1.00 89.25 191 GLU A N 1
ATOM 1567 C CA . GLU A 1 191 ? -4.762 -11.656 -3.617 1.00 89.25 191 GLU A CA 1
ATOM 1568 C C . GLU A 1 191 ? -5.124 -10.192 -3.346 1.00 89.25 191 GLU A C 1
ATOM 1570 O O . GLU A 1 191 ? -5.790 -9.903 -2.351 1.00 89.25 191 GLU A O 1
ATOM 1575 N N . VAL A 1 192 ? -4.777 -9.275 -4.257 1.00 88.06 192 VAL A N 1
ATOM 1576 C CA . VAL A 1 192 ? -5.189 -7.864 -4.162 1.00 88.06 192 VAL A CA 1
ATOM 1577 C C . VAL A 1 192 ? -6.714 -7.734 -4.114 1.00 88.06 192 VAL A C 1
ATOM 1579 O O . VAL A 1 192 ? -7.227 -7.000 -3.273 1.00 88.06 192 VAL A O 1
ATOM 1582 N N . GLU A 1 193 ? -7.448 -8.456 -4.962 1.00 86.06 193 GLU A N 1
ATOM 1583 C CA . GLU A 1 193 ? -8.919 -8.467 -4.950 1.00 86.06 193 GLU A CA 1
ATOM 1584 C C . GLU A 1 193 ? -9.483 -9.019 -3.631 1.00 86.06 193 GLU A C 1
ATOM 1586 O O . GLU A 1 193 ? -10.414 -8.440 -3.070 1.00 86.06 193 GLU A O 1
ATOM 1591 N N . GLY A 1 194 ? -8.868 -10.063 -3.069 1.00 89.50 194 GLY A N 1
ATOM 1592 C CA . GLY A 1 194 ? -9.208 -10.571 -1.738 1.00 89.50 194 GLY A CA 1
ATOM 1593 C C . GLY A 1 194 ? -9.035 -9.509 -0.647 1.00 89.50 194 GLY A C 1
ATOM 1594 O O . GLY A 1 194 ? -9.895 -9.355 0.221 1.00 89.50 194 GLY A O 1
ATOM 1595 N N . PHE A 1 195 ? -7.968 -8.710 -0.715 1.00 91.12 195 PHE A N 1
ATOM 1596 C CA . PHE A 1 195 ? -7.760 -7.590 0.205 1.00 91.12 195 PHE A CA 1
ATOM 1597 C C . PHE A 1 195 ? -8.742 -6.432 0.008 1.00 91.12 195 PHE A C 1
ATOM 1599 O O . PHE A 1 195 ? -9.070 -5.767 0.991 1.00 91.12 195 PHE A O 1
ATOM 1606 N N . LEU A 1 196 ? -9.251 -6.201 -1.207 1.00 88.69 196 LEU A N 1
ATOM 1607 C CA . LEU A 1 196 ? -10.329 -5.230 -1.434 1.00 88.69 196 LEU A CA 1
ATOM 1608 C C . LEU A 1 196 ? -11.618 -5.652 -0.719 1.00 88.69 196 LEU A C 1
ATOM 1610 O O . LEU A 1 196 ? -12.295 -4.810 -0.131 1.00 88.69 196 LEU A O 1
ATOM 1614 N N . GLU A 1 197 ? -11.932 -6.947 -0.700 1.00 89.06 197 GLU A N 1
ATOM 1615 C CA . GLU A 1 197 ? -13.097 -7.448 0.032 1.00 89.06 197 GLU A CA 1
ATOM 1616 C C . GLU A 1 197 ? -12.899 -7.364 1.556 1.00 89.06 197 GLU A C 1
ATOM 1618 O O . GLU A 1 197 ? -13.792 -6.904 2.271 1.00 89.06 197 GLU A O 1
ATOM 1623 N N . ILE A 1 198 ? -11.702 -7.695 2.061 1.00 91.50 198 ILE A N 1
ATOM 1624 C CA . ILE A 1 198 ? -11.343 -7.467 3.474 1.00 91.50 198 ILE A CA 1
ATOM 1625 C C . ILE A 1 198 ? -11.515 -5.986 3.834 1.00 91.50 198 ILE A C 1
ATOM 1627 O O . ILE A 1 198 ? -12.133 -5.657 4.849 1.00 91.50 198 ILE A O 1
ATOM 1631 N N . HIS A 1 199 ? -11.007 -5.084 2.991 1.00 90.56 199 HIS A N 1
ATOM 1632 C CA . HIS A 1 199 ? -11.121 -3.641 3.192 1.00 90.56 199 HIS A CA 1
ATOM 1633 C C . HIS A 1 199 ? -12.579 -3.183 3.217 1.00 90.56 199 HIS A C 1
ATOM 1635 O O . HIS A 1 199 ? -12.961 -2.434 4.116 1.00 90.56 199 HIS A O 1
ATOM 1641 N N . ARG A 1 200 ? -13.418 -3.684 2.302 1.00 88.50 200 ARG A N 1
ATOM 1642 C CA . ARG A 1 200 ? -14.857 -3.392 2.268 1.00 88.50 200 ARG A CA 1
ATOM 1643 C C . ARG A 1 200 ? -15.551 -3.768 3.578 1.00 88.50 200 ARG A C 1
ATOM 1645 O O . ARG A 1 200 ? -16.380 -3.001 4.064 1.00 88.50 200 ARG A O 1
ATOM 1652 N N . GLN A 1 201 ? -15.208 -4.914 4.166 1.00 88.81 201 GLN A N 1
ATOM 1653 C CA . GLN A 1 201 ? -15.740 -5.323 5.471 1.00 88.81 201 GLN A CA 1
ATOM 1654 C C . GLN A 1 201 ? -15.237 -4.408 6.594 1.00 88.81 201 GLN A C 1
ATOM 1656 O O . GLN A 1 201 ? -16.028 -3.940 7.408 1.00 88.81 201 GLN A O 1
ATOM 1661 N N . TRP A 1 202 ? -13.942 -4.078 6.610 1.00 89.94 202 TRP A N 1
ATOM 1662 C CA . TRP A 1 202 ? -13.353 -3.194 7.625 1.00 89.94 202 TRP A CA 1
ATOM 1663 C C . TRP A 1 202 ? -13.923 -1.770 7.570 1.00 89.94 202 TRP A C 1
ATOM 1665 O O . TRP A 1 202 ? -14.085 -1.125 8.605 1.00 89.94 202 TRP A O 1
ATOM 1675 N N . LYS A 1 203 ? -14.308 -1.268 6.390 1.00 89.19 203 LYS A N 1
ATOM 1676 C CA . LYS A 1 203 ? -14.986 0.036 6.273 1.00 89.19 203 LYS A CA 1
ATOM 1677 C C . LYS A 1 203 ? -16.275 0.100 7.088 1.00 89.19 203 LYS A C 1
ATOM 1679 O O . LYS A 1 203 ? -16.558 1.143 7.674 1.00 89.19 203 LYS A O 1
ATOM 1684 N N . LYS A 1 204 ? -17.023 -1.004 7.176 1.00 88.38 204 LYS A N 1
ATOM 1685 C CA . LYS A 1 204 ? -18.257 -1.065 7.975 1.00 88.38 204 LYS A CA 1
ATOM 1686 C C . LYS A 1 204 ? -17.992 -0.885 9.467 1.00 88.38 204 LYS A C 1
ATOM 1688 O O . LYS A 1 204 ? -18.833 -0.346 10.175 1.00 88.38 204 LYS A O 1
ATOM 1693 N N . THR A 1 205 ? -16.810 -1.271 9.946 1.00 88.19 205 THR A N 1
ATOM 1694 C CA . THR A 1 205 ? -16.435 -1.145 11.360 1.00 88.19 205 THR A CA 1
ATOM 1695 C C . THR A 1 205 ? -15.810 0.211 11.707 1.00 88.19 205 THR A C 1
ATOM 1697 O O . THR A 1 205 ? -15.216 0.344 12.771 1.00 88.19 205 THR A O 1
ATOM 1700 N N . GLY A 1 206 ? -15.902 1.211 10.820 1.00 83.06 206 GLY A N 1
ATOM 1701 C CA . GLY A 1 206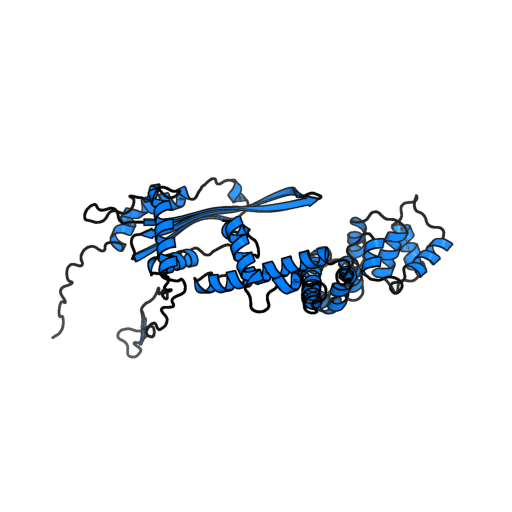 ? -15.361 2.558 11.048 1.00 83.06 206 GLY A CA 1
ATOM 1702 C C . GLY A 1 206 ? -13.904 2.754 10.607 1.00 83.06 206 GLY A C 1
ATOM 1703 O O . GLY A 1 206 ? -13.322 3.806 10.872 1.00 83.06 206 GLY A O 1
ATOM 1704 N N . TYR A 1 207 ? -13.301 1.782 9.909 1.00 84.81 207 TYR A N 1
ATOM 1705 C CA . TYR A 1 207 ? -11.917 1.901 9.439 1.00 84.81 207 TYR A CA 1
ATOM 1706 C C . TYR A 1 207 ? -11.778 3.057 8.420 1.00 84.81 207 TYR A C 1
ATOM 1708 O O . TYR A 1 207 ? -12.519 3.099 7.434 1.00 84.81 207 TYR A O 1
ATOM 1716 N N . PRO A 1 208 ? -10.863 4.027 8.611 1.00 75.69 208 PRO A N 1
ATOM 1717 C CA . PRO A 1 208 ? -11.023 5.348 7.997 1.00 75.69 208 PRO A CA 1
ATOM 1718 C C . PRO 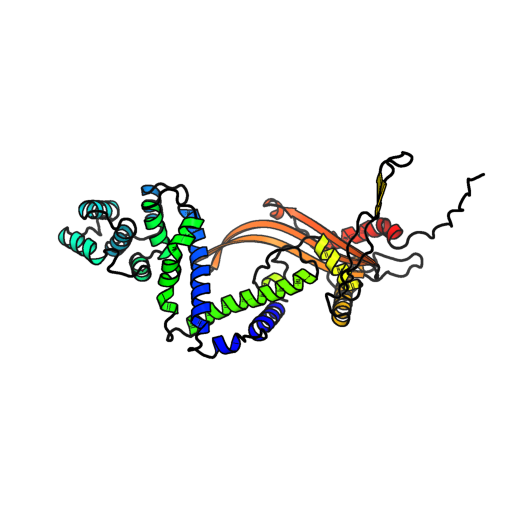A 1 208 ? -10.413 5.506 6.594 1.00 75.69 208 PRO A C 1
ATOM 1720 O O . PRO A 1 208 ? -10.590 6.561 5.991 1.00 75.69 208 PRO A O 1
ATOM 1723 N N . PHE A 1 209 ? -9.694 4.514 6.060 1.00 74.31 209 PHE A N 1
ATOM 1724 C CA . PHE A 1 209 ? -8.911 4.674 4.822 1.00 74.31 209 PHE A CA 1
ATOM 1725 C C . PHE A 1 209 ? -9.689 4.328 3.559 1.00 74.31 209 PHE A C 1
ATOM 1727 O O . PHE A 1 209 ? -10.585 3.484 3.576 1.00 74.31 209 PHE A O 1
ATOM 1734 N N . ASP A 1 210 ? -9.302 4.946 2.448 1.00 79.94 210 ASP A N 1
ATOM 1735 C CA . ASP A 1 210 ? -9.855 4.662 1.118 1.00 79.94 210 ASP A CA 1
ATOM 1736 C C . ASP A 1 210 ? -9.197 3.452 0.449 1.00 79.94 210 ASP A C 1
ATOM 1738 O O . ASP A 1 210 ? -9.700 2.946 -0.548 1.00 79.94 210 ASP A O 1
ATOM 1742 N N . SER A 1 211 ? -8.100 2.948 1.019 1.00 79.69 211 SER A N 1
ATOM 1743 C CA . SER A 1 211 ? -7.450 1.710 0.594 1.00 79.69 211 SER A CA 1
ATOM 1744 C C . SER A 1 211 ? -6.788 0.994 1.772 1.00 79.69 211 SER A C 1
ATOM 1746 O O . SER A 1 211 ? -6.487 1.601 2.802 1.00 79.69 211 SER A O 1
ATOM 1748 N N . LEU A 1 212 ? -6.569 -0.308 1.603 1.00 85.94 212 LEU A N 1
ATOM 1749 C CA . LEU A 1 212 ? -5.841 -1.182 2.518 1.00 85.94 212 LEU A CA 1
ATOM 1750 C C . LEU A 1 212 ? -4.583 -1.678 1.806 1.00 85.94 212 LEU A C 1
ATOM 1752 O O . LEU A 1 212 ? -4.654 -2.025 0.627 1.00 85.94 212 LEU A O 1
ATOM 1756 N N . VAL A 1 213 ? -3.445 -1.749 2.502 1.00 86.62 213 VAL A N 1
ATOM 1757 C CA . VAL A 1 213 ? -2.242 -2.357 1.915 1.00 86.62 213 VAL A CA 1
ATOM 1758 C C . VAL A 1 213 ? -2.516 -3.856 1.712 1.00 86.62 213 VAL A C 1
ATOM 1760 O O . VAL A 1 213 ? -2.773 -4.549 2.705 1.00 86.62 213 VAL A O 1
ATOM 1763 N N . PRO A 1 214 ? -2.470 -4.382 0.470 1.00 88.88 214 PRO A N 1
ATOM 1764 C CA . PRO A 1 214 ? -2.774 -5.781 0.189 1.00 88.88 214 PRO A CA 1
ATOM 1765 C C . PRO A 1 214 ? -1.577 -6.661 0.562 1.00 88.88 214 PRO A C 1
ATOM 1767 O O . PRO A 1 214 ? -0.789 -7.079 -0.278 1.00 88.88 214 PRO A O 1
ATOM 1770 N N . SER A 1 215 ? -1.384 -6.854 1.864 1.00 90.69 215 SER A N 1
ATOM 1771 C CA . SER A 1 215 ? -0.279 -7.610 2.441 1.00 90.69 215 SER A CA 1
ATOM 1772 C C . SER A 1 215 ? -0.734 -8.312 3.707 1.00 90.69 215 SER A C 1
ATOM 1774 O O . SER A 1 215 ? -1.439 -7.736 4.539 1.00 90.69 215 SER A O 1
ATOM 1776 N N . TYR A 1 216 ? -0.251 -9.534 3.932 1.00 92.69 216 TYR A N 1
ATOM 1777 C CA . TYR A 1 216 ? -0.518 -10.245 5.183 1.00 92.69 216 TYR A CA 1
ATOM 1778 C C . TYR A 1 216 ? -0.002 -9.492 6.418 1.00 92.69 216 TYR A C 1
ATOM 1780 O O . TYR A 1 216 ? -0.519 -9.704 7.515 1.00 92.69 216 TYR A O 1
ATOM 1788 N N . ALA A 1 217 ? 0.967 -8.581 6.256 1.00 89.94 217 ALA A N 1
ATOM 1789 C CA . ALA A 1 217 ? 1.457 -7.711 7.324 1.00 89.94 217 ALA A CA 1
ATOM 1790 C C . ALA A 1 217 ? 0.397 -6.717 7.839 1.00 89.94 217 ALA A C 1
ATOM 1792 O O . ALA A 1 217 ? 0.551 -6.181 8.935 1.00 89.94 217 ALA A O 1
ATOM 1793 N N . THR A 1 218 ? -0.717 -6.516 7.125 1.00 88.56 218 THR A N 1
ATOM 1794 C CA . THR A 1 218 ? -1.851 -5.693 7.580 1.00 88.56 218 THR A CA 1
ATOM 1795 C C . THR A 1 218 ? -2.384 -6.128 8.946 1.00 88.56 218 THR A C 1
ATOM 1797 O O . THR A 1 218 ? -2.741 -5.284 9.763 1.00 88.56 218 THR A O 1
ATOM 1800 N N . THR A 1 219 ? -2.320 -7.421 9.276 1.00 89.19 219 THR A N 1
ATOM 1801 C CA . THR A 1 219 ? -2.690 -7.927 10.610 1.00 89.19 219 THR A CA 1
ATOM 1802 C C . THR A 1 219 ? -1.805 -7.420 11.757 1.00 89.19 219 THR A C 1
ATOM 1804 O O . THR A 1 219 ? -2.153 -7.628 12.917 1.00 89.19 219 THR A O 1
ATOM 1807 N N . LEU A 1 220 ? -0.648 -6.828 11.448 1.00 88.06 220 LEU A N 1
ATOM 1808 C CA . LEU A 1 220 ? 0.294 -6.247 12.406 1.00 88.06 220 LEU A CA 1
ATOM 1809 C C . LEU A 1 220 ? 0.153 -4.717 12.502 1.00 88.06 220 LEU A C 1
ATOM 1811 O O . LEU A 1 220 ? 0.962 -4.077 13.165 1.00 88.06 220 LEU A O 1
ATOM 1815 N N . GLY A 1 221 ? -0.848 -4.124 11.840 1.00 81.56 221 GLY A N 1
ATOM 1816 C CA . GLY A 1 221 ? -1.037 -2.672 11.805 1.00 81.56 221 GLY A CA 1
ATOM 1817 C C . GLY A 1 221 ? -0.159 -1.958 10.773 1.00 81.56 221 GLY A C 1
ATOM 1818 O O . GLY A 1 221 ? 0.176 -0.792 10.960 1.00 81.56 221 GLY A O 1
ATOM 1819 N N . ALA A 1 222 ? 0.231 -2.644 9.689 1.00 71.94 222 ALA A N 1
ATOM 1820 C CA . ALA A 1 222 ? 0.968 -2.027 8.577 1.00 71.94 222 ALA A CA 1
ATOM 1821 C C . ALA A 1 222 ? 0.140 -0.957 7.841 1.00 71.94 222 ALA A C 1
ATOM 1823 O O . ALA A 1 222 ? 0.686 0.016 7.325 1.00 71.94 222 ALA A O 1
ATOM 1824 N N . SER A 1 223 ? -1.184 -1.119 7.831 1.00 67.06 223 SER A N 1
ATOM 1825 C CA . SER A 1 223 ? -2.107 -0.052 7.460 1.00 67.06 223 SER A CA 1
ATOM 1826 C C . SER A 1 223 ? -2.329 0.783 8.721 1.00 67.06 223 SER A C 1
ATOM 1828 O O . SER A 1 223 ? -2.893 0.279 9.695 1.00 67.06 223 SER A O 1
ATOM 1830 N N . ALA A 1 224 ? -1.778 2.005 8.741 1.00 64.25 224 ALA A N 1
ATOM 1831 C CA . ALA A 1 224 ? -1.903 2.944 9.861 1.00 64.25 224 ALA A CA 1
ATOM 1832 C C . ALA A 1 224 ? -3.369 3.056 10.305 1.00 64.25 224 ALA A C 1
ATOM 1834 O O . ALA A 1 224 ? -4.244 2.787 9.502 1.00 64.25 224 ALA A O 1
ATOM 1835 N N . ASP A 1 225 ? -3.664 3.459 11.541 1.00 67.31 225 ASP A N 1
ATOM 1836 C CA . ASP A 1 225 ? -5.046 3.719 11.972 1.00 67.31 225 ASP A CA 1
ATOM 1837 C C . ASP A 1 225 ? -5.139 5.022 12.772 1.00 67.31 225 ASP A C 1
ATOM 1839 O O . ASP A 1 225 ? -4.143 5.517 13.307 1.00 67.31 225 ASP A O 1
ATOM 1843 N N . ARG A 1 226 ? -6.333 5.613 12.826 1.00 81.62 226 ARG A N 1
ATOM 1844 C CA . ARG A 1 226 ? -6.622 6.792 13.643 1.00 81.62 226 ARG A CA 1
ATOM 1845 C C . ARG A 1 226 ? -7.077 6.324 15.027 1.00 81.62 226 ARG A C 1
ATOM 1847 O O . ARG A 1 226 ? -8.006 5.522 15.097 1.00 81.62 226 ARG A O 1
ATOM 1854 N N . PRO A 1 227 ? -6.541 6.877 16.132 1.00 86.88 227 PRO A N 1
ATOM 1855 C CA . PRO A 1 227 ? -6.971 6.502 17.484 1.00 86.88 227 PRO A CA 1
ATOM 1856 C C . PRO A 1 227 ? -8.498 6.534 17.687 1.00 86.88 227 PRO A C 1
ATOM 1858 O O . PRO A 1 227 ? -9.063 5.648 18.317 1.00 86.88 227 PRO A O 1
ATOM 1861 N N . ALA A 1 228 ? -9.193 7.494 17.066 1.00 87.62 228 ALA A N 1
ATOM 1862 C CA . ALA A 1 228 ? -10.653 7.579 17.123 1.00 87.62 228 ALA A CA 1
ATOM 1863 C C . ALA A 1 228 ? -11.380 6.369 16.496 1.00 87.62 228 ALA A C 1
ATOM 1865 O O . ALA A 1 228 ? -12.376 5.924 17.055 1.00 87.62 228 ALA A O 1
ATOM 1866 N N . ALA A 1 229 ? -10.882 5.818 15.384 1.00 89.62 229 ALA A N 1
ATOM 1867 C CA . ALA A 1 229 ? -11.493 4.657 14.728 1.00 89.62 229 ALA A CA 1
ATOM 1868 C C . ALA A 1 229 ? -11.305 3.379 15.560 1.00 89.62 229 ALA A C 1
ATOM 1870 O O . ALA A 1 229 ? -12.217 2.567 15.684 1.00 89.62 229 ALA A O 1
ATOM 1871 N N . LEU A 1 230 ? -10.152 3.240 16.218 1.00 91.00 230 LEU A N 1
ATOM 1872 C CA . LEU A 1 230 ? -9.906 2.158 17.171 1.00 91.00 230 LEU A CA 1
ATOM 1873 C C . LEU A 1 230 ? -10.829 2.246 18.400 1.00 91.00 230 LEU A C 1
ATOM 1875 O O . LEU A 1 230 ? -11.317 1.220 18.876 1.00 91.00 230 LEU A O 1
ATOM 1879 N N . ALA A 1 231 ? -11.099 3.456 18.904 1.00 91.94 231 ALA A N 1
ATOM 1880 C CA . ALA A 1 231 ? -12.083 3.661 19.968 1.00 91.94 231 ALA A CA 1
ATOM 1881 C C . ALA A 1 231 ? -13.501 3.298 19.496 1.00 91.94 231 ALA A C 1
ATOM 1883 O O . ALA A 1 231 ? -14.228 2.617 20.213 1.00 91.94 231 ALA A O 1
ATOM 1884 N N . GLU A 1 232 ? -13.880 3.701 18.283 1.00 91.75 232 GLU A N 1
ATOM 1885 C CA . GLU A 1 232 ? -15.167 3.346 17.679 1.00 91.75 232 GLU A CA 1
ATOM 1886 C C . GLU A 1 232 ? -15.326 1.827 17.525 1.00 91.75 232 GLU A C 1
ATOM 1888 O O . GLU A 1 232 ? -16.363 1.287 17.905 1.00 91.75 232 GLU A O 1
ATOM 1893 N N . LEU A 1 233 ? -14.284 1.121 17.071 1.00 93.19 233 LEU A N 1
ATOM 1894 C CA . LEU A 1 233 ? -14.266 -0.342 17.002 1.00 93.19 233 LEU A CA 1
ATOM 1895 C C . LEU A 1 233 ? -14.482 -0.980 18.377 1.00 93.19 233 LEU A C 1
ATOM 1897 O O . LEU A 1 233 ? -15.253 -1.930 18.504 1.00 93.19 233 LEU A O 1
ATOM 1901 N N . MET A 1 234 ? -13.837 -0.451 19.418 1.00 94.88 234 MET A N 1
ATOM 1902 C CA . MET A 1 234 ? -14.070 -0.924 20.780 1.00 94.88 234 MET A CA 1
ATOM 1903 C C . MET A 1 234 ? -15.523 -0.698 21.211 1.00 94.88 234 MET A C 1
ATOM 1905 O O . MET A 1 234 ? -16.145 -1.598 21.770 1.00 94.88 234 MET A O 1
ATOM 1909 N N . GLY A 1 235 ? -16.084 0.468 20.879 1.00 93.81 235 GLY A N 1
ATOM 1910 C CA . GLY A 1 235 ? -17.498 0.780 21.064 1.00 93.81 235 GLY A CA 1
ATOM 1911 C C . GLY A 1 235 ? -18.423 -0.217 20.361 1.00 93.81 235 GLY A C 1
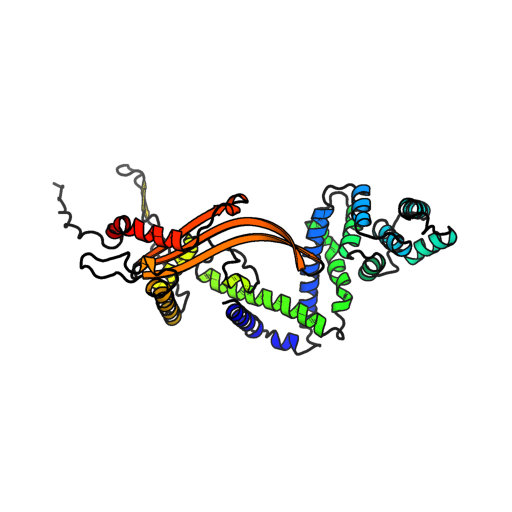ATOM 1912 O O . GLY A 1 235 ? -19.399 -0.665 20.956 1.00 93.81 235 GLY A O 1
ATOM 1913 N N . ILE A 1 236 ? -18.109 -0.609 19.124 1.00 94.75 236 ILE A N 1
ATOM 1914 C CA . ILE A 1 236 ? -18.846 -1.637 18.375 1.00 94.75 236 ILE A CA 1
ATOM 1915 C C . ILE A 1 236 ? -18.794 -2.979 19.113 1.00 94.75 236 ILE A C 1
ATOM 1917 O O . ILE A 1 236 ? -19.831 -3.615 19.294 1.00 94.75 236 ILE A O 1
ATOM 1921 N N . ILE A 1 237 ? -17.611 -3.403 19.569 1.00 95.44 237 ILE A N 1
ATOM 1922 C CA . ILE A 1 237 ? -17.417 -4.680 20.272 1.00 95.44 237 ILE A CA 1
ATOM 1923 C C . ILE A 1 237 ? -18.260 -4.730 21.552 1.00 95.44 237 ILE A C 1
ATOM 1925 O O . ILE A 1 237 ? -19.028 -5.674 21.736 1.00 95.44 237 ILE A O 1
ATOM 1929 N N . VAL A 1 238 ? -18.176 -3.705 22.410 1.00 94.88 238 VAL A N 1
ATOM 1930 C CA . VAL A 1 238 ? -18.932 -3.685 23.678 1.00 94.88 238 VAL A CA 1
ATOM 1931 C C . VAL A 1 238 ? -20.437 -3.500 23.476 1.00 94.88 238 VAL A C 1
ATOM 1933 O O . VAL A 1 238 ? -21.217 -3.953 24.303 1.00 94.88 238 VAL A O 1
ATOM 1936 N N . ASN A 1 239 ? -20.865 -2.915 22.352 1.00 94.31 239 ASN A N 1
ATOM 1937 C CA . ASN A 1 239 ? -22.276 -2.831 21.957 1.00 94.31 239 ASN A CA 1
ATOM 1938 C C . ASN A 1 239 ? -22.763 -4.080 21.192 1.00 94.31 239 ASN A C 1
ATOM 1940 O O . ASN A 1 239 ? -23.720 -3.994 20.423 1.00 94.31 239 ASN A O 1
ATOM 1944 N N . GLY A 1 240 ? -22.109 -5.235 21.350 1.00 95.38 240 GLY A N 1
ATOM 1945 C CA . GLY A 1 240 ? -22.555 -6.490 20.736 1.00 95.38 240 GLY A CA 1
ATOM 1946 C C . GLY A 1 240 ? -22.491 -6.485 19.208 1.00 95.38 240 GLY A C 1
ATOM 1947 O O . GLY A 1 240 ? -23.306 -7.130 18.556 1.00 95.38 240 GLY A O 1
ATOM 1948 N N . GLY A 1 241 ? -21.551 -5.735 18.630 1.00 95.38 241 GLY A N 1
ATOM 1949 C CA . GLY A 1 241 ? -21.352 -5.619 17.186 1.00 95.38 241 GLY A CA 1
ATOM 1950 C C . GLY A 1 241 ? -22.190 -4.532 16.508 1.00 95.38 241 GLY A C 1
ATOM 1951 O O . GLY A 1 241 ? -22.140 -4.409 15.282 1.00 95.38 241 GLY A O 1
ATOM 1952 N N . VAL A 1 242 ? -22.931 -3.732 17.281 1.00 94.69 242 VAL A N 1
ATOM 1953 C CA . VAL A 1 242 ? -23.720 -2.605 16.774 1.00 94.69 242 VAL A CA 1
ATOM 1954 C C . VAL A 1 242 ? -22.868 -1.343 16.711 1.00 94.69 242 VAL A C 1
ATOM 1956 O O . VAL A 1 242 ? -22.344 -0.866 17.720 1.00 94.69 242 VAL A O 1
ATOM 1959 N N . ARG A 1 243 ? -22.786 -0.749 15.523 1.00 91.88 243 ARG A N 1
ATOM 1960 C CA . ARG A 1 243 ? -22.205 0.571 15.315 1.00 91.88 243 ARG A CA 1
ATOM 1961 C C . ARG A 1 243 ? -23.235 1.641 15.648 1.00 91.88 243 ARG A C 1
ATOM 1963 O O . ARG A 1 243 ? -24.269 1.749 14.992 1.00 91.88 243 ARG A O 1
ATOM 1970 N N . LYS A 1 244 ? -22.928 2.434 16.675 1.00 87.75 244 LYS A N 1
ATOM 1971 C CA . LYS A 1 244 ? -23.700 3.615 17.075 1.00 87.75 244 LYS A CA 1
ATOM 1972 C C . LYS A 1 244 ? -23.033 4.874 16.534 1.00 87.75 244 LYS A C 1
ATOM 1974 O O . LYS A 1 244 ? -21.810 4.938 16.421 1.00 87.75 244 LYS A O 1
ATOM 1979 N N . THR A 1 245 ? -23.834 5.887 16.231 1.00 79.25 245 THR A N 1
ATOM 1980 C CA . THR A 1 245 ? -23.311 7.188 15.799 1.00 79.25 245 THR A CA 1
ATOM 1981 C C . THR A 1 245 ? -22.618 7.873 16.980 1.00 79.25 245 THR A C 1
ATOM 1983 O O . THR A 1 245 ? -23.207 7.994 18.050 1.00 79.25 245 THR A O 1
ATOM 1986 N N . SER A 1 246 ? -21.365 8.308 16.804 1.00 75.00 246 SER A N 1
ATOM 1987 C CA . SER A 1 246 ? -20.656 9.098 17.818 1.00 75.00 246 SER A CA 1
ATOM 1988 C C . SER A 1 246 ? -21.095 10.560 17.743 1.00 75.00 246 SER A C 1
ATOM 1990 O O . SER A 1 246 ? -20.995 11.198 16.691 1.00 75.00 246 SER A O 1
ATOM 1992 N N . GLU A 1 247 ? -21.578 11.093 18.863 1.00 77.19 247 GLU A N 1
ATOM 1993 C CA . GLU A 1 247 ? -22.051 12.472 18.981 1.00 77.19 247 GLU A CA 1
ATOM 1994 C C . GLU A 1 247 ? -21.181 13.233 19.982 1.00 77.19 247 GLU A C 1
ATOM 1996 O O . GLU A 1 247 ? -20.778 12.696 21.012 1.00 77.19 247 GLU A O 1
ATOM 2001 N N . ARG A 1 248 ? -20.830 14.477 19.643 1.00 79.38 248 ARG A N 1
ATOM 2002 C CA . ARG A 1 248 ? -20.056 15.375 20.520 1.00 79.38 248 ARG A CA 1
ATOM 2003 C C . ARG A 1 248 ? -20.837 16.616 20.943 1.00 79.38 248 ARG A C 1
ATOM 2005 O O . ARG A 1 248 ? -20.397 17.322 21.840 1.00 79.38 248 ARG A O 1
ATOM 2012 N N . ILE A 1 249 ? -21.920 16.920 20.232 1.00 84.75 249 ILE A N 1
ATOM 2013 C CA . ILE A 1 249 ? -22.732 18.122 20.402 1.00 84.75 249 ILE A CA 1
ATOM 2014 C C . ILE A 1 249 ? -24.186 17.683 20.279 1.00 84.75 249 ILE A C 1
ATOM 2016 O O . ILE A 1 249 ? -24.601 17.258 19.199 1.00 84.75 249 ILE A O 1
ATOM 2020 N N . ASP A 1 250 ? -24.936 17.818 21.368 1.00 83.19 250 ASP A N 1
ATOM 2021 C CA . ASP A 1 250 ? -26.346 17.416 21.423 1.00 83.19 250 ASP A CA 1
ATOM 2022 C C . ASP A 1 250 ? -27.260 18.505 20.841 1.00 83.19 250 ASP A C 1
ATOM 2024 O O . ASP A 1 250 ? -28.214 18.233 20.107 1.00 83.19 250 ASP A O 1
ATOM 2028 N N . SER A 1 251 ? -26.944 19.770 21.130 1.00 90.25 251 SER A N 1
ATOM 2029 C CA . SER A 1 251 ? -27.676 20.928 20.619 1.00 90.25 251 SER A CA 1
ATOM 2030 C C . SER A 1 251 ? -26.813 22.184 20.579 1.00 90.25 251 SER A C 1
ATOM 2032 O O . SER A 1 251 ? -25.899 22.337 21.388 1.00 90.25 251 SER A O 1
ATOM 2034 N N . LEU A 1 252 ? -27.150 23.106 19.680 1.00 93.94 252 LEU A N 1
ATOM 2035 C CA . LEU A 1 252 ? -26.603 24.460 19.629 1.00 93.94 252 LEU A CA 1
ATOM 2036 C C . LEU A 1 252 ? -27.740 25.458 19.863 1.00 93.94 252 LEU A C 1
ATOM 2038 O O . LEU A 1 252 ? -28.743 25.431 19.149 1.00 93.94 252 LEU A O 1
ATOM 2042 N N . HIS A 1 253 ? -27.590 26.327 20.862 1.00 96.19 253 HIS A N 1
ATOM 2043 C CA . HIS A 1 253 ? -28.582 27.341 21.220 1.00 96.19 253 HIS A CA 1
ATOM 2044 C C . HIS A 1 253 ? -28.044 28.728 20.876 1.00 96.19 253 HIS A C 1
ATOM 2046 O O . HIS A 1 253 ? -27.068 29.191 21.463 1.00 96.19 253 HIS A O 1
ATOM 2052 N N . PHE A 1 254 ? -28.655 29.368 19.886 1.00 96.75 254 PHE A N 1
ATOM 2053 C CA . PHE A 1 254 ? -28.264 30.678 19.382 1.00 96.75 254 PHE A CA 1
ATOM 2054 C C . PHE A 1 254 ? -29.220 31.755 19.881 1.00 96.75 254 PHE A C 1
ATOM 2056 O O . PHE A 1 254 ? -30.428 31.535 19.928 1.00 96.75 254 PHE A O 1
ATOM 2063 N N . ALA A 1 255 ? -28.664 32.930 20.191 1.00 95.19 255 ALA A N 1
ATOM 2064 C CA . ALA A 1 255 ? -29.403 34.161 20.478 1.00 95.19 255 ALA A CA 1
ATOM 2065 C C . ALA A 1 255 ? -30.508 34.005 21.546 1.00 95.19 255 ALA A C 1
ATOM 2067 O O . ALA A 1 255 ? -31.599 34.558 21.403 1.00 95.19 255 ALA A O 1
ATOM 2068 N N . ALA A 1 256 ? -30.212 33.241 22.605 1.00 96.12 256 ALA A N 1
ATOM 2069 C CA . ALA A 1 256 ? -31.125 32.988 23.716 1.00 96.12 256 ALA A CA 1
ATOM 2070 C C . ALA A 1 256 ? -31.682 34.298 24.302 1.00 96.12 256 ALA A C 1
ATOM 2072 O O . ALA A 1 256 ? -30.923 35.230 24.573 1.00 96.12 256 ALA A O 1
ATOM 2073 N N . GLY A 1 257 ? -33.001 34.368 24.491 1.00 93.31 257 GLY A N 1
ATOM 2074 C CA . GLY A 1 257 ? -33.689 35.549 25.014 1.00 93.31 257 GLY A CA 1
ATOM 2075 C C . GLY A 1 257 ? -33.889 36.678 23.998 1.00 93.31 257 GLY A C 1
ATOM 2076 O O . GLY A 1 257 ? -34.221 37.794 24.392 1.00 93.31 257 GLY A O 1
ATOM 2077 N N . THR A 1 258 ? -33.693 36.422 22.702 1.00 96.75 258 THR A N 1
ATOM 2078 C CA . THR A 1 258 ? -33.945 37.402 21.634 1.00 96.75 258 THR A CA 1
ATOM 2079 C C . THR A 1 258 ? -35.019 36.898 20.665 1.00 96.75 258 THR A C 1
ATOM 2081 O O . THR A 1 258 ? -35.233 35.692 20.568 1.00 96.75 258 THR A O 1
ATOM 2084 N N . PRO A 1 259 ? -35.654 37.774 19.863 1.00 95.88 259 PRO A N 1
ATOM 2085 C CA . PRO A 1 259 ? -36.561 37.336 18.796 1.00 95.88 259 PRO A CA 1
ATOM 2086 C C . PRO A 1 259 ? -35.917 36.418 17.739 1.00 95.88 259 PRO A C 1
ATOM 2088 O O . PRO A 1 259 ? -36.635 35.798 16.961 1.00 95.88 259 PRO A O 1
ATOM 2091 N N . TYR A 1 260 ? -34.582 36.332 17.697 1.00 95.50 260 TYR A N 1
ATOM 2092 C CA . TYR A 1 260 ? -33.819 35.464 16.793 1.00 95.50 260 TYR A CA 1
ATOM 2093 C C . TYR A 1 260 ? -33.396 34.139 17.448 1.00 95.50 260 TYR A C 1
ATOM 2095 O O . TYR A 1 260 ? -32.570 33.408 16.893 1.00 95.50 260 TYR A O 1
ATOM 2103 N N . GLU A 1 261 ? -33.917 33.834 18.640 1.00 96.94 261 GLU A N 1
ATOM 2104 C CA . GLU A 1 261 ? -33.582 32.625 19.383 1.00 96.94 261 GLU A CA 1
ATOM 2105 C C . GLU A 1 261 ? -33.810 31.368 18.537 1.00 96.94 261 GLU A C 1
ATOM 2107 O O . GLU A 1 261 ? -34.901 31.111 18.033 1.00 96.94 261 GLU A O 1
ATOM 2112 N N . THR A 1 262 ? -32.749 30.578 18.373 1.00 96.75 262 THR A N 1
ATOM 2113 C CA . THR A 1 262 ? -32.766 29.382 17.530 1.00 96.75 262 THR A CA 1
ATOM 2114 C C . THR A 1 262 ? -32.103 28.226 18.260 1.00 96.75 262 THR A C 1
ATOM 2116 O O . THR A 1 262 ? -30.926 28.289 18.613 1.00 96.75 262 THR A O 1
ATOM 2119 N N . LEU A 1 263 ? -32.845 27.135 18.451 1.00 95.06 263 LEU A N 1
ATOM 2120 C CA . LEU A 1 263 ? -32.328 25.898 19.024 1.00 95.06 263 LEU A CA 1
ATOM 2121 C C . LEU A 1 263 ? -32.158 24.851 17.924 1.00 95.06 263 LEU A C 1
ATOM 2123 O O . LEU A 1 263 ? -33.124 24.247 17.461 1.00 95.06 263 LEU A O 1
ATOM 2127 N N . VAL A 1 264 ? -30.913 24.623 17.518 1.00 93.12 264 VAL A N 1
ATOM 2128 C CA . VAL A 1 264 ? -30.563 23.579 16.556 1.00 93.12 264 VAL A CA 1
ATOM 2129 C C . VAL A 1 264 ? -30.329 22.284 17.324 1.00 93.12 264 VAL A C 1
ATOM 2131 O O . VAL A 1 264 ? -29.366 22.157 18.081 1.00 93.12 264 VAL A O 1
ATOM 2134 N N . LYS A 1 265 ? -31.218 21.314 17.121 1.00 89.56 265 LYS A N 1
ATOM 2135 C CA . LYS A 1 265 ? -31.075 19.938 17.608 1.00 89.56 265 LYS A CA 1
ATOM 2136 C C . LYS A 1 265 ? -30.805 19.012 16.436 1.00 89.56 265 LYS A C 1
ATOM 2138 O O . LYS A 1 265 ? -31.244 19.275 15.315 1.00 89.56 265 LYS A O 1
ATOM 2143 N N . ARG A 1 266 ? -30.105 17.911 16.692 1.00 75.62 266 ARG A N 1
ATOM 2144 C CA . ARG A 1 266 ? -30.014 16.839 15.701 1.00 75.62 266 ARG A CA 1
ATOM 2145 C C . ARG A 1 266 ? -31.378 16.196 15.469 1.00 75.62 266 ARG A C 1
ATOM 2147 O O . ARG A 1 266 ? -32.196 16.088 16.382 1.00 75.62 266 ARG A O 1
ATOM 2154 N N . ALA A 1 267 ? -31.591 15.746 14.236 1.00 77.69 267 ALA A N 1
ATOM 2155 C CA . ALA A 1 267 ? -32.689 14.845 13.925 1.00 77.69 267 ALA A CA 1
ATOM 2156 C C . ALA A 1 267 ? -32.512 13.515 14.692 1.00 77.69 267 ALA A C 1
ATOM 2158 O O . ALA A 1 267 ? -31.371 13.129 14.963 1.00 77.69 267 ALA A O 1
ATOM 2159 N N . PRO A 1 268 ? -33.604 12.803 15.030 1.00 70.56 268 PRO A N 1
ATOM 2160 C CA . PRO A 1 268 ? -33.524 11.511 15.705 1.00 70.56 268 PRO A CA 1
ATOM 2161 C C . PRO A 1 268 ? -32.611 10.529 14.956 1.00 70.56 268 PRO A C 1
ATOM 2163 O O . PRO A 1 268 ? -32.720 10.370 13.739 1.00 70.56 268 PRO A O 1
ATOM 2166 N N . ILE A 1 269 ? -31.712 9.877 15.696 1.00 66.12 269 ILE A N 1
ATOM 2167 C CA . ILE A 1 269 ? -30.728 8.919 15.174 1.00 66.12 269 ILE A CA 1
ATOM 2168 C C . ILE A 1 269 ? -31.462 7.737 14.526 1.00 66.12 269 ILE A C 1
ATOM 2170 O O . ILE A 1 269 ? -32.227 7.049 15.198 1.00 66.12 269 ILE A O 1
ATOM 2174 N N . SER A 1 270 ? -31.210 7.469 13.242 1.00 58.66 270 SER A N 1
ATOM 2175 C CA . SER A 1 270 ? -31.930 6.430 12.488 1.00 58.66 270 SER A CA 1
ATOM 2176 C C . SER A 1 270 ? -31.129 5.166 12.171 1.00 58.66 270 SER A C 1
ATOM 2178 O O . SER A 1 270 ? -31.694 4.232 11.611 1.00 58.66 270 SER A O 1
ATOM 2180 N N . THR A 1 271 ? -29.843 5.070 12.520 1.00 66.69 271 THR A N 1
ATOM 2181 C CA . THR A 1 271 ? -29.027 3.930 12.066 1.00 66.69 271 THR A CA 1
ATOM 2182 C C . THR A 1 271 ? -28.115 3.386 13.162 1.00 66.69 271 THR A C 1
ATOM 2184 O O . THR A 1 271 ? -26.920 3.677 13.206 1.00 66.69 271 THR A O 1
ATOM 2187 N N . ASN A 1 272 ? -28.684 2.566 14.045 1.00 85.06 272 ASN A N 1
ATOM 2188 C CA . ASN A 1 272 ? -27.910 1.533 14.729 1.00 85.06 272 ASN A CA 1
ATOM 2189 C C . ASN A 1 272 ? -27.719 0.387 13.729 1.00 85.06 272 ASN A C 1
ATOM 2191 O O . ASN A 1 272 ? -28.685 -0.289 13.383 1.00 85.06 272 ASN A O 1
ATOM 2195 N N . GLU A 1 273 ? -26.500 0.196 13.231 1.00 90.62 273 GLU A N 1
ATOM 2196 C CA . GLU A 1 273 ? -26.203 -0.828 12.223 1.00 90.62 273 GLU A CA 1
ATOM 2197 C C . GLU A 1 273 ? -25.470 -2.008 12.869 1.00 90.62 273 GLU A C 1
ATOM 2199 O O . GLU A 1 273 ? -24.450 -1.825 13.535 1.00 90.62 273 GLU A O 1
ATOM 2204 N N . GLN A 1 274 ? -25.964 -3.231 12.666 1.00 94.19 274 GLN A N 1
ATOM 2205 C CA . GLN A 1 274 ? -25.250 -4.443 13.070 1.00 94.19 274 GLN A CA 1
ATOM 2206 C C . GLN A 1 274 ? -24.116 -4.715 12.070 1.00 94.19 274 GLN A C 1
ATOM 2208 O O . GLN A 1 274 ? -24.356 -5.214 10.971 1.00 94.19 274 GLN A O 1
ATOM 2213 N N . VAL A 1 275 ? -22.877 -4.392 12.446 1.00 94.81 275 VAL A N 1
ATOM 2214 C CA . VAL A 1 275 ? -21.705 -4.485 11.552 1.00 94.81 275 VAL A CA 1
ATOM 2215 C C . VAL A 1 275 ? -20.825 -5.706 11.832 1.00 94.81 275 VAL A C 1
ATOM 2217 O O . VAL A 1 275 ? -20.064 -6.127 10.965 1.00 94.81 275 VAL A O 1
ATOM 2220 N N . ILE A 1 276 ? -20.941 -6.298 13.023 1.00 95.38 276 ILE A N 1
ATOM 2221 C CA . ILE A 1 276 ? -20.294 -7.558 13.424 1.00 95.38 276 ILE A CA 1
ATOM 2222 C C . ILE A 1 276 ? -21.369 -8.453 14.037 1.00 95.38 276 ILE A C 1
ATOM 2224 O O . ILE A 1 276 ? -22.190 -7.951 14.790 1.00 95.38 276 ILE A O 1
ATOM 2228 N N . ALA A 1 277 ? -21.388 -9.758 13.760 1.00 96.81 277 ALA A N 1
ATOM 2229 C CA . ALA A 1 277 ? -22.347 -10.663 14.406 1.00 96.81 277 ALA A CA 1
ATOM 2230 C C . ALA A 1 277 ? -22.196 -10.645 15.950 1.00 96.81 277 ALA A C 1
ATOM 2232 O O . ALA A 1 277 ? -21.058 -10.626 16.434 1.00 96.81 277 ALA A O 1
ATOM 2233 N N . PRO A 1 278 ? -23.290 -10.671 16.736 1.00 97.56 278 PRO A N 1
ATOM 2234 C CA . PRO A 1 278 ? -23.224 -10.581 18.198 1.00 97.56 278 PRO A CA 1
ATOM 2235 C C . PRO A 1 278 ? -22.324 -11.633 18.860 1.00 97.56 278 PRO A C 1
ATOM 2237 O O . PRO A 1 278 ? -21.610 -11.334 19.817 1.00 97.56 278 PRO A O 1
ATOM 2240 N N . GLU A 1 279 ? -22.312 -12.855 18.332 1.00 97.94 279 GLU A N 1
ATOM 2241 C CA . GLU A 1 279 ? -21.497 -13.966 18.826 1.00 97.94 279 GLU A CA 1
ATOM 2242 C C . GLU A 1 279 ? -20.006 -13.699 18.599 1.00 97.94 279 GLU A C 1
ATOM 2244 O O . GLU A 1 279 ? -19.180 -13.968 19.471 1.00 97.94 279 GLU A O 1
ATOM 2249 N N . VAL A 1 280 ? -19.663 -13.101 17.453 1.00 96.88 280 VAL A N 1
ATOM 2250 C CA . VAL A 1 280 ? -18.290 -12.693 17.127 1.00 96.88 280 VAL A CA 1
ATOM 2251 C C . VAL A 1 280 ? -17.860 -11.537 18.023 1.00 96.88 280 VAL A C 1
ATOM 2253 O O . VAL A 1 280 ? -16.763 -11.572 18.575 1.00 96.88 280 VAL A O 1
ATOM 2256 N N . ALA A 1 281 ? -18.722 -10.537 18.223 1.00 96.88 281 ALA A N 1
ATOM 2257 C CA . ALA A 1 281 ? -18.435 -9.421 19.120 1.00 96.88 281 ALA A CA 1
ATOM 2258 C C . ALA A 1 281 ? -18.188 -9.901 20.560 1.00 96.88 281 ALA A C 1
ATOM 2260 O O . ALA A 1 281 ? -17.223 -9.466 21.186 1.00 96.88 281 ALA A O 1
ATOM 2261 N N . ARG A 1 282 ? -18.994 -10.851 21.053 1.00 96.94 282 ARG A N 1
ATOM 2262 C CA . ARG A 1 282 ? -18.809 -11.467 22.374 1.00 96.94 282 ARG A CA 1
ATOM 2263 C C . ARG A 1 282 ? -17.481 -12.217 22.472 1.00 96.94 282 ARG A C 1
ATOM 2265 O O . ARG A 1 282 ? -16.720 -11.960 23.397 1.00 96.94 282 ARG A O 1
ATOM 2272 N N . ALA A 1 283 ? -17.165 -13.064 21.492 1.00 97.88 283 ALA A N 1
ATOM 2273 C CA . ALA A 1 283 ? -15.898 -13.794 21.468 1.00 97.88 283 ALA A CA 1
ATOM 2274 C C . ALA A 1 283 ? -14.683 -12.848 21.461 1.00 97.88 283 ALA A C 1
ATOM 2276 O O . ALA A 1 283 ? -13.693 -13.089 22.151 1.00 97.88 283 ALA A O 1
ATOM 2277 N N . VAL A 1 284 ? -14.764 -11.739 20.716 1.00 96.31 284 VAL A N 1
ATOM 2278 C CA . VAL A 1 284 ? -13.718 -10.709 20.715 1.00 96.31 284 VAL A CA 1
ATOM 2279 C C . VAL A 1 284 ? -13.639 -10.008 22.070 1.00 96.31 284 VAL A C 1
ATOM 2281 O O . VAL A 1 284 ? -12.533 -9.832 22.575 1.00 96.31 284 VAL A O 1
ATOM 2284 N N . ALA A 1 285 ? -14.775 -9.633 22.670 1.00 96.12 285 ALA A N 1
ATOM 2285 C CA . ALA A 1 285 ? -14.829 -8.992 23.984 1.00 96.12 285 ALA A CA 1
ATOM 2286 C C . ALA A 1 285 ? -14.177 -9.859 25.075 1.00 96.12 285 ALA A C 1
ATOM 2288 O O . ALA A 1 285 ? -13.416 -9.344 25.895 1.00 96.12 285 ALA A O 1
ATOM 2289 N N . ASP A 1 286 ? -14.413 -11.171 25.054 1.00 95.56 286 ASP A N 1
ATOM 2290 C CA . ASP A 1 286 ? -13.794 -12.110 25.991 1.00 95.56 286 ASP A CA 1
ATOM 2291 C C . ASP A 1 286 ? -12.283 -12.239 25.740 1.00 95.56 286 ASP A C 1
ATOM 2293 O O . ASP A 1 286 ? -11.486 -12.064 26.664 1.00 95.56 286 ASP A O 1
ATOM 2297 N N . ALA A 1 287 ? -11.860 -12.384 24.481 1.00 96.12 287 ALA A N 1
ATOM 2298 C CA . ALA A 1 287 ? -10.440 -12.463 24.131 1.00 96.12 287 ALA A CA 1
ATOM 2299 C C . ALA A 1 287 ? -9.646 -11.198 24.520 1.00 96.12 287 ALA A C 1
ATOM 2301 O O . ALA A 1 287 ? -8.494 -11.284 24.948 1.00 96.12 287 ALA A O 1
ATOM 2302 N N . ILE A 1 288 ? -10.227 -9.998 24.392 1.00 96.38 288 ILE A N 1
ATOM 2303 C CA . ILE A 1 288 ? -9.544 -8.759 24.806 1.00 96.38 288 ILE A CA 1
ATOM 2304 C C . ILE A 1 288 ? -9.545 -8.552 26.328 1.00 96.38 288 ILE A C 1
ATOM 2306 O O . ILE A 1 288 ? -8.695 -7.812 26.828 1.00 96.38 288 ILE A O 1
ATOM 2310 N N . ARG A 1 289 ? -10.455 -9.187 27.080 1.00 95.75 289 ARG A N 1
ATOM 2311 C CA . ARG A 1 289 ? -10.399 -9.210 28.554 1.00 95.75 289 ARG A CA 1
ATOM 2312 C C . ARG A 1 289 ? -9.192 -10.010 29.032 1.00 95.75 289 ARG A C 1
ATOM 2314 O O . ARG A 1 289 ? -8.476 -9.536 29.912 1.00 95.75 289 ARG A O 1
ATOM 2321 N N . GLU A 1 290 ? -8.887 -11.136 28.387 1.00 95.81 290 GLU A N 1
ATOM 2322 C CA . GLU A 1 290 ? -7.716 -11.970 28.712 1.00 95.81 290 GLU A CA 1
ATOM 2323 C C . GLU A 1 290 ? -6.384 -11.211 28.582 1.00 95.81 290 GLU A C 1
ATOM 2325 O O . GLU A 1 290 ? -5.452 -11.374 29.375 1.00 95.81 290 GLU A O 1
ATOM 2330 N N . VAL A 1 291 ? -6.295 -10.290 27.616 1.00 96.00 291 VAL A N 1
ATOM 2331 C CA . VAL A 1 291 ? -5.113 -9.430 27.437 1.00 96.00 291 VAL A CA 1
ATOM 2332 C C . VAL A 1 291 ? -4.863 -8.540 28.661 1.00 96.00 291 VAL A C 1
ATOM 2334 O O . VAL A 1 291 ? -3.705 -8.238 28.975 1.00 96.00 291 VAL A O 1
ATOM 2337 N N . VAL A 1 292 ? -5.925 -8.113 29.347 1.00 95.88 292 VAL A N 1
ATOM 2338 C CA . VAL A 1 292 ? -5.848 -7.296 30.565 1.00 95.88 292 VAL A CA 1
ATOM 2339 C C . VAL A 1 292 ? -5.772 -8.160 31.821 1.00 95.88 292 VAL A C 1
ATOM 2341 O O . VAL A 1 292 ? -5.118 -7.756 32.777 1.00 95.88 292 VAL A O 1
ATOM 2344 N N . SER A 1 293 ? -6.386 -9.342 31.857 1.00 92.50 293 SER A N 1
ATOM 2345 C CA . SER A 1 293 ? -6.312 -10.207 33.038 1.00 92.50 293 SER A CA 1
ATOM 2346 C C . SER A 1 293 ? -4.936 -10.852 33.190 1.00 92.50 293 SER A C 1
ATOM 2348 O O . SER A 1 293 ? -4.402 -10.849 34.304 1.00 92.50 293 SER A O 1
ATOM 2350 N N . ASP A 1 294 ? -4.357 -11.351 32.093 1.00 93.31 294 ASP A N 1
ATOM 2351 C CA . ASP A 1 294 ? -3.173 -12.225 32.118 1.00 93.31 294 ASP A CA 1
ATOM 2352 C C . ASP A 1 294 ? -2.137 -11.889 31.027 1.00 93.31 294 ASP A C 1
ATOM 2354 O O . ASP A 1 294 ? -1.020 -12.409 31.032 1.00 93.31 294 ASP A O 1
ATOM 2358 N N . GLY A 1 295 ? -2.467 -10.976 30.110 1.00 93.56 295 GLY A N 1
ATOM 2359 C CA . GLY A 1 295 ? -1.618 -10.615 28.979 1.00 93.56 295 GLY A CA 1
ATOM 2360 C C . GLY A 1 295 ? -0.776 -9.343 29.143 1.00 93.56 295 GLY A C 1
ATOM 2361 O O . GLY A 1 295 ? -0.333 -8.934 30.221 1.00 93.56 295 GLY A O 1
ATOM 2362 N N . THR A 1 296 ? -0.529 -8.694 28.004 1.00 92.38 296 THR A N 1
ATOM 2363 C CA . THR A 1 296 ? 0.358 -7.528 27.869 1.00 92.38 296 THR A CA 1
ATOM 2364 C C . THR A 1 296 ? -0.155 -6.268 28.568 1.00 92.38 296 THR A C 1
ATOM 2366 O O . THR A 1 296 ? 0.630 -5.348 28.799 1.00 92.38 296 THR A O 1
ATOM 2369 N N . ALA A 1 297 ? -1.443 -6.213 28.921 1.00 95.12 297 ALA A N 1
ATOM 2370 C CA . ALA A 1 297 ? -2.070 -5.085 29.605 1.00 95.12 297 ALA A CA 1
ATOM 2371 C C . ALA A 1 297 ? -2.338 -5.347 31.100 1.00 95.12 297 ALA A C 1
ATOM 2373 O O . ALA A 1 297 ? -3.032 -4.554 31.734 1.00 95.12 297 ALA A O 1
ATOM 2374 N N . LYS A 1 298 ? -1.744 -6.395 31.698 1.00 95.56 298 LYS A N 1
ATOM 2375 C CA . LYS A 1 298 ? -1.994 -6.821 33.094 1.00 95.56 298 LYS A CA 1
ATOM 2376 C C . LYS A 1 298 ? -1.914 -5.738 34.171 1.00 95.56 298 LYS A C 1
ATOM 2378 O O . LYS A 1 298 ? -2.542 -5.855 35.218 1.00 95.56 298 LYS A O 1
ATOM 2383 N N . ARG A 1 299 ? -1.158 -4.663 33.926 1.00 94.19 299 ARG A N 1
ATOM 2384 C CA . ARG A 1 299 ? -1.053 -3.514 34.843 1.00 94.19 299 ARG A CA 1
ATOM 2385 C C . ARG A 1 299 ? -2.397 -2.807 35.055 1.00 94.19 299 ARG A C 1
ATOM 2387 O O . ARG A 1 299 ? -2.610 -2.257 36.126 1.00 94.19 299 ARG A O 1
ATOM 2394 N N . ALA A 1 300 ? -3.299 -2.852 34.075 1.00 95.19 300 ALA A N 1
ATOM 2395 C CA . ALA A 1 300 ? -4.621 -2.238 34.167 1.00 95.19 300 ALA A CA 1
ATOM 2396 C C . ALA A 1 300 ? -5.668 -3.111 34.886 1.00 95.19 300 ALA A C 1
ATOM 2398 O O . ALA A 1 300 ? -6.742 -2.610 35.202 1.00 95.19 300 ALA A O 1
ATOM 2399 N N . LYS A 1 301 ? -5.362 -4.380 35.209 1.00 94.12 301 LYS A N 1
ATOM 2400 C CA . LYS A 1 301 ? -6.318 -5.368 35.753 1.00 94.12 301 LYS A CA 1
ATOM 2401 C C . LYS A 1 301 ? -7.141 -4.874 36.943 1.00 94.12 301 LYS A C 1
ATOM 2403 O O . LYS A 1 301 ? -8.287 -5.270 37.084 1.00 94.12 301 LYS A O 1
ATOM 2408 N N . ARG A 1 302 ? -6.547 -4.057 37.817 1.00 95.00 302 ARG A N 1
ATOM 2409 C CA . ARG A 1 302 ? -7.180 -3.532 39.041 1.00 95.00 302 ARG A CA 1
ATOM 2410 C C . ARG A 1 302 ? -7.181 -2.003 39.091 1.00 95.00 302 ARG A C 1
ATOM 2412 O O . ARG A 1 302 ? -7.194 -1.432 40.173 1.00 95.00 302 ARG A O 1
ATOM 2419 N N . ALA A 1 303 ? -7.089 -1.350 37.933 1.00 94.94 303 ALA A N 1
ATOM 2420 C CA . ALA A 1 303 ? -6.973 0.104 37.861 1.00 94.94 303 ALA A CA 1
ATOM 2421 C C . ALA A 1 303 ? -8.286 0.825 38.189 1.00 94.94 303 ALA A C 1
ATOM 2423 O O . ALA A 1 303 ? -8.254 1.905 38.766 1.00 94.94 303 ALA A O 1
ATOM 2424 N N . PHE A 1 304 ? -9.423 0.218 37.846 1.00 95.56 304 PHE A N 1
ATOM 2425 C CA . PHE A 1 304 ? -10.750 0.779 38.078 1.00 95.56 304 PHE A CA 1
ATOM 2426 C C . PHE A 1 304 ? -11.486 -0.100 39.081 1.00 95.56 304 PHE A C 1
ATOM 2428 O O . PHE A 1 304 ? -11.654 -1.302 38.869 1.00 95.56 304 PHE A O 1
ATOM 2435 N N . VAL A 1 305 ? -11.881 0.506 40.192 1.00 94.88 305 VAL A N 1
ATOM 2436 C CA . VAL A 1 305 ? -12.572 -0.143 41.303 1.00 94.88 305 VAL A CA 1
ATOM 2437 C C . VAL A 1 305 ? -13.769 0.729 41.634 1.00 94.88 305 VAL A C 1
ATOM 2439 O O . VAL A 1 305 ? -13.608 1.938 41.789 1.00 94.88 305 VAL A O 1
ATOM 2442 N N . ASP A 1 306 ? -14.950 0.126 41.685 1.00 91.00 306 ASP A N 1
ATOM 2443 C CA . ASP A 1 306 ? -16.183 0.834 41.996 1.00 91.00 306 ASP A CA 1
ATOM 2444 C C . ASP A 1 306 ? -16.224 1.326 43.452 1.00 91.00 306 ASP A C 1
ATOM 2446 O O . ASP A 1 306 ? -15.404 0.967 44.304 1.00 91.00 306 ASP A O 1
ATOM 2450 N N . SER A 1 307 ? -17.225 2.148 43.749 1.00 89.81 307 SER A N 1
ATOM 2451 C CA . SER A 1 307 ? -17.518 2.649 45.097 1.00 89.81 307 SER A CA 1
ATOM 2452 C C . SER A 1 307 ? -17.738 1.556 46.159 1.00 89.81 307 SER A C 1
ATOM 2454 O O . SER A 1 307 ? -17.653 1.845 47.353 1.00 89.81 307 SER A O 1
ATOM 2456 N N . LYS A 1 308 ? -17.986 0.300 45.758 1.00 89.94 308 LYS A N 1
ATOM 2457 C CA . LYS A 1 308 ? -18.159 -0.867 46.641 1.00 89.94 308 LYS A CA 1
ATOM 2458 C C . LYS A 1 308 ? -16.876 -1.692 46.805 1.00 89.94 308 LYS A C 1
ATOM 2460 O O . LYS A 1 308 ? -16.893 -2.698 47.514 1.00 89.94 308 LYS A O 1
ATOM 2465 N N . GLY A 1 309 ? -15.768 -1.292 46.181 1.00 91.88 309 GLY A N 1
ATOM 2466 C CA . GLY A 1 309 ? -14.497 -2.015 46.230 1.00 91.88 309 GLY A CA 1
ATOM 2467 C C . GLY A 1 309 ? -14.376 -3.164 45.220 1.00 91.88 309 GLY A C 1
ATOM 2468 O O . GLY A 1 309 ? -13.401 -3.919 45.273 1.00 91.88 309 GLY A O 1
ATOM 2469 N N . VAL A 1 310 ? -15.327 -3.313 44.295 1.00 94.25 310 VAL A N 1
ATOM 2470 C CA . VAL A 1 310 ? -15.316 -4.340 43.247 1.00 94.25 310 VAL A CA 1
ATOM 2471 C C . VAL A 1 310 ? -14.559 -3.826 42.027 1.00 94.25 310 VAL A C 1
ATOM 2473 O O . VAL A 1 310 ? -14.743 -2.705 41.562 1.00 94.25 310 VAL A O 1
ATOM 2476 N N . VAL A 1 311 ? -13.673 -4.659 41.485 1.00 94.69 311 VAL A N 1
ATOM 2477 C CA . VAL A 1 311 ? -12.909 -4.320 40.279 1.00 94.69 311 VAL A CA 1
ATOM 2478 C C . VAL A 1 311 ? -13.849 -4.263 39.076 1.00 94.69 311 VAL A C 1
ATOM 2480 O O . VAL A 1 311 ? -14.510 -5.253 38.763 1.00 94.69 311 VAL A O 1
ATOM 2483 N N . ILE A 1 312 ? -13.858 -3.134 38.367 1.00 94.50 312 ILE A N 1
ATOM 2484 C CA . ILE A 1 312 ? -14.617 -2.985 37.125 1.00 94.50 312 ILE A CA 1
ATOM 2485 C C . ILE A 1 312 ? -13.861 -3.734 36.016 1.00 94.50 312 ILE A C 1
ATOM 2487 O O . ILE A 1 312 ? -12.696 -3.411 35.756 1.00 94.50 312 ILE A O 1
ATOM 2491 N N . PRO A 1 313 ? -14.480 -4.723 35.342 1.00 92.69 313 PRO A N 1
ATOM 2492 C CA . PRO A 1 313 ? -13.805 -5.494 34.308 1.00 92.69 313 PRO A CA 1
ATOM 2493 C C . PRO A 1 313 ? -13.298 -4.605 33.176 1.00 92.69 313 PRO A C 1
ATOM 2495 O O . PRO A 1 313 ? -14.006 -3.722 32.696 1.00 92.69 313 PRO A O 1
ATOM 2498 N N . MET A 1 314 ? -12.088 -4.881 32.707 1.00 95.44 314 MET A N 1
ATOM 2499 C CA . MET A 1 314 ? -11.495 -4.192 31.570 1.00 95.44 314 MET A CA 1
ATOM 2500 C C . MET A 1 314 ? -11.178 -5.170 30.452 1.00 95.44 314 MET A C 1
ATOM 2502 O O . MET A 1 314 ? -10.742 -6.294 30.697 1.00 95.44 314 MET A O 1
ATOM 2506 N N . GLY A 1 315 ? -11.345 -4.703 29.223 1.00 96.75 315 GLY A N 1
ATOM 2507 C CA . GLY A 1 315 ? -10.809 -5.346 28.034 1.00 96.75 315 GLY A CA 1
ATOM 2508 C C . GLY A 1 315 ? -9.916 -4.379 27.279 1.00 96.75 315 GLY A C 1
ATOM 2509 O O . GLY A 1 315 ? -9.993 -3.160 27.444 1.00 96.75 315 GLY A O 1
ATOM 2510 N N . GLY A 1 316 ? -9.019 -4.911 26.460 1.00 96.44 316 GLY A N 1
ATOM 2511 C CA . GLY A 1 316 ? -8.241 -4.066 25.576 1.00 96.44 316 GLY A CA 1
ATOM 2512 C C . GLY A 1 316 ? -7.166 -4.795 24.800 1.00 96.44 316 GLY A C 1
ATOM 2513 O O . GLY A 1 316 ? -6.852 -5.956 25.040 1.00 96.44 316 GLY A O 1
ATOM 2514 N N . LYS A 1 317 ? -6.555 -4.080 23.861 1.00 96.06 317 LYS A N 1
ATOM 2515 C CA . LYS A 1 317 ? -5.433 -4.584 23.082 1.00 96.06 317 LYS A CA 1
ATOM 2516 C C . LYS A 1 317 ? -4.312 -3.568 23.022 1.00 96.06 317 LYS A C 1
ATOM 2518 O O . LYS A 1 317 ? -4.506 -2.387 22.740 1.00 96.06 317 LYS A O 1
ATOM 2523 N N . THR A 1 318 ? -3.107 -4.066 23.266 1.00 95.00 318 THR A N 1
ATOM 2524 C CA . THR A 1 318 ? -1.876 -3.301 23.109 1.00 95.00 318 THR A CA 1
ATOM 2525 C C . THR A 1 318 ? -1.292 -3.418 21.704 1.00 95.00 318 THR A C 1
ATOM 2527 O O . THR A 1 318 ? -1.368 -4.482 21.082 1.00 95.00 318 THR A O 1
ATOM 2530 N N . GLY A 1 319 ? -0.631 -2.356 21.249 1.00 92.38 319 GLY A N 1
ATOM 2531 C CA . GLY A 1 319 ? 0.181 -2.320 20.035 1.00 92.38 319 GLY A CA 1
ATOM 2532 C C . GLY A 1 319 ? 1.466 -1.525 20.259 1.00 92.38 319 GLY A C 1
ATOM 2533 O O . GLY A 1 319 ? 1.488 -0.556 21.016 1.00 92.38 319 GLY A O 1
ATOM 2534 N N . THR A 1 320 ? 2.560 -1.947 19.635 1.00 92.00 320 THR A N 1
ATOM 2535 C CA . THR A 1 320 ? 3.833 -1.212 19.602 1.00 92.00 320 THR A CA 1
ATOM 2536 C C . THR A 1 320 ? 4.358 -1.279 18.179 1.00 92.00 320 THR A C 1
ATOM 2538 O O . THR A 1 320 ? 4.421 -2.365 17.610 1.00 92.00 320 THR A O 1
ATOM 2541 N N . GLY A 1 321 ? 4.679 -0.125 17.604 1.00 89.25 321 GLY A N 1
ATOM 2542 C CA . GLY A 1 321 ? 5.170 -0.005 16.239 1.00 89.25 321 GLY A CA 1
ATOM 2543 C C . GLY A 1 321 ? 6.489 0.750 16.204 1.00 89.25 321 GLY A C 1
ATOM 2544 O O . GLY A 1 321 ? 6.599 1.831 16.784 1.00 89.25 321 GLY A O 1
ATOM 2545 N N . ASP A 1 322 ? 7.461 0.183 15.498 1.00 88.31 322 ASP A N 1
ATOM 2546 C CA . ASP A 1 322 ? 8.715 0.834 15.125 1.00 88.31 322 ASP A CA 1
ATOM 2547 C C . ASP A 1 322 ? 8.768 0.891 13.597 1.00 88.31 322 ASP A C 1
ATOM 2549 O O . ASP A 1 322 ? 9.099 -0.094 12.937 1.00 88.31 322 ASP A O 1
ATOM 2553 N N . GLN A 1 323 ? 8.315 2.008 13.025 1.00 86.69 323 GLN A N 1
ATOM 2554 C CA . GLN A 1 323 ? 8.230 2.146 11.577 1.00 86.69 323 GLN A CA 1
ATOM 2555 C C . GLN A 1 323 ? 9.557 2.640 11.025 1.00 86.69 323 GLN A C 1
ATOM 2557 O O . GLN A 1 323 ? 10.049 3.711 11.397 1.00 86.69 323 GLN A O 1
ATOM 2562 N N . ARG A 1 324 ? 10.092 1.875 10.078 1.00 89.06 324 ARG A N 1
ATOM 2563 C CA . ARG A 1 324 ? 11.333 2.170 9.371 1.00 89.06 324 ARG A CA 1
ATOM 2564 C C . ARG A 1 324 ? 11.087 2.164 7.874 1.00 89.06 324 ARG A C 1
ATOM 2566 O O . ARG A 1 324 ? 10.181 1.494 7.382 1.00 89.06 324 ARG A O 1
ATOM 2573 N N . PHE A 1 325 ? 11.872 2.955 7.164 1.00 87.19 325 PHE A N 1
ATOM 2574 C CA . PHE A 1 325 ? 11.984 2.857 5.725 1.00 87.19 325 PHE A CA 1
ATOM 2575 C C . PHE A 1 325 ? 13.307 2.183 5.413 1.00 87.19 325 PHE A C 1
ATOM 2577 O O . PHE A 1 325 ? 14.372 2.732 5.705 1.00 87.19 325 PHE A O 1
ATOM 2584 N N . ASP A 1 326 ? 13.195 1.017 4.801 1.00 89.25 326 ASP A N 1
ATOM 2585 C CA . ASP A 1 326 ? 14.313 0.145 4.507 1.00 89.25 326 ASP A CA 1
ATOM 2586 C C . ASP A 1 326 ? 14.528 0.101 2.991 1.00 89.25 326 ASP A C 1
ATOM 2588 O O . ASP A 1 326 ? 13.587 -0.100 2.219 1.00 89.25 326 ASP A O 1
ATOM 2592 N N . VAL A 1 327 ? 15.770 0.311 2.554 1.00 85.69 327 VAL A N 1
ATOM 2593 C CA . VAL A 1 327 ? 16.189 0.148 1.158 1.00 85.69 327 VAL A CA 1
ATOM 2594 C C . VAL A 1 327 ? 16.934 -1.165 1.046 1.00 85.69 327 VAL A C 1
ATOM 2596 O O . VAL A 1 327 ? 17.972 -1.353 1.681 1.00 85.69 327 VAL A O 1
ATOM 2599 N N . TYR A 1 328 ? 16.431 -2.057 0.202 1.00 86.69 328 TYR A N 1
ATOM 2600 C CA . TYR A 1 328 ? 17.064 -3.337 -0.083 1.00 86.69 328 TYR A CA 1
ATOM 2601 C C . TYR A 1 328 ? 17.743 -3.306 -1.453 1.00 86.69 328 TYR A C 1
ATOM 2603 O O . TYR A 1 328 ? 17.185 -2.816 -2.433 1.00 86.69 328 TYR A O 1
ATOM 2611 N N . GLY A 1 329 ? 18.958 -3.839 -1.515 1.00 82.94 329 GLY A N 1
ATOM 2612 C CA . GLY A 1 329 ? 19.704 -4.075 -2.742 1.00 82.94 329 GLY A CA 1
ATOM 2613 C C . GLY A 1 329 ? 19.493 -5.467 -3.321 1.00 82.94 329 GLY A C 1
ATOM 2614 O O . GLY A 1 329 ? 18.659 -6.249 -2.860 1.00 82.94 329 GLY A O 1
ATOM 2615 N N . ALA A 1 330 ? 20.320 -5.795 -4.317 1.00 80.19 330 ALA A N 1
ATOM 2616 C CA . ALA A 1 330 ? 20.352 -7.119 -4.929 1.00 80.19 330 ALA A CA 1
ATOM 2617 C C . ALA A 1 330 ? 20.485 -8.230 -3.869 1.00 80.19 330 ALA A C 1
ATOM 2619 O O . ALA A 1 330 ? 21.236 -8.101 -2.900 1.00 80.19 330 ALA A O 1
ATOM 2620 N N . GLY A 1 331 ? 19.722 -9.311 -4.050 1.00 82.81 331 GLY A N 1
ATOM 2621 C CA . GLY A 1 331 ? 19.686 -10.440 -3.116 1.00 82.81 331 GLY A CA 1
ATOM 2622 C C . GLY A 1 331 ? 18.987 -10.157 -1.781 1.00 82.81 331 GLY A C 1
ATOM 2623 O O . GLY A 1 331 ? 19.142 -10.941 -0.852 1.00 82.81 331 GLY A O 1
ATOM 2624 N N . GLY A 1 332 ? 18.245 -9.050 -1.651 1.00 85.50 332 GLY A N 1
ATOM 2625 C CA . GLY A 1 332 ? 17.531 -8.710 -0.413 1.00 85.50 332 GLY A CA 1
ATOM 2626 C C . GLY A 1 332 ? 18.433 -8.156 0.692 1.00 85.50 332 GLY A C 1
ATOM 2627 O O . GLY A 1 332 ? 18.036 -8.113 1.854 1.00 85.50 332 GLY A O 1
ATOM 2628 N N . ARG A 1 333 ? 19.654 -7.722 0.355 1.00 88.69 333 ARG A N 1
ATOM 2629 C CA . ARG A 1 333 ? 20.569 -7.106 1.321 1.00 88.69 333 ARG A CA 1
ATOM 2630 C C . ARG A 1 333 ? 20.047 -5.733 1.736 1.00 88.69 333 ARG A C 1
ATOM 2632 O O . ARG A 1 333 ? 19.885 -4.872 0.879 1.00 88.69 333 ARG A O 1
ATOM 2639 N N . LEU A 1 334 ? 19.849 -5.504 3.031 1.00 90.94 334 LEU A N 1
ATOM 2640 C CA . LEU A 1 334 ? 19.522 -4.178 3.561 1.00 90.94 334 LEU A CA 1
ATOM 2641 C C . LEU A 1 334 ? 20.706 -3.221 3.336 1.00 90.94 334 LEU A C 1
ATOM 2643 O O . LEU A 1 334 ? 21.819 -3.501 3.777 1.00 90.94 334 LEU A O 1
ATOM 2647 N N . ILE A 1 335 ? 20.472 -2.125 2.619 1.00 92.19 335 ILE A N 1
ATOM 2648 C CA . ILE A 1 335 ? 21.466 -1.084 2.306 1.00 92.19 335 ILE A CA 1
ATOM 2649 C C . ILE A 1 335 ? 21.255 0.146 3.190 1.00 92.19 335 ILE A C 1
ATOM 2651 O O . ILE A 1 335 ? 22.219 0.761 3.634 1.00 92.19 335 ILE A O 1
ATOM 2655 N N . GLU A 1 336 ? 20.004 0.497 3.466 1.00 91.06 336 GLU A N 1
ATOM 2656 C CA . GLU A 1 336 ? 19.643 1.656 4.279 1.00 91.06 336 GLU A CA 1
ATOM 2657 C C . GLU A 1 336 ? 18.456 1.286 5.165 1.00 91.06 336 GLU A C 1
ATOM 2659 O O . GLU A 1 336 ? 17.561 0.578 4.717 1.00 91.06 336 GLU A O 1
ATOM 2664 N N . SER A 1 337 ? 18.430 1.779 6.403 1.00 91.31 337 SER A N 1
ATOM 2665 C CA . SER A 1 337 ? 17.276 1.689 7.304 1.00 91.31 337 SER A CA 1
ATOM 2666 C C . SER A 1 337 ? 17.145 3.015 8.042 1.00 91.31 337 SER A C 1
ATOM 2668 O O . SER A 1 337 ? 17.992 3.351 8.876 1.00 91.31 337 SER A O 1
ATOM 2670 N N . ARG A 1 338 ? 16.075 3.766 7.774 1.00 91.38 338 ARG A N 1
ATOM 2671 C CA . ARG A 1 338 ? 15.795 5.051 8.431 1.00 91.38 338 ARG A CA 1
ATOM 2672 C C . ARG A 1 338 ? 14.530 4.987 9.276 1.00 91.38 338 ARG A C 1
ATOM 2674 O O . ARG A 1 338 ? 13.480 4.554 8.812 1.00 91.38 338 ARG A O 1
ATOM 2681 N N . TYR A 1 339 ? 14.611 5.478 10.510 1.00 90.00 339 TYR A N 1
ATOM 2682 C CA . TYR A 1 339 ? 13.454 5.574 11.403 1.00 90.00 339 TYR A CA 1
ATOM 2683 C C . TYR A 1 339 ? 12.450 6.606 10.883 1.00 90.00 339 TYR A C 1
ATOM 2685 O O . TYR A 1 339 ? 12.816 7.735 10.547 1.00 90.00 339 TYR A O 1
ATOM 2693 N N . VAL A 1 340 ? 11.178 6.217 10.843 1.00 89.69 340 VAL A N 1
ATOM 2694 C CA . VAL A 1 340 ? 10.062 7.059 10.396 1.00 89.69 340 VAL A CA 1
ATOM 2695 C C . VAL A 1 340 ? 9.247 7.540 11.591 1.00 89.69 340 VAL A C 1
ATOM 2697 O O . VAL A 1 340 ? 8.963 8.734 11.698 1.00 89.69 340 VAL A O 1
ATOM 2700 N N . ASN A 1 341 ? 8.856 6.631 12.484 1.00 89.94 341 ASN A N 1
ATOM 2701 C CA . ASN A 1 341 ? 8.157 6.950 13.726 1.00 89.94 341 ASN A CA 1
ATOM 2702 C C . ASN A 1 341 ? 8.207 5.775 14.712 1.00 89.94 341 ASN A C 1
ATOM 2704 O O . ASN A 1 341 ? 8.449 4.632 14.327 1.00 89.94 341 ASN A O 1
ATOM 2708 N N . ARG A 1 342 ? 7.914 6.075 15.980 1.00 92.25 342 ARG A N 1
ATOM 2709 C CA . ARG A 1 342 ? 7.639 5.081 17.017 1.00 92.25 342 ARG A CA 1
ATOM 2710 C C . ARG A 1 342 ? 6.272 5.344 17.629 1.00 92.25 342 ARG A C 1
ATOM 2712 O O . ARG A 1 342 ? 5.935 6.488 17.937 1.00 92.25 342 ARG A O 1
ATOM 2719 N N . SER A 1 343 ? 5.497 4.285 17.833 1.00 92.56 343 SER A N 1
ATOM 2720 C CA . SER A 1 343 ? 4.172 4.362 18.442 1.00 92.56 343 SER A CA 1
ATOM 2721 C C . SER A 1 343 ? 3.946 3.257 19.467 1.00 92.56 343 SER A C 1
ATOM 2723 O O . SER A 1 343 ? 4.455 2.142 19.351 1.00 92.56 343 SER A O 1
ATOM 2725 N N . ALA A 1 344 ? 3.144 3.566 20.477 1.00 94.19 344 ALA A N 1
ATOM 2726 C CA . ALA A 1 344 ? 2.633 2.606 21.436 1.00 94.19 344 ALA A CA 1
ATOM 2727 C C . ALA A 1 344 ? 1.184 2.961 21.736 1.00 94.19 344 ALA A C 1
ATOM 2729 O O . ALA A 1 344 ? 0.891 4.084 22.135 1.00 94.19 344 ALA A O 1
ATOM 2730 N N . THR A 1 345 ? 0.287 2.000 21.551 1.00 93.81 345 THR A N 1
ATOM 2731 C CA . THR A 1 345 ? -1.157 2.213 21.660 1.00 93.81 345 THR A CA 1
ATOM 2732 C C . THR A 1 345 ? -1.765 1.192 22.606 1.00 93.81 345 THR A C 1
ATOM 2734 O O . THR A 1 345 ? -1.381 0.020 22.601 1.00 93.81 345 THR A O 1
ATOM 2737 N N . PHE A 1 346 ? -2.733 1.630 23.401 1.00 96.81 346 PHE A N 1
ATOM 2738 C CA . PHE A 1 346 ? -3.648 0.771 24.134 1.00 96.81 346 PHE A CA 1
ATOM 2739 C C . PHE A 1 346 ? -5.082 1.181 23.808 1.00 96.81 346 PHE A C 1
ATOM 2741 O O . PHE A 1 346 ? -5.490 2.300 24.110 1.00 96.81 346 PHE A O 1
ATOM 2748 N N . VAL A 1 347 ? -5.822 0.286 23.159 1.00 96.19 347 VAL A N 1
ATOM 2749 C CA . VAL A 1 347 ? -7.264 0.417 22.907 1.00 96.19 347 VAL A CA 1
ATOM 2750 C C . VAL A 1 347 ? -7.976 -0.358 24.001 1.00 96.19 347 VAL A C 1
ATOM 2752 O O . VAL A 1 347 ? -7.591 -1.499 24.252 1.00 96.19 347 VAL A O 1
ATOM 2755 N N . PHE A 1 348 ? -8.973 0.222 24.660 1.00 97.06 348 PHE A N 1
ATOM 2756 C CA . PHE A 1 348 ? -9.549 -0.371 25.865 1.00 97.06 348 PHE A CA 1
ATOM 2757 C C . PHE A 1 348 ? -11.036 -0.086 26.030 1.00 97.06 348 PHE A C 1
ATOM 2759 O O . PHE A 1 348 ? -11.539 0.925 25.542 1.00 97.06 348 PHE A O 1
ATOM 2766 N N . ASN A 1 349 ? -11.700 -0.947 26.796 1.00 97.00 349 ASN A N 1
ATOM 2767 C CA . ASN A 1 349 ? -12.986 -0.693 27.427 1.00 97.00 349 ASN A CA 1
ATOM 2768 C C . ASN A 1 349 ? -12.897 -0.888 28.949 1.00 97.00 349 ASN A C 1
ATOM 2770 O O . ASN A 1 349 ? -12.118 -1.706 29.441 1.00 97.00 349 ASN A O 1
ATOM 2774 N N . ILE A 1 350 ? -13.710 -0.132 29.683 1.00 95.62 350 ILE A N 1
ATOM 2775 C CA . ILE A 1 350 ? -13.915 -0.214 31.129 1.00 95.62 350 ILE A CA 1
ATOM 2776 C C . ILE A 1 350 ? -15.404 -0.491 31.342 1.00 95.62 350 ILE A C 1
ATOM 2778 O O . ILE A 1 350 ? -16.268 0.320 30.987 1.00 95.62 350 ILE A O 1
ATOM 2782 N N . GLY A 1 351 ? -15.700 -1.675 31.866 1.00 91.56 351 GLY A N 1
ATOM 2783 C CA . GLY A 1 351 ? -17.045 -2.229 31.877 1.00 91.56 351 GLY A CA 1
ATOM 2784 C C . GLY A 1 351 ? -17.629 -2.291 30.464 1.00 91.56 351 GLY A C 1
ATOM 2785 O O . GLY A 1 351 ? -16.936 -2.587 29.488 1.00 91.56 351 GLY A O 1
ATOM 2786 N N . GLU A 1 352 ? -18.917 -1.981 30.362 1.00 88.25 352 GLU A N 1
ATOM 2787 C CA . GLU A 1 352 ? -19.682 -2.048 29.109 1.00 88.25 352 GLU A CA 1
ATOM 2788 C C . GLU A 1 352 ? -19.966 -0.664 28.504 1.00 88.25 352 GLU A C 1
ATOM 2790 O O . GLU A 1 352 ? -20.549 -0.558 27.429 1.00 88.25 352 GLU A O 1
ATOM 2795 N N . ARG A 1 353 ? -19.568 0.415 29.193 1.00 87.06 353 ARG A N 1
ATOM 2796 C CA . ARG A 1 353 ? -19.983 1.788 28.856 1.00 87.06 353 ARG A CA 1
ATOM 2797 C C . ARG A 1 353 ? -18.849 2.699 28.416 1.00 87.06 353 ARG A C 1
ATOM 2799 O O . ARG A 1 353 ? -19.082 3.587 27.602 1.00 87.06 353 ARG A O 1
ATOM 2806 N N . PHE A 1 354 ? -17.646 2.504 28.947 1.00 93.00 354 PHE A N 1
ATOM 2807 C CA . PHE A 1 354 ? -16.517 3.392 28.692 1.00 93.00 354 PHE A CA 1
ATOM 2808 C C . PHE A 1 354 ? -15.505 2.691 27.809 1.00 93.00 354 PHE A C 1
ATOM 2810 O O . PHE A 1 354 ? -15.155 1.541 28.048 1.00 93.00 354 PHE A O 1
ATOM 2817 N N . PHE A 1 355 ? -15.027 3.378 26.784 1.00 94.69 355 PHE A N 1
ATOM 2818 C CA . PHE A 1 355 ? -14.018 2.854 25.879 1.00 94.69 355 PHE A CA 1
ATOM 2819 C C . PHE A 1 355 ? -13.211 3.994 25.276 1.00 94.69 355 PHE A C 1
ATOM 2821 O O . PHE A 1 355 ? -13.646 5.145 25.246 1.00 94.69 355 PHE A O 1
ATOM 2828 N N . GLY A 1 356 ? -12.013 3.677 24.806 1.00 94.38 356 GLY A N 1
ATOM 2829 C CA . GLY A 1 356 ? -11.135 4.677 24.235 1.00 94.38 356 GLY A CA 1
ATOM 2830 C C . GLY A 1 356 ? -9.791 4.124 23.808 1.00 94.38 356 GLY A C 1
ATOM 2831 O O . GLY A 1 356 ? -9.555 2.916 23.745 1.00 94.38 356 GLY A O 1
ATOM 2832 N N . THR A 1 357 ? -8.895 5.055 23.512 1.00 95.00 357 THR A N 1
ATOM 2833 C CA . THR A 1 357 ? -7.525 4.765 23.102 1.00 95.00 357 THR A CA 1
ATOM 2834 C C . THR A 1 357 ? -6.548 5.689 23.791 1.00 95.00 357 THR A C 1
ATOM 2836 O O . THR A 1 357 ? -6.762 6.899 23.819 1.00 95.00 357 THR A O 1
ATOM 2839 N N . MET A 1 358 ? -5.431 5.133 24.242 1.00 95.00 358 MET A N 1
ATOM 2840 C CA . MET A 1 358 ? -4.275 5.879 24.721 1.00 95.00 358 MET A CA 1
ATOM 2841 C C . MET A 1 358 ? -3.093 5.609 23.791 1.00 95.00 358 MET A C 1
ATOM 2843 O O . MET A 1 358 ? -2.730 4.452 23.587 1.00 95.00 358 MET A O 1
ATOM 2847 N N . THR A 1 359 ? -2.500 6.657 23.215 1.00 93.56 359 THR A N 1
ATOM 2848 C CA . THR A 1 359 ? -1.406 6.538 22.234 1.00 93.56 359 THR A CA 1
ATOM 2849 C C . THR A 1 359 ? -0.231 7.420 22.644 1.00 93.56 359 THR A C 1
ATOM 2851 O O . THR A 1 359 ? -0.398 8.622 22.819 1.00 93.56 359 THR A O 1
ATOM 2854 N N . ALA A 1 360 ? 0.962 6.836 22.736 1.00 93.50 360 ALA A N 1
ATOM 2855 C CA . ALA A 1 360 ? 2.230 7.558 22.744 1.00 93.50 360 ALA A CA 1
ATOM 2856 C C . ALA A 1 360 ? 2.838 7.500 21.337 1.00 93.50 360 ALA A C 1
ATOM 2858 O O . ALA A 1 360 ? 2.905 6.426 20.734 1.00 93.50 360 ALA A O 1
ATOM 2859 N N . TYR A 1 361 ? 3.266 8.644 20.804 1.00 92.50 361 TYR A N 1
ATOM 2860 C CA . TYR A 1 361 ? 3.728 8.758 19.423 1.00 92.50 361 TYR A CA 1
ATOM 2861 C C . TYR A 1 361 ? 4.897 9.733 19.302 1.00 92.50 361 TYR A C 1
ATOM 2863 O O . TYR A 1 361 ? 4.822 10.861 19.784 1.00 92.50 361 TYR A O 1
ATOM 2871 N N . VAL A 1 362 ? 5.956 9.304 18.616 1.00 93.44 362 VAL A N 1
ATOM 2872 C CA . VAL A 1 362 ? 7.104 10.141 18.258 1.00 93.44 362 VAL A CA 1
ATOM 2873 C C . VAL A 1 362 ? 7.309 10.063 16.752 1.00 93.44 362 VAL A C 1
ATOM 2875 O O . VAL A 1 362 ? 7.518 8.983 16.197 1.00 93.44 362 VAL A O 1
ATOM 2878 N N . ARG A 1 363 ? 7.254 11.217 16.083 1.00 92.06 363 ARG A N 1
ATOM 2879 C CA . ARG A 1 363 ? 7.416 11.332 14.630 1.00 92.06 363 ARG A CA 1
ATOM 2880 C C . ARG A 1 363 ? 8.855 11.668 14.252 1.00 92.06 363 ARG A C 1
ATOM 2882 O O . ARG A 1 363 ? 9.495 12.493 14.894 1.00 92.06 363 ARG A O 1
ATOM 2889 N N . GLY A 1 364 ? 9.292 11.132 13.119 1.00 89.94 364 GLY A N 1
ATOM 2890 C CA . GLY A 1 364 ? 10.512 11.530 12.432 1.00 89.94 364 GLY A CA 1
ATOM 2891 C C . GLY A 1 364 ? 11.755 10.764 12.888 1.00 89.94 364 GLY A C 1
ATOM 2892 O O . GLY A 1 364 ? 11.674 9.896 13.758 1.00 89.94 364 GLY A O 1
ATOM 2893 N N . PRO A 1 365 ? 12.930 11.105 12.327 1.00 88.25 365 PRO A N 1
ATOM 2894 C CA . PRO A 1 365 ? 14.175 10.370 12.567 1.00 88.25 365 PRO A CA 1
ATOM 2895 C C . PRO A 1 365 ? 14.613 10.338 14.037 1.00 88.25 365 PRO A C 1
ATOM 2897 O O . PRO A 1 365 ? 15.301 9.411 14.457 1.00 88.25 365 PRO A O 1
ATOM 2900 N N . GLY A 1 366 ? 14.195 11.331 14.832 1.00 89.75 366 GLY A N 1
ATOM 2901 C CA . GLY A 1 366 ? 14.442 11.388 16.275 1.00 89.75 366 GLY A CA 1
ATOM 2902 C C . GLY A 1 366 ? 13.766 10.266 17.070 1.00 89.75 366 GLY A C 1
ATOM 2903 O O . GLY A 1 366 ? 14.183 10.000 18.192 1.00 89.75 366 GLY A O 1
ATOM 2904 N N . ALA A 1 367 ? 12.790 9.556 16.485 1.00 91.06 367 ALA A N 1
ATOM 2905 C CA . ALA A 1 367 ? 12.150 8.391 17.099 1.00 91.06 367 ALA A CA 1
ATOM 2906 C C . ALA A 1 367 ? 13.155 7.301 17.512 1.00 91.06 367 ALA A C 1
ATOM 2908 O O . ALA A 1 367 ? 12.902 6.584 18.475 1.00 91.06 367 ALA A O 1
ATOM 2909 N N . LYS A 1 368 ? 14.323 7.240 16.856 1.00 90.19 368 LYS A N 1
ATOM 2910 C CA . LYS A 1 368 ? 15.432 6.343 17.216 1.00 90.19 368 LYS A CA 1
ATOM 2911 C C . LYS A 1 368 ? 15.936 6.514 18.659 1.00 90.19 368 LYS A C 1
ATOM 2913 O O . LYS A 1 368 ? 16.540 5.598 19.196 1.00 90.19 368 LYS A O 1
ATOM 2918 N N . ASN A 1 369 ? 15.719 7.686 19.265 1.00 93.69 369 ASN A N 1
ATOM 2919 C CA . ASN A 1 369 ? 16.195 8.021 20.611 1.00 93.69 369 ASN A CA 1
ATOM 2920 C C . ASN A 1 369 ? 15.193 7.638 21.715 1.00 93.69 369 ASN A C 1
ATOM 2922 O O . ASN A 1 369 ? 15.437 7.924 22.884 1.00 93.69 369 ASN A O 1
ATOM 2926 N N . TYR A 1 370 ? 14.051 7.047 21.359 1.00 92.25 370 TYR A N 1
ATOM 2927 C CA . TYR A 1 370 ? 12.994 6.704 22.303 1.00 92.25 370 TYR A CA 1
ATOM 2928 C C . TYR A 1 370 ? 12.801 5.196 22.360 1.00 92.25 370 TYR A C 1
ATOM 2930 O O . TYR A 1 370 ? 12.546 4.559 21.339 1.00 92.25 370 TYR A O 1
ATOM 2938 N N . ASP A 1 371 ? 12.815 4.647 23.573 1.00 89.94 371 ASP A N 1
ATOM 2939 C CA . ASP A 1 371 ? 12.482 3.248 23.811 1.00 89.94 371 ASP A CA 1
ATOM 2940 C C . ASP A 1 371 ? 11.303 3.129 24.780 1.00 89.94 371 ASP A C 1
ATOM 2942 O O . ASP A 1 371 ? 11.438 3.174 26.000 1.00 89.94 371 ASP A O 1
ATOM 2946 N N . PHE A 1 372 ? 10.100 3.036 24.217 1.00 93.12 372 PHE A N 1
ATOM 2947 C CA . PHE A 1 372 ? 8.877 2.768 24.972 1.00 93.12 372 PHE A CA 1
ATOM 2948 C C . PHE A 1 372 ? 8.035 1.697 24.285 1.00 93.12 372 PHE A C 1
ATOM 2950 O O . PHE A 1 372 ? 8.046 1.562 23.061 1.00 93.12 372 PHE A O 1
ATOM 2957 N N . THR A 1 373 ? 7.282 0.943 25.076 1.00 93.00 373 THR A N 1
ATOM 2958 C CA . THR A 1 373 ? 6.337 -0.073 24.597 1.00 93.00 373 THR A CA 1
ATOM 2959 C C . THR A 1 373 ? 4.917 0.325 24.971 1.00 93.00 373 THR A C 1
ATOM 2961 O O . THR A 1 373 ? 4.684 1.329 25.649 1.00 93.00 373 THR A O 1
ATOM 2964 N N . SER A 1 374 ? 3.945 -0.504 24.602 1.00 92.94 374 SER A N 1
ATOM 2965 C CA . SER A 1 374 ? 2.559 -0.369 25.052 1.00 92.94 374 SER A CA 1
ATOM 2966 C C . SER A 1 374 ? 2.367 -0.392 26.571 1.00 92.94 374 SER A C 1
ATOM 2968 O O . SER A 1 374 ? 1.284 -0.051 27.034 1.00 92.94 374 SER A O 1
ATOM 2970 N N . ALA A 1 375 ? 3.381 -0.752 27.365 1.00 94.62 375 ALA A N 1
ATOM 2971 C CA . ALA A 1 375 ? 3.310 -0.604 28.816 1.00 94.62 375 ALA A CA 1
ATOM 2972 C C . ALA A 1 375 ? 3.122 0.863 29.246 1.00 94.62 375 ALA A C 1
ATOM 2974 O O . ALA A 1 375 ? 2.445 1.109 30.240 1.00 94.62 375 ALA A O 1
ATOM 2975 N N . LEU A 1 376 ? 3.662 1.827 28.486 1.00 96.00 376 LEU A N 1
ATOM 2976 C CA . LEU A 1 376 ? 3.529 3.260 28.764 1.00 96.00 376 LEU A CA 1
ATOM 2977 C C . LEU A 1 376 ? 2.066 3.748 28.699 1.00 96.00 376 LEU A C 1
ATOM 2979 O O . LEU A 1 376 ? 1.578 4.236 29.716 1.00 96.00 376 LEU A O 1
ATOM 2983 N N . PRO A 1 377 ? 1.326 3.606 27.577 1.00 96.31 377 PRO A N 1
ATOM 2984 C CA . PRO A 1 377 ? -0.076 4.025 27.518 1.00 96.31 377 PRO A CA 1
ATOM 2985 C C . PRO A 1 377 ? -0.978 3.239 28.479 1.00 96.31 377 PRO A C 1
ATOM 2987 O O . PRO A 1 377 ? -1.923 3.811 29.016 1.00 96.31 377 PRO A O 1
ATOM 2990 N N . VAL A 1 378 ? -0.678 1.960 28.748 1.00 97.31 378 VAL A N 1
ATOM 2991 C CA . VAL A 1 378 ? -1.395 1.187 29.777 1.00 97.31 378 VAL A CA 1
ATOM 2992 C C . VAL A 1 378 ? -1.186 1.820 31.153 1.00 97.31 378 VAL A C 1
ATOM 2994 O O . VAL A 1 378 ? -2.157 2.092 31.849 1.00 97.31 378 VAL A O 1
ATOM 2997 N N . GLN A 1 379 ? 0.063 2.098 31.540 1.00 97.12 379 GLN A N 1
ATOM 2998 C CA . GLN A 1 379 ? 0.378 2.710 32.831 1.00 97.12 379 GLN A CA 1
ATOM 2999 C C . GLN A 1 379 ? -0.225 4.111 32.965 1.00 97.12 379 GLN A C 1
ATOM 3001 O O . GLN A 1 379 ? -0.721 4.457 34.034 1.00 97.12 379 GLN A O 1
ATOM 3006 N N . LEU A 1 380 ? -0.216 4.902 31.890 1.00 96.19 380 LEU A N 1
ATOM 3007 C CA . LEU A 1 380 ? -0.831 6.225 31.880 1.00 96.19 380 LEU A CA 1
ATOM 3008 C C . LEU A 1 380 ? -2.334 6.144 32.176 1.00 96.19 380 LEU A C 1
ATOM 3010 O O . LEU A 1 380 ? -2.833 6.929 32.975 1.00 96.19 380 LEU A O 1
ATOM 3014 N N . LEU A 1 381 ? -3.043 5.164 31.607 1.00 96.44 381 LEU A N 1
ATOM 3015 C CA . LEU A 1 381 ? -4.454 4.947 31.925 1.00 96.44 381 LEU A CA 1
ATOM 3016 C C . LEU A 1 381 ? -4.670 4.593 33.405 1.00 96.44 381 LEU A C 1
ATOM 3018 O O . LEU A 1 381 ? -5.610 5.099 34.007 1.00 96.44 381 LEU A O 1
ATOM 3022 N N . VAL A 1 382 ? -3.791 3.779 34.003 1.00 96.88 382 VAL A N 1
ATOM 3023 C CA . VAL A 1 382 ? -3.855 3.462 35.444 1.00 96.88 382 VAL A CA 1
ATOM 3024 C C . VAL A 1 382 ? -3.692 4.719 36.297 1.00 96.88 382 VAL A C 1
ATOM 3026 O O . VAL A 1 382 ? -4.448 4.923 37.239 1.00 96.88 382 VAL A O 1
ATOM 3029 N N . VAL A 1 383 ? -2.734 5.584 35.954 1.00 97.19 383 VAL A N 1
ATOM 3030 C CA . VAL A 1 383 ? -2.506 6.853 36.668 1.00 97.19 383 VAL A CA 1
ATOM 3031 C C . VAL A 1 383 ? -3.706 7.793 36.539 1.00 97.19 383 VAL A C 1
ATOM 3033 O O . VAL A 1 383 ? -4.029 8.499 37.487 1.00 97.19 383 VAL A O 1
ATOM 3036 N N . LEU A 1 384 ? -4.388 7.781 35.391 1.00 96.00 384 LEU A N 1
ATOM 3037 C CA . LEU A 1 384 ? -5.586 8.588 35.153 1.00 96.00 384 LEU A CA 1
ATOM 3038 C C . LEU A 1 384 ? -6.857 8.007 35.782 1.00 96.00 384 LEU A C 1
ATOM 3040 O O . LEU A 1 384 ? -7.873 8.700 35.805 1.00 96.00 384 LEU A O 1
ATOM 3044 N N . ALA A 1 385 ? -6.833 6.772 36.296 1.0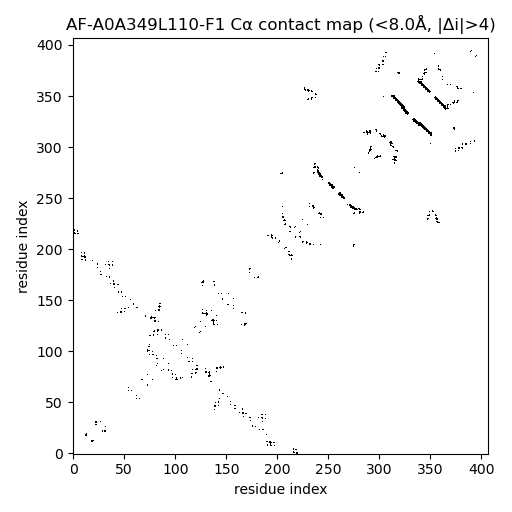0 95.44 385 ALA A N 1
ATOM 3045 C CA . ALA A 1 385 ? -8.030 6.121 36.817 1.00 95.44 385 ALA A CA 1
ATOM 3046 C C . ALA A 1 385 ? -8.773 6.970 37.870 1.00 95.44 385 ALA A C 1
ATOM 3048 O O . ALA A 1 385 ? -9.973 7.170 37.684 1.00 95.44 385 ALA A O 1
ATOM 3049 N N . PRO A 1 386 ? -8.121 7.588 38.880 1.00 94.12 386 PRO A N 1
ATOM 3050 C CA . PRO A 1 386 ? -8.816 8.443 39.849 1.00 94.12 386 PRO A CA 1
ATOM 3051 C C . PRO A 1 386 ? -9.5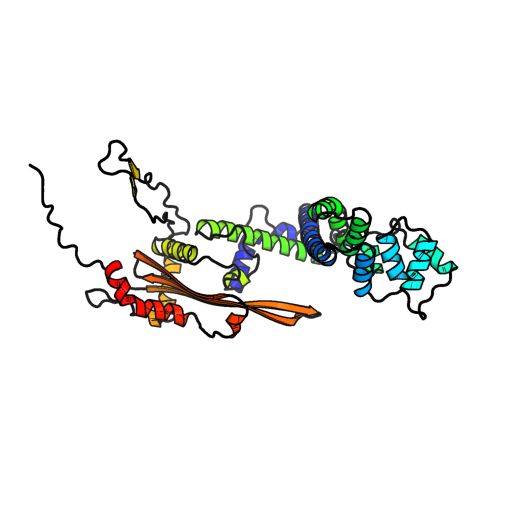26 9.649 39.218 1.00 94.12 386 PRO A C 1
ATOM 3053 O O . PRO A 1 386 ? -10.588 10.047 39.682 1.00 94.12 386 PRO A O 1
ATOM 3056 N N . THR A 1 387 ? -8.971 10.218 38.143 1.00 94.31 387 THR A N 1
ATOM 3057 C CA . THR A 1 387 ? -9.579 11.338 37.405 1.00 94.31 387 THR A CA 1
ATOM 3058 C C . THR A 1 387 ? -10.761 10.887 36.547 1.00 94.31 387 THR A C 1
ATOM 3060 O O . THR A 1 387 ? -11.696 11.652 36.330 1.00 94.31 387 THR A O 1
ATOM 3063 N N . LEU A 1 388 ? -10.729 9.647 36.054 1.00 93.38 388 LEU A N 1
ATOM 3064 C CA . LEU A 1 388 ? -11.771 9.081 35.200 1.00 93.38 388 LEU A CA 1
ATOM 3065 C C . LEU A 1 388 ? -12.923 8.456 35.998 1.00 93.38 388 LEU A C 1
ATOM 3067 O O . LEU A 1 388 ? -14.048 8.437 35.504 1.00 93.38 388 LEU A O 1
ATOM 3071 N N . MET A 1 389 ? -12.679 7.971 37.220 1.00 93.69 389 MET A N 1
ATOM 3072 C CA . MET A 1 389 ? -13.698 7.315 38.050 1.00 93.69 389 MET A CA 1
ATOM 3073 C C . MET A 1 389 ? -14.973 8.154 38.250 1.00 93.69 389 MET A C 1
ATOM 3075 O O . MET A 1 389 ? -16.043 7.583 38.070 1.00 93.69 389 MET A O 1
ATOM 3079 N N . PRO A 1 390 ? -14.924 9.479 38.507 1.00 92.56 390 PRO A N 1
ATOM 3080 C CA . PRO A 1 390 ? -16.138 10.296 38.623 1.00 92.56 390 PRO A CA 1
ATOM 3081 C C . PRO A 1 390 ? -16.976 10.381 37.340 1.00 92.56 390 PRO A C 1
ATOM 3083 O O . PRO A 1 390 ? -18.153 10.715 37.400 1.00 92.56 390 PRO A O 1
ATOM 3086 N N . LEU A 1 391 ? -16.385 10.118 36.170 1.00 89.25 391 LEU A N 1
ATOM 3087 C CA . LEU A 1 391 ? -17.132 10.015 34.913 1.00 89.25 391 LEU A CA 1
ATOM 3088 C C . LEU A 1 391 ? -17.742 8.619 34.749 1.00 89.25 391 LEU A C 1
ATOM 3090 O O . LEU A 1 391 ? -18.833 8.496 34.199 1.00 89.25 391 LEU A O 1
ATOM 3094 N N . ILE A 1 392 ? -17.031 7.586 35.214 1.00 89.75 392 ILE A N 1
ATOM 3095 C CA . ILE A 1 392 ? -17.409 6.172 35.089 1.00 89.75 392 ILE A CA 1
ATOM 3096 C C . ILE A 1 392 ? -18.536 5.808 36.055 1.00 89.75 392 ILE A C 1
ATOM 3098 O O . ILE A 1 392 ? -19.536 5.212 35.651 1.00 89.75 392 ILE A O 1
ATOM 3102 N N . GLU A 1 393 ? -18.387 6.226 37.307 1.00 86.12 393 GLU A N 1
ATOM 3103 C CA . GLU A 1 393 ? -19.403 6.197 38.350 1.00 86.12 393 GLU A CA 1
ATOM 3104 C C . GLU A 1 393 ? -19.672 7.632 38.804 1.00 86.12 393 GLU A C 1
ATOM 3106 O O . GLU A 1 393 ? -19.038 8.114 39.749 1.00 86.12 393 GLU A O 1
ATOM 3111 N N . PRO A 1 394 ? -20.593 8.347 38.132 1.00 76.88 394 PRO A N 1
ATOM 3112 C CA . PRO A 1 394 ? -21.018 9.654 38.593 1.00 76.88 394 PRO A CA 1
ATOM 3113 C C . PRO A 1 394 ? -21.488 9.549 40.045 1.00 76.88 394 PRO A C 1
ATOM 3115 O O . PRO A 1 394 ? -22.273 8.643 40.352 1.00 76.88 394 PRO A O 1
ATOM 3118 N N . PRO A 1 395 ? -21.047 10.448 40.945 1.00 68.44 395 PRO A N 1
ATOM 3119 C CA . PRO A 1 395 ? -21.606 10.499 42.286 1.00 68.44 395 PRO A CA 1
ATOM 3120 C C . PRO A 1 395 ? -23.125 10.630 42.170 1.00 68.44 395 PRO A C 1
ATOM 3122 O O . PRO A 1 395 ? -23.619 11.323 41.275 1.00 68.44 395 PRO A O 1
ATOM 3125 N N . ALA A 1 396 ? -23.857 9.927 43.040 1.00 61.81 396 ALA A N 1
ATOM 3126 C CA . ALA A 1 396 ? -25.313 9.974 43.054 1.00 61.81 396 ALA A CA 1
ATOM 3127 C C . ALA A 1 396 ? -25.755 11.440 42.986 1.00 61.81 396 ALA A C 1
ATOM 3129 O O . ALA A 1 396 ? -25.371 12.242 43.838 1.00 61.81 396 ALA A O 1
ATOM 3130 N N . GLN A 1 397 ? -26.498 11.800 41.936 1.00 51.94 397 GLN A N 1
ATOM 3131 C CA . GLN A 1 397 ? -27.040 13.144 41.819 1.00 51.94 397 GLN A CA 1
ATOM 3132 C C . GLN A 1 397 ? -27.928 13.361 43.041 1.00 51.94 397 GLN A C 1
ATOM 3134 O O . GLN A 1 397 ? -28.970 12.717 43.170 1.00 51.94 397 GLN A O 1
ATOM 3139 N N . THR A 1 398 ? -27.519 14.244 43.954 1.00 42.34 398 THR A N 1
ATOM 3140 C CA . THR A 1 398 ? -28.459 14.829 44.908 1.00 42.34 398 THR A CA 1
ATOM 3141 C C . THR A 1 398 ? -29.580 15.404 44.051 1.00 42.34 398 THR A C 1
ATOM 3143 O O . THR A 1 398 ? -29.256 16.194 43.160 1.00 42.34 398 THR A O 1
ATOM 3146 N N . PRO A 1 399 ? -30.850 14.991 44.224 1.00 41.31 399 PRO A N 1
ATOM 3147 C CA . PRO A 1 399 ? -31.924 15.500 43.395 1.00 41.31 399 PRO A CA 1
ATOM 3148 C C . PRO A 1 399 ? -31.867 17.018 43.468 1.00 41.31 399 PRO A C 1
ATOM 3150 O O . PRO A 1 399 ? -32.034 17.601 44.542 1.00 41.31 399 PRO A O 1
ATOM 3153 N N . THR A 1 400 ? -31.548 17.651 42.341 1.00 40.00 400 THR A N 1
ATOM 3154 C CA . THR A 1 400 ? -31.606 19.096 42.213 1.00 40.00 400 THR A CA 1
ATOM 3155 C C . THR A 1 400 ? -33.053 19.441 42.496 1.00 40.00 400 THR A C 1
ATOM 3157 O O . THR A 1 400 ? -33.929 19.158 41.679 1.00 40.00 400 THR A O 1
ATOM 3160 N N . ALA A 1 401 ? -33.325 19.959 43.695 1.00 38.00 401 ALA A N 1
ATOM 3161 C CA . ALA A 1 401 ? -34.620 20.514 44.011 1.00 38.00 401 ALA A CA 1
ATOM 3162 C C . ALA A 1 401 ? -34.906 21.529 42.907 1.00 38.00 401 ALA A C 1
ATOM 3164 O O . ALA A 1 401 ? -34.201 22.534 42.782 1.00 38.00 401 ALA A O 1
ATOM 3165 N N . LEU A 1 402 ? -35.888 21.215 42.065 1.00 39.59 402 LEU A N 1
ATOM 3166 C CA . LEU A 1 402 ? -36.521 22.172 41.182 1.00 39.59 402 LEU A CA 1
ATOM 3167 C C . LEU A 1 402 ? -37.027 23.290 42.095 1.00 39.59 402 LEU A C 1
ATOM 3169 O O . LEU A 1 402 ? -38.123 23.212 42.643 1.00 39.59 402 LEU A O 1
ATOM 3173 N N . ARG A 1 403 ? -36.202 24.321 42.308 1.00 39.47 403 ARG A N 1
ATOM 3174 C CA . ARG A 1 403 ? -36.692 25.626 42.724 1.00 39.47 403 ARG A CA 1
ATOM 3175 C C . ARG A 1 403 ? -37.567 26.088 41.572 1.00 39.47 403 ARG A C 1
ATOM 3177 O O . ARG A 1 403 ? -37.078 26.613 40.576 1.00 39.47 403 ARG A O 1
ATOM 3184 N N . GLN A 1 404 ? -38.860 25.816 41.708 1.00 38.53 404 GLN A N 1
ATOM 3185 C CA . GLN A 1 404 ? -39.900 26.617 41.096 1.00 38.53 404 GLN A CA 1
ATOM 3186 C C . GLN A 1 404 ? -39.613 28.068 41.486 1.00 38.53 404 GLN A C 1
ATOM 3188 O O . GLN A 1 404 ? -39.871 28.484 42.610 1.00 38.53 404 GLN A O 1
ATOM 3193 N N . CYS A 1 405 ? -39.006 28.816 40.575 1.00 44.59 405 CYS A N 1
ATOM 3194 C CA . CYS A 1 405 ? -39.098 30.262 40.579 1.00 44.59 405 CYS A CA 1
ATOM 3195 C C . CYS A 1 405 ? -40.057 30.615 39.447 1.00 44.59 405 CYS A C 1
ATOM 3197 O O . CYS A 1 405 ? -39.680 30.588 38.277 1.00 44.59 405 CYS A O 1
ATOM 3199 N N . GLY A 1 406 ? -41.303 30.890 39.813 1.00 39.62 406 GLY A N 1
ATOM 3200 C CA . GLY A 1 406 ? -42.317 31.430 38.923 1.00 39.62 406 GLY A CA 1
ATOM 3201 C C . GLY A 1 406 ? -43.579 31.770 39.703 1.00 39.62 406 GLY A C 1
ATOM 3202 O O . GLY A 1 406 ? -44.239 30.852 40.183 1.00 39.62 406 GLY A O 1
ATOM 3203 N N . GLY A 1 407 ? -43.891 33.070 39.764 1.00 34.81 407 GLY A N 1
ATOM 3204 C CA . GLY A 1 407 ? -45.197 33.617 40.149 1.00 34.81 407 GLY A CA 1
ATOM 3205 C C . GLY A 1 407 ? -45.284 34.102 41.578 1.00 34.81 407 GLY A C 1
ATOM 3206 O O . GLY A 1 407 ? -45.710 33.285 42.417 1.00 34.81 407 GLY A O 1
#

Solvent-accessible surface area (backbone atoms only — not comparable to full-atom values): 22923 Å² total; per-residue (Å²): 95,52,69,54,41,47,53,54,31,48,48,46,33,48,68,46,102,75,38,49,58,55,56,66,70,40,85,81,45,74,66,49,59,58,48,51,50,53,45,26,46,52,54,38,49,54,53,46,51,56,46,45,70,75,44,65,96,53,53,70,68,53,43,49,52,61,58,50,73,76,45,85,72,43,69,64,22,51,36,29,45,47,25,51,42,42,65,85,58,50,70,66,59,50,50,52,51,49,63,76,61,41,57,85,93,58,71,69,59,70,76,54,49,55,52,44,57,64,66,36,32,56,87,73,47,54,63,43,52,36,13,60,60,33,69,44,60,34,68,53,50,49,47,55,19,48,43,62,79,36,74,85,66,49,74,68,55,50,59,64,71,37,55,64,56,27,45,53,62,41,51,76,57,75,41,69,93,38,47,70,66,41,42,53,55,44,48,55,52,38,44,42,53,11,33,51,53,53,40,59,56,43,45,66,52,48,48,88,63,97,72,64,64,71,48,46,57,41,73,76,54,70,48,78,83,57,62,68,36,54,19,48,36,44,46,16,32,61,52,44,10,30,40,68,81,90,80,93,73,75,65,48,79,40,55,79,97,44,101,73,49,42,77,50,62,72,75,84,89,85,63,78,41,80,66,40,58,48,69,58,16,47,55,50,48,53,56,24,23,46,26,15,68,77,41,86,41,38,84,43,50,70,40,43,59,48,100,85,71,48,64,46,56,46,28,30,50,74,40,66,46,80,44,64,52,71,42,64,48,83,92,71,40,79,75,43,78,42,51,46,30,32,36,13,30,24,36,33,30,48,56,76,83,45,60,32,59,34,74,46,77,37,75,36,62,69,26,74,81,60,91,78,48,27,58,54,30,38,50,51,52,38,72,42,24,77,76,46,41,56,74,76,55,58,72,81,76,71,78,76,74,79,73,82,84,79,135

pLDDT: mean 88.87, std 11.04, range [34.81, 97.94]

Foldseek 3Di:
DLVVLVVLLVCLLAVPVVGCVVVLVDLPPPCLVVLLLVLLLVVLLVVLVVLCVQPPPDDLVRLVVSQLVPDDDALQLLLLLCLLQPVPDDLVRQLVSNVVNDDPVRDDPSVVSVVSNVCNHPPNDFLLVSCVSNVHQSSSSNVSSVCNVPPPDDSVNSSVVCSVVSVRNCVVVSDSVNSVVSSVSSVVVSLLVSQVVVVVLVVLLQFPDPHDDSHSCVVQCPPPGDQVSLQQNVLCLLVLQWRDDDDDDQWDWPPPPDPPTDIDGDDPGDDRDRSDHSVVSVVQQVVQLCCCVPRPLVVLQQLAAAPVRHRFGKGKDKHKDFDWDFDADPPRHTPDIATAKIKIKIWMDGHSPDTGMFMDIDGDRCNVVDDDYNNVSSVVVSVCNVVCNCVVPPDPPPPPPPPPPDD

Nearest PDB structures (foldseek):
  7ok9-assembly11_K  TM=5.566E-01  e=4.537E-03  Staphylococcus aureus subsp. aureus COL
  1rp5-assembly1_A  TM=5.442E-01  e=7.640E-02  Streptococcus pneumoniae
  1pyy-assembly1_A  TM=5.217E-01  e=1.068E-01  Streptococcus pneumoniae R6
  5oj1-assembly1_A  TM=5.377E-01  e=5.182E-01  Streptococcus pneumoniae R6
  4xb6-assembly1_E  TM=2.884E-01  e=1.169E+00  Escherichia coli str. K-12 substr. MG1655

Secondary structure (DSSP, 8-state):
-HHHHHHHHHHHHHHSTT-HHHHHH-SS-THHHHHHHHHHHHHHHHHHHHHHHHHTT--HHHHHHHHHTTS---HHHHHHHHHHH-TT--HHHHHHHHHHHS-GGG---HHHHHHHHHHT-TTTS-HHHHHHHHTS-HHHHHHHHHHHHSTT--HHHHHHHTHHHHHHHTGGGG-GGGHHHHHHHHHHHHHHHHHHHHHHHHHHTT---S----SGGGGGT-S---HHHHHHHHHHHHTTTEEPPP-S-SEEEESTTSTT-EEEEPPPP---EE-S-HHHHHHHHHHHHHHHHTSTTGGGTTS-B-TTSPBPPEEEEEEEEEEEEEEE-GGG-EEEEEEEEEEEEEEEEETTTEEEEEEEEEESGGGGG----THHHHHHHHHHHHHHHHHHSPPP-----------

Sequence (407 aa):
FVRLMRDVARFYMFQTPSSSASLLADADDPRRAKYLARFADKEGREFLQRFYHKYKGKTTDEQEKVLLASIHPTPVRLSNIYRSIAPEATLEQFRTFLAENLGSQNEVPEERVAKLYDQYAIGNWSLADRGYLANVHPLELWMVGFLRQHPGATFAQMVAASDKERQEVYKWLFSTHRKHAQDVRISELLEVEGFLEIHRQWKKTGYPFDSLVPSYATTLGASADRPAALAELMGIIVNGGVRKTSERIDSLHFAAGTPYETLVKRAPISTNEQVIAPEVARAVADAIREVVSDGTAKRAKRAFVDSKGVVIPMGGKTGTGDQRFDVYGAGGRLIESRYVNRSATFVFNIGERFFGTMTAYVRGPGAKNYDFTSALPVQLLVVLAPTLMPLIEPPAQTPTALRQCGG

Radius of gyration: 31.64 Å; Cα contacts (8 Å, |Δi|>4): 540; chains: 1; bounding box: 84×62×89 Å